Protein AF-A0A7G8D8K0-F1 (afdb_monomer)

Secondary structure (DSSP, 8-state):
--------GGG-HHHHHHTT-TT-HHHHHHHHHHHHS-----HHHHHHHHHHHHHHHTTSSPPPPP--S-S-HHHHHHHHHHHH-TTSHHHHT-TTPPPPPHHHHHHHHHHT-SSSPPPPTTTPPPTT--HHHHHHHHHHHHHS-HHHHHHHHHHHHHHHHHHTHHHHHHHHHH-HHHHHHHHHHHHHHHH-TTTSPEEE--SSHHHHHHHHHTTSEEE--TT--HHHHHHHHHHHHHH-PPPPPPTTS---S--S-------HHHHHHHHHHHHHHHTHHHHHHHHHHHHT-GGGEEE-STTEEEEEPTTS-EEEEEESS-HHHHHHHHHHHHHHHHHHHTTSSSPPTTB--SSB-SS-TTSBS-HHHHHHHHHTT-PPPPBPPHHHHHHH-TTS-HHHHHHHHHHHH----B--TTSSS-EESTTSEEEEEEETTEEEEEETTEEEEIIIIIHHHHHHHHHHHHHHHHHHHHHTT-----S----THHHHHHHHHHTS--SHHHHHHHHT------SPPPP---------GGG-TTSHHHHHHHHHHHHHT-TT--SHHHHHHHHHHHHHHHHHHHHHHHHHHHHHHHHHHHHHHHHHHH-TTS-HHHHHHHHHHHHHHHHHHHHH-TTHHHHHHHHHTT--HHHHHHHHHHHHHHHHHHHHHH--THHHHHHHHHHHHHHHHHHHHHHHHHHHHHHHHHHHHHHH-

pLDDT: mean 71.99, std 18.06, range [28.25, 95.5]

Structure (mmCIF, N/CA/C/O backbone):
data_AF-A0A7G8D8K0-F1
#
_entry.id   AF-A0A7G8D8K0-F1
#
loop_
_atom_site.group_PDB
_atom_site.id
_atom_site.type_symbol
_atom_site.label_atom_id
_atom_site.label_alt_id
_atom_site.label_comp_id
_atom_site.label_asym_id
_atom_site.label_entity_id
_atom_site.label_seq_id
_atom_site.pdbx_PDB_ins_code
_atom_site.Cartn_x
_atom_site.Cartn_y
_atom_site.Cartn_z
_atom_site.occupancy
_atom_site.B_iso_or_equiv
_atom_site.auth_seq_id
_atom_site.auth_comp_id
_atom_site.auth_asym_id
_atom_site.auth_atom_id
_atom_site.pdbx_PDB_model_num
ATOM 1 N N . MET A 1 1 ? -0.513 -54.048 44.082 1.00 35.38 1 MET A N 1
ATOM 2 C CA . MET A 1 1 ? 0.419 -52.950 44.415 1.00 35.38 1 MET A CA 1
ATOM 3 C C . MET A 1 1 ? 0.360 -51.938 43.283 1.00 35.38 1 MET A C 1
ATOM 5 O O . MET A 1 1 ? 1.031 -52.115 42.280 1.00 35.38 1 MET A O 1
ATOM 9 N N . THR A 1 2 ? -0.511 -50.942 43.399 1.00 32.94 2 THR A N 1
ATOM 10 C CA . THR A 1 2 ? -0.684 -49.855 42.423 1.00 32.94 2 THR A CA 1
ATOM 11 C C . THR A 1 2 ? -0.922 -48.587 43.231 1.00 32.94 2 THR A C 1
ATOM 13 O O . THR A 1 2 ? -1.969 -48.459 43.860 1.00 32.94 2 THR A O 1
ATOM 16 N N . SER A 1 3 ? 0.078 -47.707 43.272 1.00 34.38 3 SER A N 1
ATOM 17 C CA . SER A 1 3 ? 0.014 -46.398 43.925 1.00 34.38 3 SER A CA 1
ATOM 18 C C . SER A 1 3 ? 0.162 -45.313 42.868 1.00 34.38 3 SER A C 1
ATOM 20 O O . SER A 1 3 ? 1.074 -45.353 42.046 1.00 34.38 3 SER A O 1
ATOM 22 N N . SER A 1 4 ? -0.769 -44.372 42.917 1.00 35.97 4 SER A N 1
ATOM 23 C CA . SER A 1 4 ? -0.927 -43.187 42.086 1.00 35.97 4 SER A CA 1
ATOM 24 C C . SER A 1 4 ? 0.254 -42.216 42.187 1.00 35.97 4 SER A C 1
ATOM 26 O O . SER A 1 4 ? 0.552 -41.730 43.276 1.00 35.97 4 SER A O 1
ATOM 28 N N . TYR A 1 5 ? 0.844 -41.859 41.045 1.00 36.91 5 TYR A N 1
ATOM 29 C CA . TYR A 1 5 ? 1.599 -40.619 40.856 1.00 36.91 5 TYR A CA 1
ATOM 30 C C . TYR A 1 5 ? 0.752 -39.701 39.976 1.00 36.91 5 TYR A C 1
ATOM 32 O O . TYR A 1 5 ? 0.618 -39.936 38.780 1.00 36.91 5 TYR A O 1
ATOM 40 N N . ASN A 1 6 ? 0.139 -38.688 40.581 1.00 40.81 6 ASN A N 1
ATOM 41 C CA . ASN A 1 6 ? -0.478 -37.588 39.849 1.00 40.81 6 ASN A CA 1
ATOM 42 C C . ASN A 1 6 ? -0.300 -36.304 40.669 1.00 40.81 6 ASN A C 1
ATOM 44 O O . ASN A 1 6 ? -1.237 -35.775 41.257 1.00 40.81 6 ASN A O 1
ATOM 48 N N . SER A 1 7 ? 0.947 -35.849 40.778 1.00 41.75 7 SER A N 1
ATOM 49 C CA . SER A 1 7 ? 1.271 -34.498 41.233 1.00 41.75 7 SER A CA 1
ATOM 50 C C . SER A 1 7 ? 1.999 -33.805 40.092 1.00 41.75 7 SER A C 1
ATOM 52 O O . SER A 1 7 ? 3.126 -34.170 39.753 1.00 41.75 7 SER A O 1
ATOM 54 N N . ASN A 1 8 ? 1.310 -32.852 39.473 1.00 49.25 8 ASN A N 1
ATOM 55 C CA . ASN A 1 8 ? 1.839 -32.008 38.417 1.00 49.25 8 ASN A CA 1
ATOM 56 C C . ASN A 1 8 ? 3.043 -31.207 38.971 1.00 49.25 8 ASN A C 1
ATOM 58 O O . ASN A 1 8 ? 2.852 -30.406 39.887 1.00 49.25 8 ASN A O 1
ATOM 62 N N . PRO A 1 9 ? 4.273 -31.396 38.459 1.00 47.53 9 PRO A N 1
ATOM 63 C CA . PRO A 1 9 ? 5.467 -30.727 38.983 1.00 47.53 9 PRO A CA 1
ATOM 64 C C . PRO A 1 9 ? 5.445 -29.198 38.797 1.00 47.53 9 PRO A C 1
ATOM 66 O O . PRO A 1 9 ? 6.249 -28.497 39.401 1.00 47.53 9 PRO A O 1
ATOM 69 N N . TYR A 1 10 ? 4.513 -28.659 38.003 1.00 51.75 10 TYR A N 1
ATOM 70 C CA . TYR A 1 10 ? 4.405 -27.224 37.727 1.00 51.75 10 TYR A CA 1
ATOM 71 C C . TYR A 1 10 ? 3.583 -26.435 38.762 1.00 51.75 10 TYR A C 1
ATOM 73 O O . TYR A 1 10 ? 3.554 -25.207 38.695 1.00 51.75 10 TYR A O 1
ATOM 81 N N . SER A 1 11 ? 2.948 -27.102 39.736 1.00 47.72 11 SER A N 1
ATOM 82 C CA . SER A 1 11 ? 2.351 -26.439 40.910 1.00 47.72 11 SER A CA 1
ATOM 83 C C . SER A 1 11 ? 3.316 -26.321 42.095 1.00 47.72 11 SER A C 1
ATOM 85 O O . SER A 1 11 ? 2.913 -25.847 43.156 1.00 47.72 11 SER A O 1
ATOM 87 N N . ASP A 1 12 ? 4.566 -26.769 41.942 1.00 60.16 12 ASP A N 1
ATOM 88 C CA . ASP A 1 12 ? 5.594 -26.658 42.976 1.00 60.16 12 ASP A CA 1
ATOM 89 C C . ASP A 1 12 ? 6.036 -25.184 43.135 1.00 60.16 12 ASP A C 1
ATOM 91 O O . ASP A 1 12 ? 6.555 -24.589 42.181 1.00 60.16 12 ASP A O 1
ATOM 95 N N . PRO A 1 13 ? 5.870 -24.573 44.325 1.00 52.56 13 PRO A N 1
ATOM 96 C CA . PRO A 1 13 ? 6.341 -23.218 44.611 1.00 52.56 13 PRO A CA 1
ATOM 97 C C . PRO A 1 13 ? 7.828 -23.010 44.288 1.00 52.56 13 PRO A C 1
ATOM 99 O O . PRO A 1 13 ? 8.219 -21.918 43.874 1.00 52.56 13 PRO A O 1
ATOM 102 N N . VAL A 1 14 ? 8.646 -24.063 44.401 1.00 59.34 14 VAL A N 1
ATOM 103 C CA . VAL A 1 14 ? 10.085 -24.030 44.108 1.00 59.34 14 VAL A CA 1
ATOM 104 C C . VAL A 1 14 ? 10.351 -23.843 42.609 1.00 59.34 14 VAL A C 1
ATOM 106 O O . VAL A 1 14 ? 11.306 -23.162 42.229 1.00 59.34 14 VAL A O 1
ATOM 109 N N . PHE A 1 15 ? 9.498 -24.389 41.736 1.00 62.28 15 PHE A N 1
ATOM 110 C CA . PHE A 1 15 ? 9.593 -24.172 40.289 1.00 62.28 15 PHE A CA 1
ATOM 111 C C . PHE A 1 15 ? 9.243 -22.721 39.920 1.00 62.28 15 PHE A C 1
ATOM 113 O O . PHE A 1 15 ? 9.952 -22.087 39.134 1.00 62.28 15 PHE A O 1
ATOM 120 N N . LEU A 1 16 ? 8.197 -22.163 40.541 1.00 57.59 16 LEU A N 1
ATOM 121 C CA . LEU A 1 16 ? 7.759 -20.780 40.317 1.00 57.59 16 LEU A CA 1
ATOM 122 C C . LEU A 1 16 ? 8.776 -19.745 40.817 1.00 57.59 16 LEU A C 1
ATOM 124 O O . LEU A 1 16 ? 8.946 -18.697 40.195 1.00 57.59 16 LEU A O 1
ATOM 128 N N . GLU A 1 17 ? 9.490 -20.036 41.903 1.00 58.06 17 GLU A N 1
ATOM 129 C CA . GLU A 1 17 ? 10.557 -19.169 42.408 1.00 58.06 17 GLU A CA 1
ATOM 130 C C . GLU A 1 17 ? 11.795 -19.192 41.494 1.00 58.06 17 GLU A C 1
ATOM 132 O O . GLU A 1 17 ? 12.381 -18.147 41.208 1.00 58.06 17 GLU A O 1
ATOM 137 N N . ARG A 1 18 ? 12.138 -20.358 40.925 1.00 61.22 18 ARG A N 1
ATOM 138 C CA . ARG A 1 18 ? 13.227 -20.492 39.939 1.00 61.22 18 ARG A CA 1
ATOM 139 C C . ARG A 1 18 ? 12.920 -19.798 38.609 1.00 61.22 18 ARG A C 1
ATOM 141 O O . ARG A 1 18 ? 13.843 -19.279 37.985 1.00 61.22 18 ARG A O 1
ATOM 148 N N . ALA A 1 19 ? 11.649 -19.732 38.207 1.00 57.78 19 ALA A N 1
ATOM 149 C CA . ALA A 1 19 ? 11.207 -19.041 36.992 1.00 57.78 19 ALA A CA 1
ATOM 150 C C . ALA A 1 19 ? 11.355 -17.505 37.052 1.00 57.78 19 ALA A C 1
ATOM 152 O O . ALA A 1 19 ? 11.296 -16.846 36.016 1.00 57.78 19 ALA A O 1
ATOM 153 N N . ARG A 1 20 ? 11.590 -16.921 38.238 1.00 60.56 20 ARG A N 1
ATOM 154 C CA . ARG A 1 20 ? 11.830 -15.474 38.405 1.00 60.56 20 ARG A CA 1
ATOM 155 C C . ARG A 1 20 ? 13.252 -15.030 38.059 1.00 60.56 20 ARG A C 1
ATOM 157 O O . ARG A 1 20 ? 13.495 -13.832 37.978 1.00 60.56 20 ARG A O 1
ATOM 164 N N . ASN A 1 21 ? 14.193 -15.958 37.860 1.00 72.06 21 ASN A N 1
ATOM 165 C CA . ASN A 1 21 ? 15.569 -15.628 37.494 1.00 72.06 21 ASN A CA 1
ATOM 166 C C . ASN A 1 21 ? 15.915 -16.187 36.100 1.00 72.06 21 ASN A C 1
ATOM 168 O O . ASN A 1 21 ? 16.291 -17.358 35.991 1.00 72.06 21 ASN A O 1
ATOM 172 N N . PRO A 1 22 ? 15.848 -15.370 35.030 1.00 56.25 22 PRO A N 1
ATOM 173 C CA . PRO A 1 22 ? 16.113 -15.818 33.662 1.00 56.25 22 PRO A CA 1
ATOM 174 C C . PRO A 1 22 ? 17.571 -16.248 33.422 1.00 56.25 22 PRO A C 1
ATOM 176 O O . PRO A 1 22 ? 17.863 -16.834 32.381 1.00 56.25 22 PRO A O 1
ATOM 179 N N . ALA A 1 23 ? 18.484 -16.012 34.371 1.00 68.06 23 ALA A N 1
ATOM 180 C CA . ALA A 1 23 ? 19.851 -16.525 34.321 1.00 68.06 23 ALA A CA 1
ATOM 181 C C . ALA A 1 23 ? 19.989 -17.969 34.846 1.00 68.06 23 ALA A C 1
ATOM 183 O O . ALA A 1 23 ? 21.085 -18.522 34.792 1.00 68.06 23 ALA A O 1
ATOM 184 N N . ASN A 1 24 ? 18.920 -18.596 35.357 1.00 75.69 24 ASN A N 1
ATOM 185 C CA . ASN A 1 24 ? 18.987 -19.958 35.883 1.00 75.69 24 ASN A CA 1
ATOM 186 C C . ASN A 1 24 ? 18.995 -21.004 34.741 1.00 75.69 24 ASN A C 1
ATOM 188 O O . ASN A 1 24 ? 17.984 -21.168 34.051 1.00 75.69 24 ASN A O 1
ATOM 192 N N . PRO A 1 25 ? 20.091 -21.759 34.541 1.00 61.84 25 PRO A N 1
ATOM 193 C CA . PRO A 1 25 ? 20.192 -22.737 33.459 1.00 61.84 25 PRO A CA 1
ATOM 194 C C . PRO A 1 25 ? 19.224 -23.924 33.604 1.00 61.84 25 PRO A C 1
ATOM 196 O O . PRO A 1 25 ? 18.881 -24.544 32.598 1.00 61.84 25 PRO A O 1
ATOM 199 N N . GLU A 1 26 ? 18.734 -24.232 34.811 1.00 59.97 26 GLU A N 1
ATOM 200 C CA . GLU A 1 26 ? 17.746 -25.305 35.007 1.00 59.97 26 GLU A CA 1
ATOM 201 C C . GLU A 1 26 ? 16.361 -24.945 34.459 1.00 59.97 26 GLU A C 1
ATOM 203 O O . GLU A 1 26 ? 15.662 -25.821 33.954 1.00 59.97 26 GLU A O 1
ATOM 208 N N . PHE A 1 27 ? 15.988 -23.660 34.482 1.00 76.00 27 PHE A N 1
ATOM 209 C CA . PHE A 1 27 ? 14.736 -23.182 33.889 1.00 76.00 27 PHE A CA 1
ATOM 210 C C . PHE A 1 27 ? 14.730 -23.402 32.370 1.00 76.00 27 PHE A C 1
ATOM 212 O O . PHE A 1 27 ? 13.790 -23.976 31.822 1.00 76.00 27 PHE A O 1
ATOM 219 N N . TRP A 1 28 ? 15.820 -23.027 31.693 1.00 71.50 28 TRP A N 1
ATOM 220 C CA . TRP A 1 28 ? 15.961 -23.213 30.246 1.00 71.50 28 TRP A CA 1
ATOM 221 C C . TRP A 1 28 ? 16.030 -24.686 29.838 1.00 71.50 28 TRP A C 1
ATOM 223 O O . TRP A 1 28 ? 15.517 -25.054 28.781 1.00 71.50 28 TRP A O 1
ATOM 233 N N . ARG A 1 29 ? 16.610 -25.541 30.688 1.00 64.50 29 ARG A N 1
ATOM 234 C CA . ARG A 1 29 ? 16.641 -26.992 30.475 1.00 64.50 29 ARG A CA 1
ATOM 235 C C . ARG A 1 29 ? 15.243 -27.604 30.595 1.00 64.50 29 ARG A C 1
ATOM 237 O O . ARG A 1 29 ? 14.808 -28.277 29.670 1.00 64.50 29 ARG A O 1
ATOM 244 N N . ALA A 1 30 ? 14.504 -27.274 31.656 1.00 64.50 30 ALA A N 1
ATOM 245 C CA . ALA A 1 30 ? 13.133 -27.745 31.866 1.00 64.50 30 ALA A CA 1
ATOM 246 C C . ALA A 1 30 ? 12.161 -27.260 30.772 1.00 64.50 30 ALA A C 1
ATOM 248 O O . ALA A 1 30 ? 11.303 -28.020 30.321 1.00 64.50 30 ALA A O 1
ATOM 249 N N . LEU A 1 31 ? 12.323 -26.020 30.297 1.00 61.75 31 LEU A N 1
ATOM 250 C CA . LEU A 1 31 ? 11.553 -25.476 29.176 1.00 61.75 31 LEU A CA 1
ATOM 251 C C . LEU A 1 31 ? 11.893 -26.185 27.852 1.00 61.75 31 LEU A C 1
ATOM 253 O O . LEU A 1 31 ? 10.998 -26.515 27.073 1.00 61.75 31 LEU A O 1
ATOM 257 N N . GLY A 1 32 ? 13.180 -26.441 27.601 1.00 69.44 32 GLY A N 1
ATOM 258 C CA . GLY A 1 32 ? 13.653 -27.154 26.413 1.00 69.44 32 GLY A CA 1
ATOM 259 C C . GLY A 1 32 ? 13.203 -28.616 26.367 1.00 69.44 32 GLY A C 1
ATOM 260 O O . GLY A 1 32 ? 12.806 -29.100 25.306 1.00 69.44 32 GLY A O 1
ATOM 261 N N . ASP A 1 33 ? 13.205 -29.297 27.511 1.00 63.25 33 ASP A N 1
ATOM 262 C CA . ASP A 1 33 ? 12.746 -30.682 27.633 1.00 63.25 33 ASP A CA 1
ATOM 263 C C . ASP A 1 33 ? 11.214 -30.778 27.495 1.00 63.25 33 ASP A C 1
ATOM 265 O O . ASP A 1 33 ? 10.714 -31.668 26.805 1.00 63.25 33 ASP A O 1
ATOM 269 N N . GLY A 1 34 ? 10.464 -29.799 28.021 1.00 55.31 34 GLY A N 1
ATOM 270 C CA . GLY A 1 34 ? 9.013 -29.689 27.819 1.00 55.31 34 GLY A CA 1
ATOM 271 C C . GLY A 1 34 ? 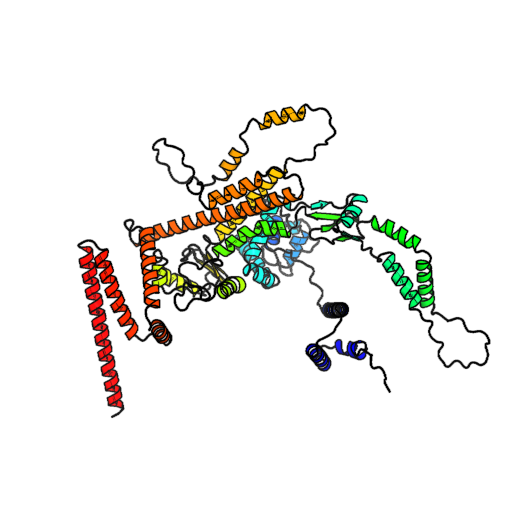8.612 -29.421 26.362 1.00 55.31 34 GLY A C 1
ATOM 272 O O . GLY A 1 34 ? 7.645 -29.994 25.864 1.00 55.31 34 GLY A O 1
ATOM 273 N N . LEU A 1 35 ? 9.382 -28.607 25.632 1.00 51.97 35 LEU A N 1
ATOM 274 C CA . LEU A 1 35 ? 9.153 -28.354 24.203 1.00 51.97 35 LEU A CA 1
ATOM 275 C C . LEU A 1 35 ? 9.477 -29.571 23.322 1.00 51.97 35 LEU A C 1
ATOM 277 O O . LEU A 1 35 ? 8.801 -29.785 22.316 1.00 51.97 35 LEU A O 1
ATOM 281 N N . LYS A 1 36 ? 10.475 -30.383 23.695 1.00 51.47 36 LYS A N 1
ATOM 282 C CA . LYS A 1 36 ? 10.833 -31.621 22.979 1.00 51.47 36 LYS A CA 1
ATOM 283 C C . LYS A 1 36 ? 9.875 -32.784 23.252 1.00 51.47 36 LYS A C 1
ATOM 285 O O . LYS A 1 36 ? 9.742 -33.651 22.395 1.00 51.47 36 LYS A O 1
ATOM 290 N N . GLY A 1 37 ? 9.218 -32.801 24.413 1.00 50.16 37 GLY A N 1
ATOM 291 C CA . GLY A 1 37 ? 8.314 -33.876 24.833 1.00 50.16 37 GLY A CA 1
ATOM 292 C C . GLY A 1 37 ? 6.893 -33.819 24.265 1.00 50.16 37 GLY A C 1
ATOM 293 O O . GLY A 1 37 ? 6.141 -34.761 24.480 1.00 50.16 37 GLY A O 1
ATOM 294 N N . GLY A 1 38 ? 6.520 -32.756 23.541 1.00 42.00 38 GLY A N 1
ATOM 295 C CA . GLY A 1 38 ? 5.142 -32.548 23.087 1.00 42.00 38 GLY A CA 1
ATOM 296 C C . GLY A 1 38 ? 4.227 -32.174 24.256 1.00 42.00 38 GLY A C 1
ATOM 297 O O . GLY A 1 38 ? 3.719 -33.025 24.973 1.00 42.00 38 GLY A O 1
ATOM 298 N N . MET A 1 39 ? 4.027 -30.874 24.468 1.00 47.16 39 MET A N 1
ATOM 299 C CA . MET A 1 39 ? 3.163 -30.360 25.532 1.00 47.16 39 MET A CA 1
ATOM 300 C C . MET A 1 39 ? 1.679 -30.672 25.264 1.00 47.16 39 MET A C 1
ATOM 302 O O . MET A 1 39 ? 1.019 -29.915 24.546 1.00 47.16 39 MET A O 1
ATOM 306 N N . ASP A 1 40 ? 1.138 -31.708 25.912 1.00 47.41 40 ASP A N 1
ATOM 307 C CA . ASP A 1 40 ? -0.302 -31.843 26.189 1.00 47.41 40 ASP A CA 1
ATOM 308 C C . ASP A 1 40 ? -0.685 -30.862 27.308 1.00 47.41 40 ASP A C 1
ATOM 310 O O . ASP A 1 40 ? -0.905 -31.216 28.463 1.00 47.41 40 ASP A O 1
ATOM 314 N N . VAL A 1 41 ? -0.690 -29.576 26.962 1.00 52.81 41 VAL A N 1
ATOM 315 C CA . VAL A 1 41 ? -1.173 -28.496 27.828 1.00 52.81 41 VAL A CA 1
ATOM 316 C C . VAL A 1 41 ? -2.538 -28.083 27.305 1.00 52.81 41 VAL A C 1
ATOM 318 O O . VAL A 1 41 ? -2.663 -27.726 26.126 1.00 52.81 41 VAL A O 1
ATOM 321 N N . ALA A 1 42 ? -3.551 -28.126 28.172 1.00 51.97 42 ALA A N 1
ATOM 322 C CA . ALA A 1 42 ? -4.904 -27.729 27.810 1.00 51.97 42 ALA A CA 1
ATOM 323 C C . ALA A 1 42 ? -4.906 -26.274 27.283 1.00 51.97 42 ALA A C 1
ATOM 325 O O . ALA A 1 42 ? -4.150 -25.430 27.787 1.00 51.97 42 ALA A O 1
ATOM 326 N N . PRO A 1 43 ? -5.710 -25.937 26.257 1.00 51.12 43 PRO A N 1
ATOM 327 C CA . PRO A 1 43 ? -5.721 -24.601 25.654 1.00 51.12 43 PRO A CA 1
ATOM 328 C C . PRO A 1 43 ? -5.897 -23.455 26.663 1.00 51.12 43 PRO A C 1
ATOM 330 O O . PRO A 1 43 ? -5.327 -22.375 26.478 1.00 51.12 43 PRO A O 1
ATOM 333 N N . GLU A 1 44 ? -6.640 -23.684 27.749 1.00 47.81 44 GLU A N 1
ATOM 334 C CA . GLU A 1 44 ? -6.865 -22.701 28.810 1.00 47.81 44 GLU A CA 1
ATOM 335 C C . GLU A 1 44 ? -5.590 -22.397 29.617 1.00 47.81 44 GLU A C 1
ATOM 337 O O . GLU A 1 44 ? -5.326 -21.241 29.960 1.00 47.81 44 GLU A O 1
ATOM 342 N N . GLU A 1 45 ? -4.759 -2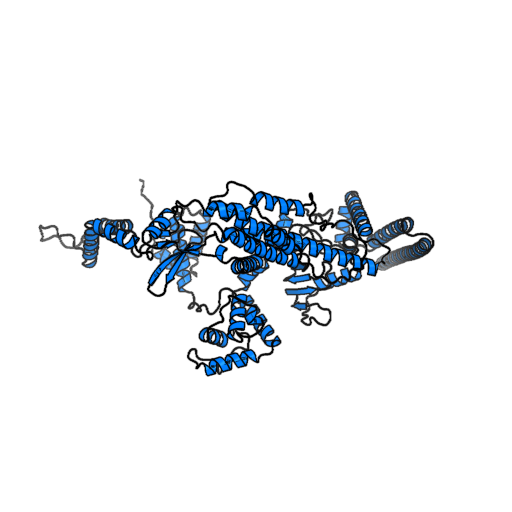3.409 29.866 1.00 48.81 45 GLU A N 1
ATOM 343 C CA . GLU A 1 45 ? -3.510 -23.292 30.628 1.00 48.81 45 GLU A CA 1
ATOM 344 C C . GLU A 1 45 ? -2.423 -22.583 29.811 1.00 48.81 45 GLU A C 1
ATOM 346 O O . GLU A 1 45 ? -1.693 -21.736 30.334 1.00 48.81 45 GLU A O 1
ATOM 351 N N . ARG A 1 46 ? -2.392 -22.817 28.490 1.00 55.38 46 ARG A N 1
ATOM 352 C CA . ARG A 1 46 ? -1.518 -22.086 27.558 1.00 55.38 46 ARG A CA 1
ATOM 353 C C . ARG A 1 46 ? -1.824 -20.585 27.565 1.00 55.38 46 ARG A C 1
ATOM 355 O O . ARG A 1 46 ? -0.909 -19.763 27.529 1.00 55.38 46 ARG A O 1
ATOM 362 N N . HIS A 1 47 ? -3.101 -20.213 27.660 1.00 49.34 47 HIS A N 1
ATOM 363 C CA . HIS A 1 47 ? -3.527 -18.811 27.737 1.00 49.34 47 HIS A CA 1
ATOM 364 C C . HIS A 1 47 ? -3.147 -18.149 29.068 1.00 49.34 47 HIS A C 1
ATOM 366 O O . HIS A 1 47 ? -2.744 -16.984 29.084 1.00 49.34 47 HIS A O 1
ATOM 372 N N . GLY A 1 48 ? -3.233 -18.888 30.179 1.00 58.06 48 GLY A N 1
ATOM 373 C CA . GLY A 1 48 ? -2.787 -18.427 31.498 1.00 58.06 48 GLY A CA 1
ATOM 374 C C . GLY A 1 48 ? -1.278 -18.181 31.551 1.00 58.06 48 GLY A C 1
ATOM 375 O O . GLY A 1 48 ? -0.837 -17.122 31.999 1.00 58.06 48 GLY A O 1
ATOM 376 N N . MET A 1 49 ? -0.493 -19.109 30.999 1.00 51.66 49 MET A N 1
ATOM 377 C CA . MET A 1 49 ? 0.967 -19.011 30.953 1.00 51.66 49 MET A CA 1
ATOM 378 C C . MET A 1 49 ? 1.435 -17.831 30.084 1.00 51.66 49 MET A C 1
ATOM 380 O O . MET A 1 49 ? 2.314 -17.072 30.488 1.00 51.66 49 MET A O 1
ATOM 384 N N . LEU A 1 50 ? 0.787 -17.601 28.935 1.00 53.50 50 LEU A N 1
ATOM 385 C CA . LEU A 1 50 ? 1.079 -16.457 28.061 1.00 53.50 50 LEU A CA 1
ATOM 386 C C . LEU A 1 50 ? 0.715 -15.108 28.697 1.00 53.50 50 LEU A C 1
ATOM 388 O O . LEU A 1 50 ? 1.442 -14.133 28.508 1.00 53.50 50 LEU A O 1
ATOM 392 N N . ARG A 1 51 ? -0.374 -15.031 29.477 1.00 51.62 51 ARG A N 1
ATOM 393 C CA . ARG A 1 51 ? -0.683 -13.823 30.262 1.00 51.62 51 ARG A CA 1
ATOM 394 C C . ARG A 1 51 ? 0.355 -13.577 31.341 1.00 51.62 51 ARG A C 1
ATOM 396 O O . ARG A 1 51 ? 0.795 -12.446 31.480 1.00 51.62 51 ARG A O 1
ATOM 403 N N . HIS A 1 52 ? 0.778 -14.617 32.053 1.00 49.34 52 HIS A N 1
ATOM 404 C CA . HIS A 1 52 ? 1.762 -14.468 33.118 1.00 49.34 52 HIS A CA 1
ATOM 405 C C . HIS A 1 52 ? 3.125 -14.008 32.579 1.00 49.34 52 HIS A C 1
ATOM 407 O O . HIS A 1 52 ? 3.708 -13.082 33.129 1.00 49.34 52 HIS A O 1
ATOM 413 N N . ILE A 1 53 ? 3.582 -14.555 31.445 1.00 52.56 53 ILE A N 1
ATOM 414 C CA . ILE A 1 53 ? 4.804 -14.098 30.756 1.00 52.56 53 ILE A CA 1
ATOM 415 C C . ILE A 1 53 ? 4.682 -12.626 30.335 1.00 52.56 53 ILE A C 1
ATOM 417 O O . ILE A 1 53 ? 5.606 -11.845 30.550 1.00 52.56 53 ILE A O 1
ATOM 421 N N . ARG A 1 54 ? 3.530 -12.228 29.783 1.00 49.03 54 AR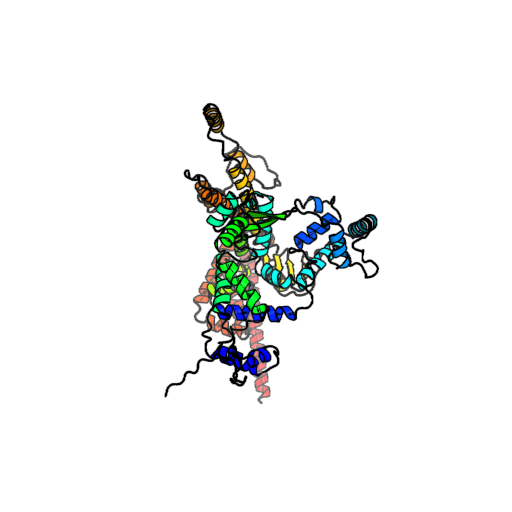G A N 1
ATOM 422 C CA . ARG A 1 54 ? 3.257 -10.836 29.400 1.00 49.03 54 ARG A CA 1
ATOM 423 C C . ARG A 1 54 ? 3.239 -9.894 30.608 1.00 49.03 54 ARG A C 1
ATOM 425 O O . ARG A 1 54 ? 3.728 -8.774 30.516 1.00 49.03 54 ARG A O 1
ATOM 432 N N . ASP A 1 55 ? 2.664 -10.330 31.722 1.00 54.59 55 ASP A N 1
ATOM 433 C CA . ASP A 1 55 ? 2.514 -9.504 32.917 1.00 54.59 55 ASP A CA 1
ATOM 434 C C . ASP A 1 55 ? 3.851 -9.379 33.679 1.00 54.59 55 ASP A C 1
ATOM 436 O O . ASP A 1 55 ? 4.146 -8.305 34.194 1.00 54.59 55 ASP A O 1
ATOM 440 N N . VAL A 1 56 ? 4.707 -10.413 33.659 1.00 47.75 56 VAL A N 1
ATOM 441 C CA . VAL A 1 56 ? 6.094 -10.357 34.166 1.00 47.75 56 VAL A CA 1
ATOM 442 C C . VAL A 1 56 ? 6.969 -9.453 33.289 1.00 47.75 56 VAL A C 1
ATOM 444 O O . VAL A 1 56 ? 7.706 -8.628 33.818 1.00 47.75 56 VAL A O 1
ATOM 447 N N . GLN A 1 57 ? 6.831 -9.514 31.959 1.00 46.84 57 GLN A N 1
ATOM 448 C CA . GLN A 1 57 ? 7.525 -8.589 31.049 1.00 46.84 57 GLN A CA 1
ATOM 449 C C . GLN A 1 57 ? 7.070 -7.130 31.215 1.00 46.84 57 GLN A C 1
ATOM 451 O O . GLN A 1 57 ? 7.863 -6.217 31.015 1.00 46.84 57 GLN A O 1
ATOM 456 N N . GLY A 1 58 ? 5.819 -6.900 31.623 1.00 40.09 58 GLY A N 1
ATOM 457 C CA . GLY A 1 58 ? 5.285 -5.561 31.875 1.00 40.09 58 GLY A CA 1
ATOM 458 C C . GLY A 1 58 ? 5.759 -4.904 33.178 1.00 40.09 58 GLY A C 1
ATOM 459 O O . GLY A 1 58 ? 5.527 -3.708 33.347 1.00 40.09 58 GLY A O 1
ATOM 460 N N . MET A 1 59 ? 6.394 -5.648 34.094 1.00 40.12 59 MET A N 1
ATOM 461 C CA . MET A 1 59 ? 6.901 -5.111 35.367 1.00 40.12 59 MET A CA 1
ATOM 462 C C . MET A 1 59 ? 8.317 -4.517 35.261 1.00 40.12 59 MET A C 1
ATOM 464 O O . MET A 1 59 ? 8.662 -3.676 36.088 1.00 40.12 59 MET A O 1
ATOM 468 N N . ASP A 1 60 ? 9.083 -4.875 34.223 1.00 37.44 60 ASP A N 1
ATOM 469 C CA . ASP A 1 60 ? 10.454 -4.386 33.983 1.00 37.44 60 ASP A CA 1
ATOM 470 C C . ASP A 1 60 ? 10.541 -3.275 32.909 1.00 37.44 60 ASP A C 1
ATOM 472 O O . ASP A 1 60 ? 11.629 -2.797 32.578 1.00 37.44 60 ASP A O 1
ATOM 476 N N . GLU A 1 61 ? 9.412 -2.823 32.349 1.00 36.38 61 GLU A N 1
ATOM 477 C CA . GLU A 1 61 ? 9.399 -1.710 31.393 1.00 36.38 61 GLU A CA 1
ATOM 478 C C . GLU A 1 61 ? 9.608 -0.359 32.103 1.00 36.38 61 GLU A C 1
ATOM 480 O O . GLU A 1 61 ? 8.868 0.017 33.015 1.00 36.38 61 GLU A O 1
ATOM 485 N N . ALA A 1 62 ? 10.594 0.416 31.636 1.00 35.34 62 ALA A N 1
ATOM 486 C CA . ALA A 1 62 ? 10.766 1.822 32.001 1.00 35.34 62 ALA A CA 1
ATOM 487 C C . ALA A 1 62 ? 9.441 2.603 31.828 1.00 35.34 62 ALA A C 1
ATOM 489 O O . ALA A 1 62 ? 8.650 2.268 30.939 1.00 35.34 62 ALA A O 1
ATOM 490 N N . PRO A 1 63 ? 9.181 3.651 32.641 1.00 32.91 63 PRO A N 1
ATOM 491 C CA . PRO A 1 63 ? 7.916 4.380 32.621 1.00 32.91 63 PRO A CA 1
ATOM 492 C C . PRO A 1 63 ? 7.535 4.771 31.193 1.00 32.91 63 PRO A C 1
ATOM 494 O O . PRO A 1 63 ? 8.307 5.423 30.487 1.00 32.91 63 PRO A O 1
ATOM 497 N N . ARG A 1 64 ? 6.342 4.336 30.771 1.00 33.12 64 ARG A N 1
ATOM 498 C CA . ARG A 1 64 ? 5.813 4.575 29.426 1.00 33.12 64 ARG A CA 1
ATOM 499 C C . ARG A 1 64 ? 5.912 6.061 29.111 1.00 33.12 64 ARG A C 1
ATOM 501 O O . ARG A 1 64 ? 5.276 6.881 29.770 1.00 33.12 64 ARG A O 1
ATOM 508 N N . ILE A 1 65 ? 6.694 6.387 28.086 1.00 30.34 65 ILE A N 1
ATOM 509 C CA . ILE A 1 65 ? 6.730 7.720 27.492 1.00 30.34 65 ILE A CA 1
ATOM 510 C C . ILE A 1 65 ? 5.279 8.066 27.143 1.00 30.34 65 ILE A C 1
ATOM 512 O O . ILE A 1 65 ? 4.646 7.366 26.349 1.00 30.34 65 ILE A O 1
ATOM 516 N N . HIS A 1 66 ? 4.720 9.099 27.779 1.00 32.91 66 HIS A N 1
ATOM 517 C CA . HIS A 1 66 ? 3.419 9.641 27.395 1.00 32.91 66 HIS A CA 1
ATOM 518 C C . HIS A 1 66 ? 3.421 9.861 25.877 1.00 32.91 66 HIS A C 1
ATOM 520 O O . HIS A 1 66 ? 4.376 10.424 25.352 1.00 32.91 66 HIS A O 1
ATOM 526 N N . TYR A 1 67 ? 2.389 9.402 25.165 1.00 42.31 67 TYR A N 1
ATOM 527 C CA . TYR A 1 67 ? 2.273 9.566 23.713 1.00 42.31 67 TYR A CA 1
ATOM 528 C C . TYR A 1 67 ? 2.301 11.065 23.344 1.00 42.31 67 TYR A C 1
ATOM 530 O O . TYR A 1 67 ? 1.278 11.751 23.362 1.00 42.31 67 TYR A O 1
ATOM 538 N N . VAL A 1 68 ? 3.493 11.596 23.053 1.00 47.06 68 VAL A N 1
ATOM 539 C CA . VAL A 1 68 ? 3.694 12.951 22.505 1.00 47.06 68 VAL A CA 1
ATOM 540 C C . VAL A 1 68 ? 3.490 12.953 20.980 1.00 47.06 68 VAL A C 1
ATOM 542 O O . VAL A 1 68 ? 3.326 14.006 20.372 1.00 47.06 68 VAL A O 1
ATOM 545 N N . LEU A 1 69 ? 3.422 11.772 20.358 1.00 45.50 69 LEU A N 1
ATOM 546 C CA . LEU A 1 69 ? 3.286 11.587 18.913 1.00 45.50 69 LEU A CA 1
ATOM 547 C C . LEU A 1 69 ? 1.842 11.231 18.537 1.00 45.50 69 LEU A C 1
ATOM 549 O O . LEU A 1 69 ? 1.209 10.393 19.183 1.00 45.50 69 LEU A O 1
ATOM 553 N N . GLY A 1 70 ? 1.313 11.863 17.487 1.00 54.22 70 GLY A N 1
ATOM 554 C CA . GLY A 1 70 ? 0.059 11.453 16.869 1.00 54.22 70 GLY A CA 1
ATOM 555 C C . GLY A 1 70 ? 0.280 10.202 16.021 1.00 54.22 70 GLY A C 1
ATOM 556 O O . GLY A 1 70 ? 1.372 9.950 15.525 1.00 54.22 70 GLY A O 1
ATOM 557 N N . ASN A 1 71 ? -0.767 9.402 15.816 1.00 57.50 71 ASN A N 1
ATOM 558 C CA . ASN A 1 71 ? -0.670 8.142 15.065 1.00 57.50 71 ASN A CA 1
ATOM 559 C C . ASN A 1 71 ? -0.340 8.322 13.563 1.00 57.50 71 ASN A C 1
ATOM 561 O O . ASN A 1 71 ? -0.322 7.332 12.833 1.00 57.50 71 ASN A O 1
ATOM 565 N N . ASN A 1 72 ? -0.155 9.553 13.064 1.00 72.25 72 ASN A N 1
ATOM 566 C CA . ASN A 1 72 ? 0.064 9.820 11.645 1.00 72.25 72 ASN A CA 1
ATOM 567 C C . ASN A 1 72 ? 0.951 11.065 11.407 1.00 72.25 72 ASN A C 1
ATOM 569 O O . ASN A 1 72 ? 0.492 12.182 11.657 1.00 72.25 72 ASN A O 1
ATOM 573 N N . PRO A 1 73 ? 2.163 10.902 10.844 1.00 68.12 73 PRO A N 1
ATOM 574 C CA . PRO A 1 73 ? 3.130 11.990 10.694 1.00 68.12 73 PRO A CA 1
ATOM 575 C C . PRO A 1 73 ? 2.705 13.060 9.671 1.00 68.12 73 PRO A C 1
ATOM 577 O O . PRO A 1 73 ? 3.005 14.240 9.844 1.00 68.12 73 PRO A O 1
ATOM 580 N N . LEU A 1 74 ? 1.941 12.697 8.631 1.00 65.12 74 LEU A N 1
ATOM 581 C CA . LEU A 1 74 ? 1.440 13.655 7.633 1.00 65.12 74 LEU A CA 1
ATOM 582 C C . LEU A 1 74 ? 0.295 14.507 8.185 1.00 65.12 74 LEU A C 1
ATOM 584 O O . LEU A 1 74 ? 0.230 15.712 7.936 1.00 65.12 74 LEU A O 1
ATOM 588 N N . VAL A 1 75 ? -0.605 13.889 8.956 1.00 79.38 75 VAL A N 1
ATOM 589 C CA . VAL A 1 75 ? -1.668 14.622 9.656 1.00 79.38 75 VAL A CA 1
ATOM 590 C C . VAL A 1 75 ? -1.048 15.539 10.702 1.00 79.38 75 VAL A C 1
ATOM 592 O O . VAL A 1 75 ? -1.445 16.697 10.795 1.00 79.38 75 VAL A O 1
ATOM 595 N N . ASP A 1 76 ? -0.052 15.061 11.441 1.00 81.06 76 ASP A N 1
ATOM 596 C CA . ASP A 1 76 ? 0.639 15.854 12.453 1.00 81.06 76 ASP A CA 1
ATOM 597 C C . ASP A 1 76 ? 1.346 17.073 11.843 1.00 81.06 76 ASP A C 1
ATOM 599 O O . ASP A 1 76 ? 1.205 18.185 12.358 1.00 81.06 76 ASP A O 1
ATOM 603 N N . LEU A 1 77 ? 2.011 16.901 10.697 1.00 81.12 77 LEU A N 1
ATOM 604 C CA . LEU A 1 77 ? 2.605 17.995 9.930 1.00 81.12 77 LEU A CA 1
ATOM 605 C C . LEU A 1 77 ? 1.545 19.013 9.481 1.00 81.12 77 LEU A C 1
ATOM 607 O O . LEU A 1 77 ? 1.712 20.221 9.657 1.00 81.12 77 LEU A O 1
ATOM 611 N N . ALA A 1 78 ? 0.423 18.535 8.938 1.00 82.25 78 ALA A N 1
ATOM 612 C CA . ALA A 1 78 ? -0.677 19.379 8.479 1.00 82.25 78 ALA A CA 1
ATOM 613 C C . ALA A 1 78 ? -1.316 20.194 9.619 1.00 82.25 78 ALA A C 1
ATOM 615 O O . ALA A 1 78 ? -1.575 21.392 9.456 1.00 82.25 78 ALA A O 1
ATOM 616 N N . LYS A 1 79 ? -1.529 19.576 10.789 1.00 92.19 79 LYS A N 1
ATOM 617 C CA . LYS A 1 79 ? -2.001 20.260 12.004 1.00 92.19 79 LYS A CA 1
ATOM 618 C C . LYS A 1 79 ? -1.033 21.351 12.441 1.00 92.19 79 LYS A C 1
ATOM 620 O O . LYS A 1 79 ? -1.465 22.435 12.831 1.00 92.19 79 LYS A O 1
ATOM 625 N N . GLN A 1 80 ? 0.265 21.089 12.320 1.00 91.25 80 GLN A N 1
ATOM 626 C CA . GLN A 1 80 ? 1.293 22.043 12.690 1.00 91.25 80 GLN A CA 1
ATOM 627 C C . GLN A 1 80 ? 1.363 23.248 11.744 1.00 91.25 80 GLN A C 1
ATOM 629 O O . GLN A 1 80 ? 1.377 24.387 12.211 1.00 91.25 80 GLN A O 1
ATOM 634 N N . VAL A 1 81 ? 1.346 23.024 10.423 1.00 88.38 81 VAL A N 1
ATOM 635 C CA . VAL A 1 81 ? 1.292 24.111 9.425 1.00 88.38 81 VAL A CA 1
ATOM 636 C C . VAL A 1 81 ? 0.107 25.032 9.713 1.00 88.38 81 VAL A C 1
ATOM 638 O O . VAL A 1 81 ? 0.239 26.257 9.671 1.00 88.38 81 VAL A O 1
ATOM 641 N N . LYS A 1 82 ? -1.043 24.439 10.048 1.00 91.38 82 LYS A N 1
ATOM 642 C CA . LYS A 1 82 ? -2.278 25.169 10.328 1.00 91.38 82 LYS A CA 1
ATOM 643 C C . LYS A 1 82 ? -2.253 25.911 11.665 1.00 91.38 82 LYS A C 1
ATOM 645 O O . LYS A 1 82 ? -2.798 27.005 11.735 1.00 91.38 82 LYS A O 1
ATOM 650 N N . ALA A 1 83 ? -1.611 25.357 12.694 1.00 93.12 83 ALA A N 1
ATOM 651 C CA . ALA A 1 83 ? -1.432 26.026 13.985 1.00 93.12 83 ALA A CA 1
ATOM 652 C C . ALA A 1 83 ? -0.500 27.243 13.885 1.00 93.12 83 ALA A C 1
ATOM 654 O O . ALA A 1 83 ? -0.735 28.268 14.518 1.00 93.12 83 ALA A O 1
ATOM 655 N N . VAL A 1 84 ? 0.543 27.147 13.054 1.00 92.31 84 VAL A N 1
ATOM 656 C CA . VAL A 1 84 ? 1.516 28.229 12.865 1.00 92.31 84 VAL A CA 1
ATOM 657 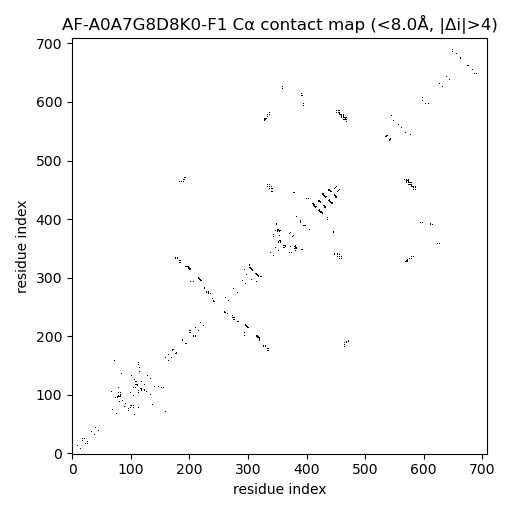C C . VAL A 1 84 ? 0.959 29.333 11.967 1.00 92.31 84 VAL A C 1
ATOM 659 O O . VAL A 1 84 ? 1.115 30.510 12.281 1.00 92.31 84 VAL A O 1
ATOM 662 N N . ASN A 1 85 ? 0.319 28.991 10.846 1.00 92.88 85 ASN A N 1
ATOM 663 C CA . ASN A 1 85 ? -0.213 29.975 9.902 1.00 92.88 85 ASN A CA 1
ATOM 664 C C . ASN A 1 85 ? -1.587 29.551 9.355 1.00 92.88 85 ASN A C 1
ATOM 666 O O . ASN A 1 85 ? -1.664 29.051 8.227 1.00 92.88 85 ASN A O 1
ATOM 670 N N . PRO A 1 86 ? -2.672 29.762 10.120 1.00 90.88 86 PRO A N 1
ATOM 671 C CA . PRO A 1 86 ? -4.008 29.313 9.730 1.00 90.88 86 PRO A CA 1
ATOM 672 C C . PRO A 1 86 ? -4.524 29.983 8.445 1.00 90.88 86 PRO A C 1
ATOM 674 O O . PRO A 1 86 ? -5.299 29.373 7.710 1.00 90.88 86 PRO A O 1
ATOM 677 N N . GLU A 1 87 ? -4.066 31.198 8.131 1.00 91.69 87 GLU A N 1
ATOM 678 C CA . GLU A 1 87 ? -4.476 31.950 6.933 1.00 91.69 87 GLU A CA 1
ATOM 679 C C . GLU A 1 87 ? -3.608 31.656 5.692 1.00 91.69 87 GLU A C 1
ATOM 681 O O . GLU A 1 87 ? -3.938 32.031 4.554 1.00 91.69 87 GLU A O 1
ATOM 686 N N . GLY A 1 88 ? -2.500 30.937 5.885 1.00 86.56 88 GLY A N 1
ATOM 687 C CA . GLY A 1 88 ? -1.567 30.568 4.831 1.00 86.56 88 GLY A CA 1
ATOM 688 C C . GLY A 1 88 ? -2.230 29.763 3.710 1.00 86.56 88 GLY A C 1
ATOM 689 O O . GLY A 1 88 ? -3.160 28.986 3.928 1.00 86.56 88 GLY A O 1
ATOM 690 N N . ARG A 1 89 ? -1.728 29.918 2.477 1.00 84.50 89 ARG A N 1
ATOM 691 C CA . ARG A 1 89 ? -2.246 29.208 1.289 1.00 84.50 89 ARG A CA 1
ATOM 692 C C . ARG A 1 89 ? -2.318 27.689 1.508 1.00 84.50 89 ARG A C 1
ATOM 694 O O . ARG A 1 89 ? -3.323 27.084 1.157 1.00 84.50 89 ARG A O 1
ATOM 701 N N . ILE A 1 90 ? -1.295 27.103 2.137 1.00 70.06 90 ILE A N 1
ATOM 702 C CA . ILE A 1 90 ? -1.228 25.662 2.441 1.00 70.06 90 ILE A CA 1
ATOM 703 C C . ILE A 1 90 ? -2.273 25.270 3.498 1.00 70.06 90 ILE A C 1
ATOM 705 O O . ILE A 1 90 ? -2.988 24.293 3.314 1.00 70.06 90 ILE A O 1
ATOM 709 N N . ALA A 1 91 ? -2.437 26.056 4.566 1.00 80.62 91 ALA A N 1
ATOM 710 C CA . ALA A 1 91 ? -3.439 25.797 5.602 1.00 80.62 91 ALA A CA 1
ATOM 711 C C . ALA A 1 91 ? -4.881 25.840 5.057 1.00 80.62 91 ALA A C 1
ATOM 713 O O . ALA A 1 91 ? -5.719 25.026 5.453 1.00 80.62 91 ALA A O 1
ATOM 714 N N . ARG A 1 92 ? -5.153 26.737 4.098 1.00 85.06 92 ARG A N 1
ATOM 715 C CA . ARG A 1 92 ? -6.438 26.817 3.379 1.00 85.06 92 ARG A CA 1
ATOM 716 C C . ARG A 1 92 ? -6.694 25.627 2.450 1.00 85.06 92 ARG A C 1
ATOM 718 O O . ARG A 1 92 ? -7.848 25.261 2.253 1.00 85.06 92 ARG A O 1
ATOM 725 N N . MET A 1 93 ? -5.640 25.009 1.914 1.00 65.56 93 MET A N 1
ATOM 726 C CA . MET A 1 93 ? -5.721 23.804 1.075 1.00 65.56 93 MET A CA 1
ATOM 727 C C . MET A 1 93 ? -5.943 22.512 1.876 1.00 65.56 93 MET A C 1
ATOM 729 O O . MET A 1 93 ? -6.161 21.466 1.274 1.00 65.56 93 MET A O 1
ATOM 733 N N . LEU A 1 94 ? -5.919 22.574 3.213 1.00 77.12 94 LEU A N 1
ATOM 734 C CA . LEU A 1 94 ? -6.088 21.429 4.116 1.00 77.12 94 LEU A CA 1
ATOM 735 C C . LEU A 1 94 ? -7.428 21.517 4.885 1.00 77.12 94 LEU A C 1
ATOM 737 O O . LEU A 1 94 ? -7.447 21.788 6.100 1.00 77.12 94 LEU A O 1
ATOM 741 N N . PRO A 1 95 ? -8.582 21.341 4.205 1.00 76.81 95 PRO A N 1
ATOM 742 C CA . PRO A 1 95 ? -9.887 21.339 4.858 1.00 76.81 95 PRO A CA 1
ATOM 743 C C . PRO A 1 95 ? -10.045 20.110 5.769 1.00 76.81 95 PRO A C 1
ATOM 745 O O . PRO A 1 95 ? -9.517 19.038 5.498 1.00 76.81 95 PRO A O 1
ATOM 748 N N . GLY A 1 96 ? -10.771 20.265 6.880 1.00 81.88 96 GLY A N 1
ATOM 749 C CA . GLY A 1 96 ? -11.095 19.157 7.795 1.00 81.88 96 GLY A CA 1
ATOM 750 C C . GLY A 1 96 ? -10.011 18.768 8.811 1.00 81.88 96 GLY A C 1
ATOM 751 O O . GLY A 1 96 ? -10.303 18.011 9.732 1.00 81.88 96 GLY A O 1
ATOM 752 N N . ILE A 1 97 ? -8.796 19.312 8.709 1.00 82.38 97 ILE A N 1
ATOM 753 C CA . ILE A 1 97 ? -7.742 19.129 9.720 1.00 82.38 97 ILE A CA 1
ATOM 754 C C . ILE A 1 97 ? -7.807 20.293 10.714 1.00 82.38 97 ILE A C 1
ATOM 756 O O . ILE A 1 97 ? -7.702 21.448 10.302 1.00 82.38 97 ILE A O 1
ATOM 760 N N . SER A 1 98 ? -8.005 20.022 12.005 1.00 91.56 98 SER A N 1
ATOM 761 C CA . SER A 1 98 ? -7.951 21.054 13.056 1.00 91.56 98 SER A CA 1
ATOM 762 C C . SER A 1 98 ? -6.496 21.391 13.396 1.00 91.56 98 SER A C 1
ATOM 764 O O . SER A 1 98 ? -5.705 20.457 13.501 1.00 91.56 98 SER A O 1
ATOM 766 N N . PRO A 1 99 ? -6.117 22.671 13.567 1.00 94.00 99 PRO A N 1
ATOM 767 C CA . PRO A 1 99 ? -4.778 23.015 14.047 1.00 94.00 99 PRO A CA 1
ATOM 768 C C . PRO A 1 99 ? -4.526 22.410 15.435 1.00 94.00 99 PRO A C 1
ATOM 770 O O . PRO A 1 99 ? -5.474 22.087 16.152 1.00 94.00 99 PRO A O 1
ATOM 773 N N . TYR A 1 100 ? -3.256 22.270 15.812 1.00 94.00 100 TYR A N 1
ATOM 774 C CA . TYR A 1 100 ? -2.914 22.081 17.222 1.00 94.00 100 TYR A CA 1
ATOM 775 C C . TYR A 1 100 ? -3.386 23.270 18.054 1.00 94.00 100 TYR A C 1
ATOM 777 O O . TYR A 1 100 ? -3.355 24.408 17.577 1.00 94.00 100 TYR A O 1
ATOM 785 N N . ASP A 1 101 ? -3.813 22.986 19.280 1.00 94.56 101 ASP A N 1
ATOM 786 C CA . ASP A 1 101 ? -3.924 24.019 20.298 1.00 94.56 101 ASP A CA 1
ATOM 787 C C . ASP A 1 101 ? -2.527 24.481 20.745 1.00 94.56 101 ASP A C 1
ATOM 789 O O . ASP A 1 101 ? -1.492 23.911 20.376 1.00 94.56 101 ASP A O 1
ATOM 793 N N . ASP A 1 102 ? -2.506 25.580 21.490 1.00 93.81 102 ASP A N 1
ATOM 794 C CA . ASP A 1 102 ? -1.274 26.245 21.902 1.00 93.81 102 ASP A CA 1
ATOM 795 C C . ASP A 1 102 ? -0.440 25.376 22.854 1.00 93.81 102 ASP A C 1
ATOM 797 O O . ASP A 1 102 ? 0.786 25.355 22.747 1.00 93.81 102 ASP A O 1
ATOM 801 N N . GLU A 1 103 ? -1.092 24.600 23.721 1.00 92.25 103 GLU A N 1
ATOM 802 C CA . GLU A 1 103 ? -0.432 23.688 24.658 1.00 92.25 103 GLU A CA 1
ATOM 803 C C . GLU A 1 103 ? 0.289 22.554 23.916 1.00 92.25 103 GLU A C 1
ATOM 805 O O . GLU A 1 103 ? 1.470 22.288 24.159 1.00 92.25 103 GLU A O 1
ATOM 810 N N . GLU A 1 104 ? -0.377 21.928 22.944 1.00 90.44 104 GLU A N 1
ATOM 811 C CA . GLU A 1 104 ? 0.196 20.864 22.125 1.00 90.44 104 GLU A CA 1
ATOM 812 C C . GLU A 1 104 ? 1.318 21.385 21.219 1.00 90.44 104 GLU A C 1
ATOM 814 O O . GLU A 1 104 ? 2.342 20.715 21.037 1.00 90.44 104 GLU A O 1
ATOM 819 N N . LEU A 1 105 ? 1.166 22.602 20.686 1.00 92.12 105 LEU A N 1
ATOM 820 C CA . LEU A 1 105 ? 2.203 23.266 19.901 1.00 92.12 105 LEU A CA 1
ATOM 821 C C . LEU A 1 105 ? 3.460 23.536 20.747 1.00 92.12 105 LEU A C 1
ATOM 823 O O . LEU A 1 105 ? 4.570 23.261 20.285 1.00 92.12 105 LEU A O 1
ATOM 827 N N . ILE A 1 106 ? 3.300 24.018 21.985 1.00 90.88 106 ILE A N 1
ATOM 828 C CA . ILE A 1 106 ? 4.397 24.243 22.942 1.00 90.88 106 ILE A CA 1
ATOM 829 C C . ILE A 1 106 ? 5.069 22.923 23.320 1.00 90.88 106 ILE A C 1
ATOM 831 O O . ILE A 1 106 ? 6.296 22.807 23.240 1.00 90.88 106 ILE A O 1
ATOM 835 N N . ARG A 1 107 ? 4.278 21.905 23.683 1.00 90.44 107 ARG A N 1
ATOM 836 C CA . ARG A 1 107 ? 4.774 20.574 24.059 1.00 90.44 107 ARG A CA 1
ATOM 837 C C . ARG A 1 107 ? 5.657 19.989 22.962 1.00 90.44 107 ARG A C 1
ATOM 839 O O . ARG A 1 107 ? 6.763 19.523 23.234 1.00 90.44 107 ARG A O 1
ATOM 846 N N . ARG A 1 108 ? 5.203 20.077 21.710 1.00 87.25 108 ARG A N 1
ATOM 847 C CA . ARG A 1 108 ? 5.962 19.619 20.540 1.00 87.25 108 ARG A CA 1
ATOM 848 C C . ARG A 1 108 ? 7.179 20.485 20.246 1.00 87.25 108 ARG A C 1
ATOM 850 O O . ARG A 1 108 ? 8.215 19.941 19.878 1.00 87.25 108 ARG A O 1
ATOM 857 N N . GLY A 1 109 ? 7.092 21.799 20.449 1.00 87.56 109 GLY A N 1
ATOM 858 C CA . GLY A 1 109 ? 8.229 22.713 20.295 1.00 87.56 109 GLY A CA 1
ATOM 859 C C . GLY A 1 109 ? 9.370 22.418 21.251 1.00 87.56 109 GLY A C 1
ATOM 860 O O . GLY A 1 109 ? 10.523 22.329 20.828 1.00 87.56 109 GLY A O 1
ATOM 861 N N . ASN A 1 110 ? 9.045 22.169 22.515 1.00 87.25 110 ASN A N 1
ATOM 862 C CA . ASN A 1 110 ? 10.025 21.795 23.532 1.00 87.25 110 ASN A CA 1
ATOM 863 C C . ASN A 1 110 ? 10.644 20.418 23.268 1.00 87.25 110 ASN A C 1
ATOM 865 O O . ASN A 1 110 ? 11.811 20.186 23.583 1.00 87.25 110 ASN A O 1
ATOM 869 N N . ALA A 1 111 ? 9.869 19.512 22.674 1.00 80.50 111 ALA A N 1
ATOM 870 C CA . ALA A 1 111 ? 10.308 18.168 22.327 1.00 80.50 111 ALA A CA 1
ATOM 871 C C . ALA A 1 111 ? 11.043 18.083 20.971 1.00 80.50 111 ALA A C 1
ATOM 873 O O . ALA A 1 111 ? 11.564 17.024 20.637 1.00 80.50 111 ALA A O 1
ATOM 874 N N . GLY A 1 112 ? 11.128 19.185 20.213 1.00 79.62 112 GLY A N 1
ATOM 875 C CA . GLY A 1 112 ? 11.830 19.240 18.925 1.00 79.62 112 GLY A CA 1
ATOM 876 C C . GLY A 1 112 ? 11.034 18.712 17.728 1.00 79.62 112 GLY A C 1
ATOM 877 O O . GLY A 1 112 ? 11.604 18.535 16.662 1.00 79.62 112 GLY A O 1
ATOM 878 N N . PHE A 1 113 ? 9.724 18.500 17.865 1.00 78.38 113 PHE A N 1
ATOM 879 C CA . PHE A 1 113 ? 8.865 17.909 16.827 1.00 78.38 113 PHE A CA 1
ATOM 880 C C . PHE A 1 113 ? 8.112 18.956 15.991 1.00 78.38 113 PHE A C 1
ATOM 882 O O . PHE A 1 113 ? 6.962 18.742 15.602 1.00 78.38 113 PHE A O 1
ATOM 889 N N . LEU A 1 114 ? 8.722 20.119 15.745 1.00 80.56 114 LEU A N 1
ATOM 890 C CA . LEU A 1 114 ? 8.113 21.209 14.981 1.00 80.56 114 LEU A CA 1
ATOM 891 C C . LEU A 1 114 ? 8.857 21.493 13.665 1.00 80.56 114 LEU A C 1
ATOM 893 O O . LEU A 1 114 ? 10.055 21.279 13.570 1.00 80.56 114 LEU A O 1
ATOM 897 N N . LEU A 1 115 ? 8.150 22.051 12.673 1.00 77.62 115 LEU A N 1
ATOM 898 C CA . LEU A 1 115 ? 8.612 22.876 11.538 1.00 77.62 115 LEU A CA 1
ATOM 899 C C . LEU A 1 115 ? 9.531 24.059 11.931 1.00 77.62 115 LEU A C 1
ATOM 901 O O . LEU A 1 115 ? 9.289 25.209 11.558 1.00 77.62 115 LEU A O 1
ATOM 905 N N . GLY A 1 116 ? 10.567 23.803 12.715 1.00 79.50 116 GLY A N 1
ATOM 906 C CA . GLY A 1 116 ? 11.517 24.787 13.194 1.00 79.50 116 GLY A CA 1
ATOM 907 C C . GLY A 1 116 ? 12.584 24.154 14.084 1.00 79.50 116 GLY A C 1
ATOM 908 O O . GLY A 1 116 ? 12.444 23.000 14.483 1.00 79.50 116 GLY A O 1
ATOM 909 N N . PRO A 1 117 ? 13.655 24.899 14.393 1.00 74.31 117 PRO A N 1
ATOM 910 C CA . PRO A 1 117 ? 14.716 24.406 15.257 1.00 74.31 117 PRO A CA 1
ATOM 911 C C . PRO A 1 117 ? 14.161 24.047 16.638 1.00 74.31 117 PRO A C 1
ATOM 913 O O . PRO A 1 117 ? 13.270 24.727 17.155 1.00 74.31 117 PRO A O 1
ATOM 916 N N . GLN A 1 118 ? 14.719 22.995 17.239 1.00 78.44 118 GLN A N 1
ATOM 917 C CA . GLN A 1 118 ? 14.423 22.630 18.619 1.00 78.44 118 GLN A CA 1
ATOM 918 C C . GLN A 1 118 ? 14.746 23.810 19.540 1.00 78.44 118 GLN A C 1
ATOM 920 O O . GLN A 1 118 ? 15.814 24.417 19.433 1.00 78.44 118 GLN A O 1
ATOM 925 N N . LEU A 1 119 ? 13.821 24.130 20.446 1.00 82.06 119 LEU A N 1
ATOM 926 C CA . LEU A 1 119 ? 14.067 25.137 21.470 1.00 82.06 119 LEU A CA 1
ATOM 927 C C . LEU A 1 119 ? 15.210 24.658 22.364 1.00 82.06 119 LEU A C 1
ATOM 929 O O . LEU A 1 119 ? 15.166 23.549 22.906 1.00 82.06 119 LEU A O 1
ATOM 933 N N . THR A 1 120 ? 16.245 25.482 22.521 1.00 82.25 120 THR A N 1
ATOM 934 C CA . THR A 1 120 ? 17.321 25.169 23.465 1.00 82.25 120 THR A CA 1
ATOM 935 C C . THR A 1 120 ? 16.764 25.103 24.892 1.00 82.25 120 THR A C 1
ATOM 937 O O . THR A 1 120 ? 15.690 25.628 25.183 1.00 82.25 120 THR A O 1
ATOM 940 N N . ARG A 1 121 ? 17.484 24.471 25.828 1.00 76.62 121 ARG A N 1
ATOM 941 C CA . ARG A 1 121 ? 17.016 24.299 27.221 1.00 76.62 121 ARG A CA 1
ATOM 942 C C . ARG A 1 121 ? 16.631 25.622 27.910 1.00 76.62 121 ARG A C 1
ATOM 944 O O . ARG A 1 121 ? 15.791 25.607 28.800 1.00 76.62 121 ARG A O 1
ATOM 951 N N . GLY A 1 122 ? 17.227 26.745 27.496 1.00 81.12 122 GLY A N 1
ATOM 952 C CA . GLY A 1 122 ? 16.891 28.093 27.976 1.00 81.12 122 GLY A CA 1
ATOM 953 C C . GLY A 1 122 ? 15.738 28.781 27.232 1.00 81.12 122 GLY A C 1
ATOM 954 O O . GLY A 1 122 ? 15.231 29.786 27.713 1.00 81.12 122 GLY A O 1
ATOM 955 N N . GLU A 1 123 ? 15.311 28.250 26.086 1.00 84.50 123 GLU A N 1
ATOM 956 C CA . GLU A 1 123 ? 14.208 28.772 25.267 1.00 84.50 123 GLU A CA 1
ATOM 957 C C . GLU A 1 123 ? 12.919 27.941 25.400 1.00 84.50 123 GLU A C 1
ATOM 959 O O . GLU A 1 123 ? 11.936 28.237 24.721 1.00 84.50 123 GLU A O 1
ATOM 964 N N . GLN A 1 124 ? 12.905 26.895 26.235 1.00 90.19 124 GLN A N 1
ATOM 965 C CA . GLN A 1 124 ? 11.713 26.072 26.436 1.00 90.19 124 GLN A CA 1
ATOM 966 C C . GLN A 1 124 ? 10.557 26.917 26.975 1.00 90.19 124 GLN A C 1
ATOM 968 O O . GLN A 1 124 ? 10.678 27.618 27.982 1.00 90.19 124 GLN A O 1
ATOM 973 N N . ILE A 1 125 ? 9.415 26.824 26.302 1.00 89.62 125 ILE A N 1
ATOM 974 C CA . ILE A 1 125 ? 8.213 27.574 26.653 1.00 89.62 125 ILE A CA 1
ATOM 975 C C . ILE A 1 125 ? 7.457 26.762 27.701 1.00 89.62 125 ILE A C 1
ATOM 977 O O . ILE A 1 125 ? 7.191 25.578 27.500 1.00 89.62 125 ILE A O 1
ATOM 981 N N . LYS A 1 126 ? 7.122 27.365 28.843 1.00 92.06 126 LYS A N 1
ATOM 982 C CA . LYS A 1 126 ? 6.344 26.659 29.867 1.00 92.06 126 LYS A CA 1
ATOM 983 C C . LYS A 1 126 ? 4.918 26.373 29.356 1.00 92.06 126 LYS A C 1
ATOM 985 O O . LYS A 1 126 ? 4.397 27.182 28.591 1.00 92.06 126 LYS A O 1
ATOM 990 N N . PRO A 1 127 ? 4.271 25.268 29.770 1.00 88.25 127 PRO A N 1
ATOM 991 C CA . PRO A 1 127 ? 2.899 24.956 29.352 1.00 88.25 127 PRO A CA 1
ATOM 992 C C . PRO A 1 127 ? 1.875 26.052 29.693 1.00 88.25 127 PRO A C 1
ATOM 994 O O . PRO A 1 127 ? 0.883 26.201 28.993 1.00 88.25 127 PRO A O 1
ATOM 997 N N . ASP A 1 128 ? 2.134 26.840 30.741 1.00 90.00 128 ASP A N 1
ATOM 998 C CA . ASP A 1 128 ? 1.315 27.961 31.217 1.00 90.00 128 ASP A CA 1
ATOM 999 C C . ASP A 1 128 ? 1.760 29.329 30.660 1.00 90.00 128 ASP A C 1
ATOM 1001 O O . ASP A 1 128 ? 1.419 30.375 31.216 1.00 90.00 128 ASP A O 1
ATOM 1005 N N . ALA A 1 129 ? 2.548 29.346 29.580 1.00 91.69 129 ALA A N 1
ATOM 1006 C CA . ALA A 1 129 ? 3.017 30.584 28.971 1.00 91.69 129 ALA A CA 1
ATOM 1007 C C . ALA A 1 129 ? 1.852 31.473 28.504 1.00 91.69 129 ALA A C 1
ATOM 1009 O O . ALA A 1 129 ? 0.839 30.996 27.992 1.00 91.69 129 ALA A O 1
ATOM 1010 N N . SER A 1 130 ? 2.015 32.791 28.655 1.00 95.00 130 SER A N 1
ATOM 1011 C CA . SER A 1 130 ? 0.992 33.746 28.230 1.00 95.00 130 SER A CA 1
ATOM 1012 C C . SER A 1 130 ? 0.768 33.680 26.708 1.00 95.00 130 SER A C 1
ATOM 1014 O O . SER A 1 130 ? 1.705 33.378 25.960 1.00 95.00 130 SER A O 1
ATOM 1016 N N . PRO A 1 131 ? -0.438 34.025 26.214 1.00 94.06 131 PRO A N 1
ATOM 1017 C CA . PRO A 1 131 ? -0.737 34.025 24.778 1.00 94.06 131 PRO A CA 1
ATOM 1018 C C . PRO A 1 131 ? 0.251 34.848 23.937 1.00 94.06 131 PRO A C 1
ATOM 1020 O O . PRO A 1 131 ? 0.553 34.493 22.801 1.00 94.06 131 PRO A O 1
ATOM 1023 N N . GLU A 1 132 ? 0.807 35.919 24.510 1.00 94.81 132 GLU A N 1
ATOM 1024 C CA . GLU A 1 132 ? 1.823 36.761 23.869 1.00 94.81 132 GLU A CA 1
ATOM 1025 C C . GLU A 1 132 ? 3.117 35.990 23.570 1.00 94.81 132 GLU A C 1
ATOM 1027 O O . GLU A 1 132 ? 3.687 36.131 22.488 1.00 94.81 132 GLU A O 1
ATOM 1032 N N . VAL A 1 133 ? 3.562 35.129 24.493 1.00 92.56 133 VAL A N 1
ATOM 1033 C CA . VAL A 1 133 ? 4.754 34.285 24.310 1.00 92.56 133 VAL A CA 1
ATOM 1034 C C . VAL A 1 133 ? 4.503 33.228 23.234 1.00 92.56 133 VAL A C 1
ATOM 1036 O O . VAL A 1 133 ? 5.379 32.960 22.408 1.00 92.56 133 VAL A O 1
ATOM 1039 N N . VAL A 1 134 ? 3.294 32.662 23.194 1.00 92.94 134 VAL A N 1
ATOM 1040 C CA . VAL A 1 134 ? 2.912 31.667 22.183 1.00 92.94 134 VAL A CA 1
ATOM 1041 C C . VAL A 1 134 ? 2.818 32.288 20.789 1.00 92.94 134 VAL A C 1
ATOM 1043 O O . VAL A 1 134 ? 3.329 31.712 19.827 1.00 92.94 134 VAL A O 1
ATOM 1046 N N . GLU A 1 135 ? 2.229 33.478 20.650 1.00 93.56 135 GLU A N 1
ATOM 1047 C CA . GLU A 1 135 ? 2.201 34.172 19.358 1.00 93.56 135 GLU A CA 1
ATOM 1048 C C . GLU A 1 135 ? 3.592 34.631 18.917 1.00 93.56 135 GLU A C 1
ATOM 1050 O O . GLU A 1 135 ? 3.923 34.487 17.741 1.00 93.56 135 GLU A O 1
ATOM 1055 N N . ALA A 1 136 ? 4.455 35.082 19.834 1.00 93.62 136 ALA A N 1
ATOM 1056 C CA . ALA A 1 136 ? 5.853 35.370 19.510 1.00 93.62 136 ALA A CA 1
ATOM 1057 C C . ALA A 1 136 ? 6.585 34.120 18.983 1.00 93.62 136 ALA A C 1
ATOM 1059 O O . ALA A 1 136 ? 7.375 34.201 18.037 1.00 93.62 136 ALA A O 1
ATOM 1060 N N . PHE A 1 137 ? 6.283 32.945 19.540 1.00 93.50 137 PHE A N 1
ATOM 1061 C CA . PHE A 1 137 ? 6.813 31.674 19.059 1.00 93.50 137 PHE A CA 1
ATOM 1062 C C . PHE A 1 137 ? 6.264 31.279 17.681 1.00 93.50 137 PHE A C 1
ATOM 1064 O O . PHE A 1 137 ? 7.043 30.944 16.784 1.00 93.50 137 PHE A O 1
ATOM 1071 N N . LYS A 1 138 ? 4.947 31.379 17.460 1.00 94.38 138 LYS A N 1
ATOM 1072 C CA . LYS A 1 138 ? 4.338 31.158 16.136 1.00 94.38 138 LYS A CA 1
ATOM 1073 C C . LYS A 1 138 ? 4.906 32.118 15.098 1.00 94.38 138 LYS A C 1
ATOM 1075 O O . LYS A 1 138 ? 5.190 31.699 13.982 1.00 94.38 138 LYS A O 1
ATOM 1080 N N . GLU A 1 139 ? 5.136 33.373 15.461 1.00 94.06 139 GLU A N 1
ATOM 1081 C CA . GLU A 1 139 ? 5.744 34.378 14.595 1.00 94.06 139 GLU A CA 1
ATOM 1082 C C . GLU A 1 139 ? 7.201 34.029 14.252 1.00 94.06 139 GLU A C 1
ATOM 1084 O O . GLU A 1 139 ? 7.588 34.091 13.082 1.00 94.06 139 GLU A O 1
ATOM 1089 N N . LYS A 1 140 ? 7.990 33.553 15.228 1.00 93.06 140 LYS A N 1
ATOM 1090 C CA . LYS A 1 140 ? 9.338 33.003 14.985 1.00 93.06 140 LYS A CA 1
ATOM 1091 C C . LYS A 1 140 ? 9.273 31.857 13.972 1.00 93.06 140 LYS A C 1
ATOM 1093 O O . LYS A 1 140 ? 10.031 31.874 13.006 1.00 93.06 140 LYS A O 1
ATOM 1098 N N . LEU A 1 141 ? 8.323 30.928 14.120 1.00 91.56 141 LEU A N 1
ATOM 1099 C CA . LEU A 1 141 ? 8.099 29.836 13.164 1.00 91.56 141 LEU A CA 1
ATOM 1100 C C . LEU A 1 141 ? 7.643 30.348 11.787 1.00 91.56 141 LEU A C 1
ATOM 1102 O O . LEU A 1 141 ? 8.131 29.865 10.767 1.00 91.56 141 LEU A O 1
ATOM 1106 N N . ARG A 1 142 ? 6.757 31.351 11.708 1.00 92.56 142 ARG A N 1
ATOM 1107 C CA . ARG A 1 142 ? 6.314 31.963 10.438 1.00 92.56 142 ARG A CA 1
ATOM 1108 C C . ARG A 1 142 ? 7.477 32.592 9.674 1.00 92.56 142 ARG A C 1
ATOM 1110 O O . ARG A 1 142 ? 7.508 32.444 8.453 1.00 92.56 142 ARG A O 1
ATOM 1117 N N . ARG A 1 143 ? 8.441 33.200 10.368 1.00 92.06 143 ARG A N 1
ATOM 1118 C CA . ARG A 1 143 ? 9.626 33.841 9.771 1.00 92.06 143 ARG A CA 1
ATOM 1119 C C . ARG A 1 143 ? 10.688 32.866 9.266 1.00 92.06 143 ARG A C 1
ATOM 1121 O O . ARG A 1 143 ? 11.542 33.279 8.488 1.00 92.06 143 ARG A O 1
ATOM 1128 N N . ILE A 1 144 ? 10.634 31.587 9.650 1.00 87.75 144 ILE A N 1
ATOM 1129 C CA . ILE A 1 144 ? 11.558 30.578 9.114 1.00 87.75 144 ILE A CA 1
ATOM 1130 C C . ILE A 1 144 ? 11.356 30.481 7.588 1.00 87.75 144 ILE A C 1
ATOM 1132 O O . ILE A 1 144 ? 10.209 30.312 7.142 1.00 87.75 144 ILE A O 1
ATOM 1136 N N . PRO A 1 145 ? 12.434 30.570 6.780 1.00 86.81 145 PRO A N 1
ATOM 1137 C CA . PRO A 1 145 ? 12.353 30.423 5.332 1.00 86.81 145 PRO A CA 1
ATOM 1138 C C . PRO A 1 145 ? 11.651 29.123 4.936 1.00 86.81 145 PRO A C 1
ATOM 1140 O O . PRO A 1 145 ? 11.830 28.088 5.578 1.00 86.81 145 PRO A O 1
ATOM 1143 N N . THR A 1 146 ? 10.866 29.151 3.859 1.00 72.50 146 THR A N 1
ATOM 1144 C CA . THR A 1 146 ? 10.092 27.986 3.395 1.00 72.50 146 THR A CA 1
ATOM 1145 C C . THR A 1 146 ? 10.973 26.761 3.149 1.00 72.50 146 THR A C 1
ATOM 1147 O O . THR A 1 146 ? 10.578 25.654 3.500 1.00 72.50 146 THR A O 1
ATOM 1150 N N . VAL A 1 147 ? 12.188 26.959 2.626 1.00 58.06 147 VAL A N 1
ATOM 1151 C CA . VAL A 1 147 ? 13.172 25.885 2.413 1.00 58.06 147 VAL A CA 1
ATOM 1152 C C . VAL A 1 147 ? 13.622 25.273 3.741 1.00 58.06 147 VAL A C 1
ATOM 1154 O O . VAL A 1 147 ? 13.644 24.056 3.877 1.00 58.06 147 VAL A O 1
ATOM 1157 N N . SER A 1 148 ? 13.897 26.088 4.761 1.00 75.31 148 SER A N 1
ATOM 1158 C CA . SER A 1 148 ? 14.252 25.586 6.092 1.00 75.31 148 SER A CA 1
ATOM 1159 C C . SER A 1 148 ? 13.074 24.873 6.759 1.00 75.31 148 SER A C 1
ATOM 1161 O O . SER A 1 148 ? 13.273 23.828 7.361 1.00 75.31 148 SER A O 1
ATOM 1163 N N . LYS A 1 149 ? 11.836 25.368 6.604 1.00 76.56 149 LYS A N 1
ATOM 1164 C CA . LYS A 1 149 ? 10.626 24.654 7.060 1.00 76.56 149 LYS A CA 1
ATOM 1165 C C . LYS A 1 149 ? 10.468 23.308 6.367 1.00 76.56 149 LYS A C 1
ATOM 1167 O O . LYS A 1 149 ? 10.114 22.347 7.033 1.00 76.56 149 LYS A O 1
ATOM 1172 N N . ALA A 1 150 ? 10.734 23.238 5.063 1.00 59.78 150 ALA A N 1
ATOM 1173 C CA . ALA A 1 150 ? 10.748 21.981 4.328 1.00 59.78 150 ALA A CA 1
ATOM 1174 C C . ALA A 1 150 ? 11.854 21.053 4.854 1.00 59.78 150 ALA A C 1
ATOM 1176 O O . ALA A 1 150 ? 11.585 19.885 5.093 1.00 59.78 150 ALA A O 1
ATOM 1177 N N . GLY A 1 151 ? 13.046 21.580 5.147 1.00 60.72 151 GLY A N 1
ATOM 1178 C CA . GLY A 1 151 ? 14.131 20.837 5.791 1.00 60.72 151 GLY A CA 1
ATOM 1179 C C . GLY A 1 151 ? 13.754 20.284 7.170 1.00 60.72 151 GLY A C 1
ATOM 1180 O O . GLY A 1 151 ? 13.971 19.107 7.423 1.00 60.72 151 GLY A O 1
ATOM 1181 N N . TYR A 1 152 ? 13.117 21.080 8.036 1.00 76.44 152 TYR A N 1
ATOM 1182 C CA . TYR A 1 152 ? 12.617 20.616 9.338 1.00 76.44 152 TYR A CA 1
ATOM 1183 C C . TYR A 1 152 ? 11.439 19.645 9.202 1.00 76.44 152 TYR A C 1
ATOM 1185 O O . TYR A 1 152 ? 11.355 18.684 9.956 1.00 76.44 152 TYR A O 1
ATOM 1193 N N . ALA A 1 153 ? 10.547 19.850 8.226 1.00 67.94 153 ALA A N 1
ATOM 1194 C CA . ALA A 1 153 ? 9.473 18.908 7.915 1.00 67.94 153 ALA A CA 1
ATOM 1195 C C . ALA A 1 153 ? 10.049 17.549 7.520 1.00 67.94 153 ALA A C 1
ATOM 1197 O O . ALA A 1 153 ? 9.656 16.530 8.074 1.00 67.94 153 ALA A O 1
ATOM 1198 N N . LEU A 1 154 ? 11.002 17.548 6.586 1.00 53.53 154 LEU A N 1
ATOM 1199 C CA . LEU A 1 154 ? 11.678 16.352 6.100 1.00 53.53 154 LEU A CA 1
ATOM 1200 C C . LEU A 1 154 ? 12.535 15.711 7.192 1.00 53.53 154 LEU A C 1
ATOM 1202 O O . LEU A 1 154 ? 12.530 14.495 7.308 1.00 53.53 154 LEU A O 1
ATOM 1206 N N . GLY A 1 155 ? 13.205 16.506 8.027 1.00 59.94 155 GLY A N 1
ATOM 1207 C CA . GLY A 1 155 ? 13.982 16.041 9.173 1.00 59.94 155 GLY A CA 1
ATOM 1208 C C . GLY A 1 155 ? 13.114 15.388 10.247 1.00 59.94 155 GLY A C 1
ATOM 1209 O O . GLY A 1 155 ? 13.446 14.303 10.704 1.00 59.94 155 GLY A O 1
ATOM 1210 N N . ASN A 1 156 ? 11.964 15.976 10.587 1.00 60.28 156 ASN A N 1
ATOM 1211 C CA . ASN A 1 156 ? 11.012 15.379 11.528 1.00 60.28 156 ASN A CA 1
ATOM 1212 C C . ASN A 1 156 ? 10.342 14.141 10.943 1.00 60.28 156 ASN A C 1
ATOM 1214 O O . ASN A 1 156 ? 10.189 13.150 11.646 1.00 60.28 156 ASN A O 1
ATOM 1218 N N . LEU A 1 157 ? 10.000 14.162 9.650 1.00 52.19 157 LEU A N 1
ATOM 1219 C CA . LEU A 1 157 ? 9.539 12.972 8.939 1.00 52.19 157 LEU A CA 1
ATOM 1220 C C . LEU A 1 157 ? 10.614 11.880 8.956 1.00 52.19 157 LEU A C 1
ATOM 1222 O O . LEU A 1 157 ? 10.277 10.728 9.190 1.00 52.19 157 LEU A O 1
ATOM 1226 N N . ALA A 1 158 ? 11.890 12.233 8.780 1.00 48.03 158 ALA A N 1
ATOM 1227 C CA . ALA A 1 158 ? 13.026 11.317 8.846 1.00 48.03 158 ALA A CA 1
ATOM 1228 C C . ALA A 1 158 ? 13.319 10.824 10.279 1.00 48.03 158 ALA A C 1
ATOM 1230 O O . ALA A 1 158 ? 13.725 9.683 10.468 1.00 48.03 158 ALA A O 1
ATOM 1231 N N . GLN A 1 159 ? 13.089 11.643 11.303 1.00 50.66 159 GLN A N 1
ATOM 1232 C CA . GLN A 1 159 ? 13.261 11.277 12.711 1.00 50.66 159 GLN A CA 1
ATOM 1233 C C . GLN A 1 159 ? 12.111 10.391 13.217 1.00 50.66 159 GLN A C 1
ATOM 1235 O O . GLN A 1 159 ? 12.346 9.420 13.940 1.00 50.66 159 GLN A O 1
ATOM 1240 N N . ASP A 1 160 ? 10.875 10.658 12.786 1.00 53.81 160 ASP A N 1
ATOM 1241 C CA . ASP A 1 160 ? 9.749 9.733 12.960 1.00 53.81 160 ASP A CA 1
ATOM 1242 C C . ASP A 1 160 ? 10.010 8.428 12.195 1.00 53.81 160 ASP A C 1
ATOM 1244 O O . ASP A 1 160 ? 9.767 7.334 12.719 1.00 53.81 160 ASP A O 1
ATOM 1248 N N . PHE A 1 161 ? 10.579 8.536 10.987 1.00 44.72 161 PHE A N 1
ATOM 1249 C CA . PHE A 1 161 ? 11.016 7.411 10.162 1.00 44.72 161 PHE A CA 1
ATOM 1250 C C . PHE A 1 161 ? 12.073 6.554 10.861 1.00 44.72 161 PHE A C 1
ATOM 1252 O O . PHE A 1 161 ? 12.023 5.345 10.694 1.00 44.72 161 PHE A O 1
ATOM 1259 N N . THR A 1 162 ? 12.978 7.096 11.681 1.00 43.97 162 THR A N 1
ATOM 1260 C CA . THR A 1 162 ? 14.010 6.290 12.360 1.00 43.97 162 THR A CA 1
ATOM 1261 C C . THR A 1 162 ? 13.547 5.662 13.680 1.00 43.97 162 THR A C 1
ATOM 1263 O O . THR A 1 162 ? 13.877 4.500 13.920 1.00 43.97 162 THR A O 1
ATOM 1266 N N . ASN A 1 163 ? 12.750 6.354 14.507 1.00 48.75 163 ASN A N 1
ATOM 1267 C CA . ASN A 1 163 ? 12.531 5.951 15.910 1.00 48.75 163 ASN A CA 1
ATOM 1268 C C . ASN A 1 163 ? 11.277 5.102 16.214 1.00 48.75 163 ASN A C 1
ATOM 1270 O O . ASN A 1 163 ? 11.281 4.379 17.205 1.00 48.75 163 ASN A O 1
ATOM 1274 N N . ASN A 1 164 ? 10.207 5.153 15.410 1.00 48.38 164 ASN A N 1
ATOM 1275 C CA . ASN A 1 164 ? 9.002 4.316 15.621 1.00 48.38 164 ASN A CA 1
ATOM 1276 C C . ASN A 1 164 ? 8.291 3.944 14.312 1.00 48.38 164 ASN A C 1
ATOM 1278 O O . ASN A 1 164 ? 7.630 2.904 14.228 1.00 48.38 164 ASN A O 1
ATOM 1282 N N . ALA A 1 165 ? 8.437 4.767 13.272 1.00 42.31 165 ALA A N 1
ATOM 1283 C CA . ALA A 1 165 ? 7.819 4.517 11.988 1.00 42.31 165 ALA A CA 1
ATOM 1284 C C . ALA A 1 165 ? 8.664 3.605 11.090 1.00 42.31 165 ALA A C 1
ATOM 1286 O O . ALA A 1 165 ? 8.059 2.969 10.250 1.00 42.31 165 ALA A O 1
ATOM 1287 N N . SER A 1 166 ? 9.978 3.409 11.278 1.00 37.81 166 SER A N 1
ATOM 1288 C CA . SER A 1 166 ? 10.798 2.522 10.416 1.00 37.81 166 SER A CA 1
ATOM 1289 C C . SER A 1 166 ? 10.204 1.126 10.257 1.00 37.81 166 SER A C 1
ATOM 1291 O O . SER A 1 166 ? 10.241 0.582 9.165 1.00 37.81 166 SER A O 1
ATOM 1293 N N . ARG A 1 167 ? 9.586 0.554 11.296 1.00 41.12 167 ARG A N 1
ATOM 1294 C CA . ARG A 1 167 ? 8.952 -0.773 11.226 1.00 41.12 167 ARG A CA 1
ATOM 1295 C C . ARG A 1 167 ? 7.597 -0.751 10.510 1.00 41.12 167 ARG A C 1
ATOM 1297 O O . ARG A 1 167 ? 7.346 -1.611 9.675 1.00 41.12 167 ARG A O 1
ATOM 1304 N N . ASN A 1 168 ? 6.742 0.235 10.792 1.00 39.72 168 ASN A N 1
ATOM 1305 C CA . ASN A 1 168 ? 5.449 0.394 10.111 1.00 39.72 168 ASN A CA 1
ATOM 1306 C C . ASN A 1 168 ? 5.610 0.885 8.670 1.00 39.72 168 ASN A C 1
ATOM 1308 O O . ASN A 1 168 ? 4.860 0.454 7.812 1.00 39.72 168 ASN A O 1
ATOM 1312 N N . ILE A 1 169 ? 6.603 1.730 8.406 1.00 40.06 169 ILE A N 1
ATOM 1313 C CA . ILE A 1 169 ? 7.012 2.251 7.106 1.00 40.06 169 ILE A CA 1
ATOM 1314 C C . ILE A 1 169 ? 7.788 1.193 6.328 1.00 40.06 169 ILE A C 1
ATOM 1316 O O . ILE A 1 169 ? 7.578 1.095 5.137 1.00 40.06 169 ILE A O 1
ATOM 1320 N N . TRP A 1 170 ? 8.586 0.322 6.947 1.00 40.03 170 TRP A N 1
ATOM 1321 C CA . TRP A 1 170 ? 9.124 -0.857 6.256 1.00 40.03 170 TRP A CA 1
ATOM 1322 C C . TRP A 1 170 ? 7.988 -1.747 5.734 1.00 40.03 170 TRP A C 1
ATOM 1324 O O . TRP A 1 170 ? 8.054 -2.187 4.591 1.00 40.03 170 TRP A O 1
ATOM 1334 N N . TRP A 1 171 ? 6.897 -1.917 6.494 1.00 50.16 171 TRP A N 1
ATOM 1335 C CA . TRP A 1 171 ? 5.664 -2.540 5.990 1.00 50.16 171 TRP A CA 1
ATOM 1336 C C . TRP A 1 171 ? 4.897 -1.654 4.987 1.00 50.16 171 TRP A C 1
ATOM 1338 O O . TRP A 1 171 ? 4.381 -2.182 4.015 1.00 50.16 171 TRP A O 1
ATOM 1348 N N . LEU A 1 172 ? 4.862 -0.328 5.159 1.00 43.28 172 LEU A N 1
ATOM 1349 C CA . LEU A 1 172 ? 4.182 0.644 4.277 1.00 43.28 172 LEU A CA 1
ATOM 1350 C C . LEU A 1 172 ? 4.900 0.866 2.930 1.00 43.28 172 LEU A C 1
ATOM 1352 O O . LEU A 1 172 ? 4.288 1.265 1.950 1.00 43.28 172 LEU A O 1
ATOM 1356 N N . ILE A 1 173 ? 6.212 0.648 2.898 1.00 45.97 173 ILE A N 1
ATOM 1357 C CA . ILE A 1 173 ? 7.103 0.800 1.744 1.00 45.97 173 ILE A CA 1
ATOM 1358 C C . ILE A 1 173 ? 7.296 -0.550 1.060 1.00 45.97 173 ILE A C 1
ATOM 1360 O O . ILE A 1 173 ? 7.387 -0.598 -0.164 1.00 45.97 173 ILE A O 1
ATOM 1364 N N . ASN A 1 174 ? 7.291 -1.660 1.807 1.00 49.72 174 ASN A N 1
ATOM 1365 C CA . ASN A 1 174 ? 7.138 -2.984 1.199 1.00 49.72 174 ASN A CA 1
ATOM 1366 C C . ASN A 1 174 ? 5.700 -3.281 0.762 1.00 49.72 174 ASN A C 1
ATOM 1368 O O . ASN A 1 174 ? 5.504 -4.181 -0.045 1.00 49.72 174 ASN A O 1
ATOM 1372 N N . ALA A 1 175 ? 4.714 -2.507 1.212 1.00 58.69 175 ALA A N 1
ATOM 1373 C CA . ALA A 1 175 ? 3.362 -2.535 0.681 1.00 58.69 175 ALA A CA 1
ATOM 1374 C C . ALA A 1 175 ? 2.956 -1.117 0.259 1.00 58.69 175 ALA A C 1
ATOM 1376 O O . ALA A 1 175 ? 2.241 -0.457 1.011 1.00 58.69 175 ALA A O 1
ATOM 1377 N N . PRO A 1 176 ? 3.333 -0.652 -0.952 1.00 54.62 176 PRO A N 1
ATOM 1378 C CA . PRO A 1 176 ? 2.786 0.576 -1.548 1.00 54.62 176 PRO A CA 1
ATOM 1379 C C . PRO A 1 176 ? 1.249 0.639 -1.459 1.00 54.62 176 PRO A C 1
ATOM 1381 O O . PRO A 1 176 ? 0.658 1.712 -1.368 1.00 54.62 176 PRO A O 1
ATOM 1384 N N . GLN A 1 177 ? 0.621 -0.537 -1.380 1.00 58.94 177 GLN A N 1
ATOM 1385 C CA . GLN A 1 177 ? -0.765 -0.762 -0.992 1.00 58.94 177 GLN A CA 1
ATOM 1386 C C . GLN A 1 177 ? -1.160 0.028 0.272 1.00 58.94 177 GLN A C 1
ATOM 1388 O O . GLN A 1 177 ? -2.071 0.825 0.187 1.00 58.94 177 GLN A O 1
ATOM 1393 N N . ALA A 1 178 ? -0.431 -0.017 1.390 1.00 59.03 178 ALA A N 1
ATOM 1394 C CA . ALA A 1 178 ? -0.817 0.655 2.638 1.00 59.03 178 ALA A CA 1
ATOM 1395 C C . ALA A 1 178 ? -0.788 2.205 2.592 1.00 59.03 178 ALA A C 1
ATOM 1397 O O . ALA A 1 178 ? -1.569 2.864 3.284 1.00 59.03 178 ALA A O 1
ATOM 1398 N N . VAL A 1 179 ? 0.084 2.822 1.782 1.00 58.72 179 VAL A N 1
ATOM 1399 C CA . VAL A 1 179 ? 0.021 4.282 1.530 1.00 58.72 179 VAL A CA 1
ATOM 1400 C C . VAL A 1 179 ? -1.260 4.616 0.773 1.00 58.72 179 VAL A C 1
ATOM 1402 O O . VAL A 1 179 ? -1.970 5.573 1.094 1.00 58.72 179 VAL A O 1
ATOM 1405 N N . VAL A 1 180 ? -1.560 3.791 -0.224 1.00 62.25 180 VAL A N 1
ATOM 1406 C CA . VAL A 1 180 ? -2.765 3.883 -1.034 1.00 62.25 180 VAL A CA 1
ATOM 1407 C C . VAL A 1 180 ? -4.015 3.591 -0.190 1.00 62.25 180 VAL A C 1
ATOM 1409 O O . VAL A 1 180 ? -5.006 4.291 -0.376 1.00 62.25 180 VAL A O 1
ATOM 1412 N N . ASP A 1 181 ? -3.959 2.689 0.798 1.00 62.94 181 ASP A N 1
ATOM 1413 C CA . ASP A 1 181 ? -4.987 2.433 1.825 1.00 62.94 181 ASP A CA 1
ATOM 1414 C C . ASP A 1 181 ? -5.381 3.720 2.531 1.00 62.94 181 ASP A C 1
ATOM 1416 O O . ASP A 1 181 ? -6.546 4.128 2.519 1.00 62.94 181 ASP A O 1
ATOM 1420 N N . LEU A 1 182 ? -4.386 4.404 3.088 1.00 63.22 182 LEU A N 1
ATOM 1421 C CA . LEU A 1 182 ? -4.597 5.620 3.853 1.00 63.22 182 LEU A CA 1
ATOM 1422 C C . LEU A 1 182 ? -5.107 6.773 2.973 1.00 63.22 182 LEU A C 1
ATOM 1424 O O . LEU A 1 182 ? -6.028 7.497 3.364 1.00 63.22 182 LEU A O 1
ATOM 1428 N N . ALA A 1 183 ? -4.517 6.954 1.788 1.00 64.44 183 ALA A N 1
ATOM 1429 C CA . ALA A 1 183 ? -4.918 7.998 0.851 1.00 64.44 183 ALA A CA 1
ATOM 1430 C C . ALA A 1 183 ? -6.345 7.765 0.332 1.00 64.44 183 ALA A C 1
ATOM 1432 O O . ALA A 1 183 ? -7.159 8.692 0.342 1.00 64.44 183 ALA A O 1
ATOM 1433 N N . SER A 1 184 ? -6.676 6.525 -0.041 1.00 66.12 184 SER A N 1
ATOM 1434 C CA . SER A 1 184 ? -8.015 6.133 -0.494 1.00 66.12 184 SER A CA 1
ATOM 1435 C C . SER A 1 184 ? -9.052 6.350 0.599 1.00 66.12 184 SER A C 1
ATOM 1437 O O . SER A 1 184 ? -10.098 6.938 0.333 1.00 66.12 184 SER A O 1
ATOM 1439 N N . GLU A 1 185 ? -8.769 5.921 1.836 1.00 69.31 185 GLU A N 1
ATOM 1440 C CA . GLU A 1 185 ? -9.687 6.098 2.966 1.00 69.31 185 GLU A CA 1
ATOM 1441 C C . GLU A 1 185 ? -9.907 7.586 3.265 1.00 69.31 185 GLU A C 1
ATOM 1443 O O . GLU A 1 185 ? -11.048 8.031 3.400 1.00 69.31 185 GLU A O 1
ATOM 1448 N N . SER A 1 186 ? -8.832 8.380 3.296 1.00 71.06 186 SER A N 1
ATOM 1449 C CA . SER A 1 186 ? -8.902 9.826 3.526 1.00 71.06 186 SER A CA 1
ATOM 1450 C C . SER A 1 186 ? -9.755 10.523 2.465 1.00 71.06 186 SER A C 1
ATOM 1452 O O . SER A 1 186 ? -10.723 11.209 2.803 1.00 71.06 186 SER A O 1
ATOM 1454 N N . VAL A 1 187 ? -9.475 10.289 1.181 1.00 69.12 187 VAL A N 1
ATOM 1455 C CA . VAL A 1 187 ? -10.202 10.918 0.070 1.00 69.12 187 VAL A CA 1
ATOM 1456 C C . VAL A 1 187 ? -11.658 10.446 0.017 1.00 69.12 187 VAL A C 1
ATOM 1458 O O . VAL A 1 187 ? -12.572 11.272 -0.077 1.00 69.12 187 VAL A O 1
ATOM 1461 N N . ALA A 1 188 ? -11.907 9.140 0.155 1.00 70.50 188 ALA A N 1
ATOM 1462 C CA . ALA A 1 188 ? -13.263 8.599 0.203 1.00 70.50 188 ALA A CA 1
ATOM 1463 C C . ALA A 1 188 ? -14.055 9.166 1.393 1.00 70.50 188 ALA A C 1
ATOM 1465 O O . ALA A 1 188 ? -15.251 9.431 1.258 1.00 70.50 188 ALA A O 1
ATOM 1466 N N . SER A 1 189 ? -13.406 9.402 2.539 1.00 74.00 189 SER A N 1
ATOM 1467 C CA . SER A 1 189 ? -14.061 9.954 3.730 1.00 74.00 189 SER A CA 1
ATOM 1468 C C . SER A 1 189 ? -14.432 11.424 3.609 1.00 74.00 189 SER A C 1
ATOM 1470 O O . SER A 1 189 ? -15.494 11.823 4.088 1.00 74.00 189 SER A O 1
ATOM 1472 N N . GLN A 1 190 ? -13.615 12.215 2.913 1.00 76.94 190 GLN A N 1
ATOM 1473 C CA . GLN A 1 190 ? -13.909 13.621 2.646 1.00 76.94 190 GLN A CA 1
ATOM 1474 C C . GLN A 1 190 ? -15.042 13.779 1.627 1.00 76.94 190 GLN A C 1
ATOM 1476 O O . GLN A 1 190 ? -15.935 14.604 1.816 1.00 76.94 190 GLN A O 1
ATOM 1481 N N . LEU A 1 191 ? -15.034 12.973 0.562 1.00 73.81 191 LEU A N 1
ATOM 1482 C CA . LEU A 1 191 ? -16.016 13.069 -0.525 1.00 73.81 191 LEU A CA 1
ATOM 1483 C C . LEU A 1 191 ? -17.332 12.365 -0.206 1.00 73.81 191 LEU A C 1
ATOM 1485 O O . LEU A 1 191 ? -18.399 12.757 -0.690 1.00 73.81 191 LEU A O 1
ATOM 1489 N N . ASN A 1 192 ? -17.275 11.340 0.641 1.00 78.31 192 ASN A N 1
ATOM 1490 C CA . ASN A 1 192 ? -18.454 10.676 1.149 1.00 78.31 192 ASN A CA 1
ATOM 1491 C C . ASN A 1 192 ? -18.372 10.445 2.666 1.00 78.31 192 ASN A C 1
ATOM 1493 O O . ASN A 1 192 ? -18.186 9.318 3.129 1.00 78.31 192 ASN A O 1
ATOM 1497 N N . PRO A 1 193 ? -18.647 11.491 3.470 1.00 79.56 193 PRO A N 1
ATOM 1498 C CA . PRO A 1 193 ? -18.691 11.370 4.926 1.00 79.56 193 PRO A CA 1
ATOM 1499 C C . PRO A 1 193 ? -19.738 10.362 5.411 1.00 79.56 193 PRO A C 1
ATOM 1501 O O . PRO A 1 193 ? -19.669 9.889 6.542 1.00 79.56 193 PRO A O 1
ATOM 1504 N N . SER A 1 194 ? -20.730 10.028 4.574 1.00 78.00 194 SER A N 1
ATOM 1505 C CA . SER A 1 194 ? -21.795 9.089 4.923 1.00 78.00 194 SER A CA 1
ATOM 1506 C C . SER A 1 194 ? -21.328 7.628 4.920 1.00 78.00 194 SER A C 1
ATOM 1508 O O . SER A 1 194 ? -21.837 6.852 5.734 1.00 78.00 194 SER A O 1
ATOM 1510 N N . LEU A 1 195 ? -20.322 7.282 4.100 1.00 74.50 195 LEU A N 1
ATOM 1511 C CA . LEU A 1 195 ? -19.627 5.984 4.124 1.00 74.50 195 LEU A CA 1
ATOM 1512 C C . LEU A 1 195 ? -18.943 5.733 5.469 1.00 74.50 195 LEU A C 1
ATOM 1514 O O . LEU A 1 195 ? -18.963 4.626 6.001 1.00 74.50 195 LEU A O 1
ATOM 1518 N N . PHE A 1 196 ? -18.391 6.796 6.047 1.00 78.38 196 PHE A N 1
ATOM 1519 C CA . PHE A 1 196 ? -17.703 6.773 7.338 1.00 78.38 196 PHE A CA 1
ATOM 1520 C C . PHE A 1 196 ? -18.612 7.218 8.486 1.00 78.38 196 PHE A C 1
ATOM 1522 O O . PHE A 1 196 ? -18.200 7.263 9.648 1.00 78.38 196 PHE A O 1
ATOM 1529 N N . GLY A 1 197 ? -19.874 7.510 8.165 1.00 82.38 197 GLY A N 1
ATOM 1530 C CA . GLY A 1 197 ? -20.896 7.892 9.115 1.00 82.38 197 GLY A CA 1
ATOM 1531 C C . GLY A 1 197 ? -21.130 6.771 10.117 1.00 82.38 197 GLY A C 1
ATOM 1532 O O . GLY A 1 197 ? -21.270 5.598 9.761 1.00 82.38 197 GLY A O 1
ATOM 1533 N N . ALA A 1 198 ? -21.196 7.141 11.391 1.00 85.69 198 ALA A N 1
ATOM 1534 C CA . ALA A 1 198 ? -21.560 6.221 12.449 1.00 85.69 198 ALA A CA 1
ATOM 1535 C C . ALA A 1 198 ? -23.028 6.420 12.835 1.00 85.69 198 ALA A C 1
ATOM 1537 O O . ALA A 1 198 ? -23.461 7.529 13.149 1.00 85.69 198 ALA A O 1
ATOM 1538 N N . GLU A 1 199 ? -23.790 5.336 12.823 1.00 87.06 199 GLU A N 1
ATOM 1539 C CA . GLU A 1 199 ? -25.130 5.270 13.384 1.00 87.06 199 GLU A CA 1
ATOM 1540 C C . GLU A 1 199 ? -25.031 5.060 14.896 1.00 87.06 199 GLU A C 1
ATOM 1542 O O . GLU A 1 199 ? -24.242 4.246 15.381 1.00 87.06 199 GLU A O 1
ATOM 1547 N N . ARG A 1 200 ? -25.815 5.814 15.666 1.00 89.44 200 ARG A N 1
ATOM 1548 C CA . ARG A 1 200 ? -25.924 5.599 17.108 1.00 89.44 200 ARG A CA 1
ATOM 1549 C C . ARG A 1 200 ? -26.817 4.381 17.337 1.00 89.44 200 ARG A C 1
ATOM 1551 O O . ARG A 1 200 ? -27.980 4.425 16.966 1.00 89.44 200 ARG A O 1
ATOM 1558 N N . LEU A 1 201 ? -26.277 3.335 17.958 1.00 84.06 201 LEU A N 1
ATOM 1559 C CA . LEU A 1 201 ? -27.017 2.101 18.242 1.00 84.06 201 LEU A CA 1
ATOM 1560 C C . LEU A 1 201 ? -27.937 2.246 19.458 1.00 84.06 201 LEU A C 1
ATOM 1562 O O . LEU A 1 201 ? -29.027 1.698 19.493 1.00 84.06 201 LEU A O 1
ATOM 1566 N N . THR A 1 202 ? -27.500 3.001 20.466 1.00 73.38 202 THR A N 1
ATOM 1567 C CA . THR A 1 202 ? -28.179 3.056 21.765 1.00 73.38 202 THR A CA 1
ATOM 1568 C C . THR A 1 202 ? -28.785 4.439 22.001 1.00 73.38 202 THR A C 1
ATOM 1570 O O . THR A 1 202 ? -28.158 5.343 22.577 1.00 73.38 202 THR A O 1
ATOM 1573 N N . SER A 1 203 ? -30.012 4.627 21.519 1.00 70.19 203 SER A N 1
ATOM 1574 C CA . SER A 1 203 ? -30.916 5.686 21.975 1.00 70.19 203 SER A CA 1
ATOM 1575 C C . SER A 1 203 ? -32.101 5.047 22.695 1.00 70.19 203 SER A C 1
ATOM 1577 O O . SER A 1 203 ? -32.987 4.511 22.042 1.00 70.19 203 SER A O 1
ATOM 1579 N N . GLY A 1 204 ? -32.105 5.103 24.030 1.00 74.75 204 GLY A N 1
ATOM 1580 C CA . GLY A 1 204 ? -33.139 4.477 24.864 1.00 74.75 204 GLY A CA 1
ATOM 1581 C C . GLY A 1 204 ? -32.828 3.024 25.237 1.00 74.75 204 GLY A C 1
ATOM 1582 O O . GLY A 1 204 ? -31.835 2.460 24.771 1.00 74.75 204 GLY A O 1
ATOM 1583 N N . ALA A 1 205 ? -33.664 2.448 26.106 1.00 76.75 205 ALA A N 1
ATOM 1584 C CA . ALA A 1 205 ? -33.528 1.070 26.585 1.00 76.75 205 ALA A CA 1
ATOM 1585 C C . ALA A 1 205 ? -33.662 0.055 25.436 1.00 76.75 205 ALA A C 1
ATOM 1587 O O . ALA A 1 205 ? -32.833 -0.844 25.307 1.00 76.75 205 ALA A O 1
ATOM 1588 N N . ASP A 1 206 ? -34.617 0.288 24.531 1.00 85.44 206 ASP A N 1
ATOM 1589 C CA . ASP A 1 206 ? -34.884 -0.593 23.389 1.00 85.44 206 ASP A CA 1
ATOM 1590 C C . ASP A 1 206 ? -33.666 -0.747 22.466 1.00 85.44 206 ASP A C 1
ATOM 1592 O O . ASP A 1 206 ? -33.383 -1.843 21.988 1.00 85.44 206 ASP A O 1
ATOM 1596 N N . GLY A 1 207 ? -32.880 0.322 22.279 1.00 88.06 207 GLY A N 1
ATOM 1597 C CA . GLY A 1 207 ? -31.684 0.288 21.432 1.00 88.06 207 GLY A CA 1
ATOM 1598 C C . GLY A 1 207 ? -30.542 -0.560 22.003 1.00 88.06 207 GLY A C 1
ATOM 1599 O O . GLY A 1 207 ? -29.766 -1.134 21.244 1.00 88.06 207 GLY A O 1
ATOM 1600 N N . ILE A 1 208 ? -30.429 -0.671 23.333 1.00 89.50 208 ILE A N 1
ATOM 1601 C CA . ILE A 1 208 ? -29.441 -1.557 23.974 1.00 89.50 208 ILE A CA 1
ATOM 1602 C C . ILE A 1 208 ? -29.848 -3.014 23.757 1.00 89.50 208 ILE A C 1
ATOM 1604 O O . ILE A 1 208 ? -29.034 -3.816 23.306 1.00 89.50 208 ILE A O 1
ATOM 1608 N N . THR A 1 209 ? -31.118 -3.337 24.007 1.00 90.38 209 THR A N 1
ATOM 1609 C CA . THR A 1 209 ? -31.647 -4.691 23.815 1.00 90.38 209 THR A CA 1
ATOM 1610 C C . THR A 1 209 ? -31.580 -5.127 22.354 1.00 90.38 209 THR A C 1
ATOM 1612 O O . THR A 1 209 ? -31.224 -6.268 22.069 1.00 90.38 209 THR A O 1
ATOM 1615 N N . GLU A 1 210 ? -31.890 -4.239 21.409 1.00 91.69 210 GLU A N 1
ATOM 1616 C CA . GLU A 1 210 ? -31.769 -4.530 19.979 1.00 91.69 210 GLU A CA 1
ATOM 1617 C C . GLU A 1 210 ? -30.304 -4.751 19.574 1.00 91.69 210 GLU A C 1
ATOM 1619 O O . GLU A 1 210 ? -29.995 -5.721 18.884 1.00 91.69 210 GLU A O 1
ATOM 1624 N N . ALA A 1 211 ? -29.377 -3.915 20.053 1.00 91.88 211 ALA A N 1
ATOM 1625 C CA . ALA A 1 211 ? -27.953 -4.079 19.769 1.00 91.88 211 ALA A CA 1
ATOM 1626 C C . ALA A 1 211 ? -27.364 -5.370 20.372 1.00 91.88 211 ALA A C 1
ATOM 1628 O O . ALA A 1 211 ? -26.533 -6.010 19.724 1.00 91.88 211 ALA A O 1
ATOM 1629 N N . GLU A 1 212 ? -27.794 -5.768 21.573 1.00 93.94 212 GLU A N 1
ATOM 1630 C CA . GLU A 1 212 ? -27.414 -7.041 22.201 1.00 93.94 212 GLU A CA 1
ATOM 1631 C C . GLU A 1 212 ? -27.971 -8.233 21.408 1.00 93.94 212 GLU A C 1
ATOM 1633 O O . GLU A 1 212 ? -27.220 -9.144 21.066 1.00 93.94 212 GLU A O 1
ATOM 1638 N N . LYS A 1 213 ? -29.255 -8.193 21.015 1.00 93.88 213 LYS A N 1
ATOM 1639 C CA . LYS A 1 213 ? -29.886 -9.231 20.174 1.00 93.88 213 LYS A CA 1
ATOM 1640 C C . LYS A 1 213 ? -29.194 -9.402 18.823 1.00 93.88 213 LYS A C 1
ATOM 1642 O O . LYS A 1 213 ? -29.107 -10.515 18.316 1.00 93.88 213 LYS A O 1
ATOM 1647 N N . LEU A 1 214 ? -28.698 -8.310 18.244 1.00 92.06 214 LEU A N 1
ATOM 1648 C CA . LEU A 1 214 ? -27.925 -8.326 17.000 1.00 92.06 214 LEU A CA 1
ATOM 1649 C C . LEU A 1 214 ? -26.459 -8.759 17.199 1.00 92.06 214 LEU A C 1
ATOM 1651 O O . LEU A 1 214 ? -25.699 -8.768 16.232 1.00 92.06 214 LEU A O 1
ATOM 1655 N N . GLY A 1 215 ? -26.033 -9.068 18.429 1.00 94.12 215 GLY A N 1
ATOM 1656 C CA . GLY A 1 215 ? -24.655 -9.452 18.746 1.00 94.12 215 GLY A CA 1
ATOM 1657 C C . GLY A 1 215 ? -23.636 -8.323 18.562 1.00 94.12 215 GLY A C 1
ATOM 1658 O O . GLY A 1 215 ? -22.438 -8.580 18.441 1.00 94.12 215 GLY A O 1
ATOM 1659 N N . LEU A 1 216 ? -24.090 -7.066 18.511 1.00 92.38 216 LEU A N 1
ATOM 1660 C CA . LEU A 1 216 ? -23.235 -5.891 18.298 1.00 92.38 216 LEU A CA 1
ATOM 1661 C C . LEU A 1 216 ? -22.518 -5.458 19.576 1.00 92.38 216 LEU A C 1
ATOM 1663 O O . LEU A 1 216 ? -21.406 -4.920 19.526 1.00 92.38 216 LEU A O 1
ATOM 1667 N N . ILE A 1 217 ? -23.176 -5.686 20.708 1.00 94.88 217 ILE A N 1
ATOM 1668 C CA . ILE A 1 217 ? -22.655 -5.455 22.047 1.00 94.88 217 ILE A CA 1
ATOM 1669 C C . ILE A 1 217 ? -22.917 -6.686 22.913 1.00 94.88 217 ILE A C 1
ATOM 1671 O O . ILE A 1 217 ? -23.874 -7.422 22.685 1.00 94.88 217 ILE A O 1
ATOM 1675 N N . ARG A 1 218 ? -22.084 -6.878 23.933 1.00 95.19 218 ARG A N 1
ATOM 1676 C CA . ARG A 1 218 ? -22.234 -7.934 24.935 1.00 95.19 218 ARG A CA 1
ATOM 1677 C C . ARG A 1 218 ? -22.340 -7.313 26.319 1.00 95.19 218 ARG A C 1
ATOM 1679 O O . ARG A 1 218 ? -21.552 -6.427 26.655 1.00 95.19 218 ARG A O 1
ATOM 1686 N N . PHE A 1 219 ? -23.297 -7.786 27.112 1.00 94.88 219 PHE A N 1
ATOM 1687 C CA . PHE A 1 219 ? -23.416 -7.408 28.514 1.00 94.88 219 PHE A CA 1
ATOM 1688 C C . PHE A 1 219 ? -22.220 -7.947 29.315 1.00 94.88 219 PHE A C 1
ATOM 1690 O O . PHE A 1 219 ? -21.872 -9.123 29.226 1.00 94.88 219 PHE A O 1
ATOM 1697 N N . SER A 1 220 ? -21.555 -7.055 30.041 1.00 94.00 220 SER A N 1
ATOM 1698 C CA . SER A 1 220 ? -20.338 -7.291 30.820 1.00 94.00 220 SER A CA 1
ATOM 1699 C C . SER A 1 220 ? -20.277 -6.276 31.974 1.00 94.00 220 SER A C 1
ATOM 1701 O O . SER A 1 220 ? -19.529 -5.294 31.897 1.00 94.00 220 SER A O 1
ATOM 1703 N N . PRO A 1 221 ? -21.090 -6.455 33.030 1.00 91.50 221 PRO A N 1
ATOM 1704 C CA . PRO A 1 221 ? -21.139 -5.531 34.160 1.00 91.50 221 PRO A CA 1
ATOM 1705 C C . PRO A 1 221 ? -19.832 -5.565 34.967 1.00 91.50 221 PRO A C 1
ATOM 1707 O O . PRO A 1 221 ? -19.167 -6.598 35.050 1.00 91.50 221 PRO A O 1
ATOM 1710 N N . LYS A 1 222 ? -19.476 -4.448 35.621 1.00 85.25 222 LYS A N 1
ATOM 1711 C CA . LYS A 1 222 ? -18.218 -4.308 36.394 1.00 85.25 222 LYS A CA 1
ATOM 1712 C C . LYS A 1 222 ? -18.059 -5.302 37.561 1.00 85.25 222 LYS A C 1
ATOM 1714 O O . LYS A 1 222 ? -16.953 -5.452 38.064 1.00 85.25 222 LYS A O 1
ATOM 1719 N N . GLY A 1 223 ? -19.124 -5.992 37.968 1.00 84.50 223 GLY A N 1
ATOM 1720 C CA . GLY A 1 223 ? -19.105 -7.024 39.010 1.00 84.50 223 GLY A CA 1
ATOM 1721 C C . GLY A 1 223 ? -19.314 -8.453 38.501 1.00 84.50 223 GLY A C 1
ATOM 1722 O O . GLY A 1 223 ? -19.435 -9.359 39.317 1.00 84.50 223 GLY A O 1
ATOM 1723 N N . GLY A 1 224 ? -19.378 -8.686 37.189 1.00 86.94 224 GLY A N 1
ATOM 1724 C CA . GLY A 1 224 ? -19.837 -9.959 36.618 1.00 86.94 224 GLY A CA 1
ATOM 1725 C C . GLY A 1 224 ? -21.358 -10.141 36.693 1.00 86.94 224 GLY A C 1
ATOM 1726 O O . GLY A 1 224 ? -22.047 -9.381 37.383 1.00 86.94 224 GLY A O 1
ATOM 1727 N N . THR A 1 225 ? -21.893 -11.093 35.932 1.00 90.50 225 THR A N 1
ATOM 1728 C CA . THR A 1 225 ? -23.343 -11.370 35.861 1.00 90.50 225 THR A CA 1
ATOM 1729 C C . THR A 1 225 ? -23.887 -11.888 37.197 1.00 90.50 225 THR A C 1
ATOM 1731 O O . THR A 1 225 ? -23.113 -12.310 38.059 1.00 90.50 225 THR A O 1
ATOM 1734 N N . ALA A 1 226 ? -25.211 -11.871 37.403 1.00 87.94 226 ALA A N 1
ATOM 1735 C CA . ALA A 1 226 ? -25.810 -12.455 38.607 1.00 87.94 226 ALA A CA 1
ATOM 1736 C C . ALA A 1 226 ? -25.446 -13.940 38.744 1.00 87.94 226 ALA A C 1
ATOM 1738 O O . ALA A 1 226 ? -25.204 -14.413 39.848 1.00 87.94 226 ALA A O 1
ATOM 1739 N N . GLU A 1 227 ? -25.345 -14.650 37.621 1.00 89.00 227 GLU A N 1
ATOM 1740 C CA . GLU A 1 227 ? -24.906 -16.045 37.554 1.00 89.00 227 GLU A CA 1
ATOM 1741 C C . GLU A 1 227 ? -23.428 -16.203 37.945 1.00 89.00 227 GLU A C 1
ATOM 1743 O O . GLU A 1 227 ? -23.107 -17.005 38.812 1.00 89.00 227 GLU A O 1
ATOM 1748 N N . GLU A 1 228 ? -22.525 -15.358 37.436 1.00 89.00 228 GLU A N 1
ATOM 1749 C CA . GLU A 1 228 ? -21.113 -15.373 37.847 1.00 89.00 228 GLU A CA 1
ATOM 1750 C C . GLU A 1 228 ? -20.932 -14.994 39.329 1.00 89.00 228 GLU A C 1
ATOM 1752 O O . GLU A 1 228 ? -20.040 -15.496 40.014 1.00 89.00 228 GLU A O 1
ATOM 1757 N N . GLN A 1 229 ? -21.748 -14.071 39.847 1.00 87.56 229 GLN A N 1
ATOM 1758 C CA . GLN A 1 229 ? -21.764 -13.717 41.269 1.00 87.56 229 GLN A CA 1
ATOM 1759 C C . GLN A 1 229 ? -22.294 -14.869 42.127 1.00 87.56 229 GLN A C 1
ATOM 1761 O O . GLN A 1 229 ? -21.690 -15.173 43.155 1.00 87.56 229 GLN A O 1
ATOM 1766 N N . TRP A 1 230 ? -23.355 -15.535 41.676 1.00 87.00 230 TRP A N 1
ATOM 1767 C CA . TRP A 1 230 ? -23.919 -16.720 42.310 1.00 87.00 230 TRP A CA 1
ATOM 1768 C C . TRP A 1 230 ? -22.921 -17.874 42.360 1.00 87.00 230 TRP A C 1
ATOM 1770 O O . TRP A 1 230 ? -22.674 -18.427 43.427 1.00 87.00 230 TRP A O 1
ATOM 1780 N N . ASP A 1 231 ? -22.280 -18.190 41.237 1.00 88.25 231 ASP A N 1
ATOM 1781 C CA . ASP A 1 231 ? -21.292 -19.262 41.149 1.00 88.25 231 ASP A CA 1
ATOM 1782 C C . ASP A 1 231 ? -20.070 -18.986 42.026 1.00 88.25 231 ASP A C 1
ATOM 1784 O O . ASP A 1 231 ? -19.525 -19.904 42.638 1.00 88.25 231 ASP A O 1
ATOM 1788 N N . ARG A 1 232 ? -19.643 -17.720 42.136 1.00 87.44 232 ARG A N 1
ATOM 1789 C CA . ARG A 1 232 ? -18.587 -17.327 43.080 1.00 87.44 232 ARG A CA 1
ATOM 1790 C C . ARG A 1 232 ? -19.026 -17.503 44.529 1.00 87.44 232 ARG A C 1
ATOM 1792 O O . ARG A 1 232 ? -18.263 -18.075 45.299 1.00 87.44 232 ARG A O 1
ATOM 1799 N N . ALA A 1 233 ? -20.232 -17.064 44.890 1.00 86.31 233 ALA A N 1
ATOM 1800 C CA . ALA A 1 233 ? -20.767 -17.253 46.239 1.00 86.31 233 ALA A CA 1
ATOM 1801 C C . ALA A 1 233 ? -20.886 -18.747 46.583 1.00 86.31 233 ALA A C 1
ATOM 1803 O O . ALA A 1 233 ? -20.447 -19.179 47.645 1.00 86.31 233 ALA A O 1
ATOM 1804 N N . LYS A 1 234 ? -21.375 -19.559 45.641 1.00 89.81 234 LYS A N 1
ATOM 1805 C CA . LYS A 1 234 ? -21.475 -21.010 45.792 1.00 89.81 234 LYS A CA 1
ATOM 1806 C C . LYS A 1 234 ? -20.107 -21.664 45.980 1.00 89.81 234 LYS A C 1
ATOM 1808 O O . LYS A 1 234 ? -19.933 -22.431 46.916 1.00 89.81 234 LYS A O 1
ATOM 1813 N N . LYS A 1 235 ? -19.110 -21.309 45.160 1.00 89.19 235 LYS A N 1
ATOM 1814 C CA . LYS A 1 235 ? -17.731 -21.805 45.317 1.00 89.19 235 LYS A CA 1
ATOM 1815 C C . LYS A 1 235 ? -17.114 -21.432 46.663 1.00 89.19 235 LYS A C 1
ATOM 1817 O O . LYS A 1 235 ? -16.336 -22.216 47.191 1.00 89.19 235 LYS A O 1
ATOM 1822 N N . VAL A 1 236 ? -17.438 -20.260 47.208 1.00 87.44 236 VAL A N 1
ATOM 1823 C CA . VAL A 1 236 ? -16.997 -19.861 48.552 1.00 87.44 236 VAL A CA 1
ATOM 1824 C C . VAL A 1 236 ? -17.643 -20.754 49.610 1.00 87.44 236 VAL A C 1
ATOM 1826 O O . VAL A 1 236 ? -16.931 -21.311 50.437 1.00 87.44 236 VAL A O 1
ATOM 1829 N N . VAL A 1 237 ? -18.961 -20.959 49.552 1.00 86.44 237 VAL A N 1
ATOM 1830 C CA . VAL A 1 237 ? -19.673 -21.831 50.503 1.00 86.44 237 VAL A CA 1
ATOM 1831 C C . VAL A 1 237 ? -19.196 -23.284 50.418 1.00 86.44 237 VAL A C 1
ATOM 1833 O O . VAL A 1 237 ? -18.974 -23.902 51.454 1.00 86.44 237 VAL A O 1
ATOM 1836 N N . ASP A 1 238 ? -18.988 -23.808 49.209 1.00 86.25 238 ASP A N 1
ATOM 1837 C CA . ASP A 1 238 ? -18.528 -25.184 48.983 1.00 86.25 238 ASP A CA 1
ATOM 1838 C C . ASP A 1 238 ? -17.032 -25.364 49.326 1.00 86.25 238 ASP A C 1
ATOM 1840 O O . ASP A 1 238 ? -16.601 -26.449 49.719 1.00 86.25 238 ASP A O 1
ATOM 1844 N N . GLY A 1 239 ? -16.226 -24.312 49.144 1.00 84.56 239 GLY A N 1
ATOM 1845 C CA . GLY A 1 239 ? -14.771 -24.328 49.310 1.00 84.56 239 GLY A CA 1
ATOM 1846 C C . GLY A 1 239 ? -14.287 -24.032 50.728 1.00 84.56 239 GLY A C 1
ATOM 1847 O O . GLY A 1 239 ? -13.167 -24.411 51.075 1.00 84.56 239 GLY A O 1
ATOM 1848 N N . ILE A 1 240 ? -15.109 -23.392 51.564 1.00 80.62 240 ILE A N 1
ATOM 1849 C CA . ILE A 1 240 ? -14.830 -23.263 52.993 1.00 80.62 240 ILE A CA 1
ATOM 1850 C C . ILE A 1 240 ? -15.102 -24.629 53.638 1.00 80.62 240 ILE A C 1
ATOM 1852 O O . ILE A 1 240 ? -16.175 -24.908 54.172 1.00 80.62 240 ILE A O 1
ATOM 1856 N N . GLN A 1 241 ? -14.101 -25.506 53.577 1.00 67.56 241 GLN A N 1
ATOM 1857 C CA . GLN A 1 241 ? -14.049 -26.653 54.468 1.00 67.56 241 GLN A CA 1
ATOM 1858 C C . GLN A 1 241 ? -13.584 -26.161 55.838 1.00 67.56 241 GLN A C 1
ATOM 1860 O O . GLN A 1 241 ? -12.583 -25.442 55.916 1.00 67.56 241 GLN A O 1
ATOM 1865 N N . PRO A 1 242 ? -14.290 -26.504 56.923 1.00 61.62 242 PRO A N 1
ATOM 1866 C CA . PRO A 1 242 ? -13.836 -26.141 58.251 1.00 61.62 242 PRO A CA 1
ATOM 1867 C C . PRO A 1 242 ? -12.444 -26.730 58.493 1.00 61.62 242 PRO A C 1
ATOM 1869 O O . PRO A 1 242 ? -12.225 -27.921 58.259 1.00 61.62 242 PRO A O 1
ATOM 1872 N N . SER A 1 243 ? -11.504 -25.902 58.951 1.00 56.72 243 SER A N 1
ATOM 1873 C CA . SER A 1 243 ? -10.163 -26.372 59.293 1.00 56.72 243 SER A CA 1
ATOM 1874 C C . SER A 1 243 ? -10.273 -27.491 60.333 1.00 56.72 243 SER A C 1
ATOM 1876 O O . SER A 1 243 ? -10.913 -27.283 61.370 1.00 56.72 243 SER A O 1
ATOM 1878 N N . PRO A 1 244 ? -9.675 -28.672 60.096 1.00 57.16 244 PRO A N 1
ATOM 1879 C CA . PRO A 1 244 ? -9.633 -29.712 61.108 1.00 57.16 244 PRO A CA 1
ATOM 1880 C C . PRO A 1 244 ? -8.912 -29.154 62.334 1.00 57.16 244 PRO A C 1
ATOM 1882 O O . PRO A 1 244 ? -7.823 -28.587 62.225 1.00 57.16 244 PRO A O 1
ATOM 1885 N N . VAL A 1 245 ? -9.552 -29.282 63.497 1.00 60.44 245 VAL A N 1
ATOM 1886 C CA . VAL A 1 245 ? -8.986 -28.852 64.778 1.00 60.44 245 VAL A CA 1
ATOM 1887 C C . VAL A 1 245 ? -7.595 -29.487 64.918 1.00 60.44 245 VAL A C 1
ATOM 1889 O O . VAL A 1 245 ? -7.475 -30.698 64.700 1.00 60.44 245 VAL A O 1
ATOM 1892 N N . PRO A 1 246 ? -6.535 -28.715 65.226 1.00 62.12 246 PRO A N 1
ATOM 1893 C CA . PRO A 1 246 ? -5.186 -29.255 65.302 1.00 62.12 246 PRO A CA 1
ATOM 1894 C C . PRO A 1 246 ? -5.144 -30.434 66.292 1.00 62.12 246 PRO A C 1
ATOM 1896 O O . PRO A 1 246 ? -5.562 -30.282 67.446 1.00 62.12 246 PRO A O 1
ATOM 1899 N N . PRO A 1 247 ? -4.659 -31.613 65.864 1.00 56.75 247 PRO A N 1
ATOM 1900 C CA . PRO A 1 247 ? -4.589 -32.798 66.707 1.00 56.75 247 PRO A CA 1
ATOM 1901 C C . PRO A 1 247 ? -3.478 -32.593 67.742 1.00 56.75 247 PRO A C 1
ATOM 1903 O O . PRO A 1 247 ? -2.309 -32.865 67.488 1.00 56.75 247 PRO A O 1
ATOM 1906 N N . GLY A 1 248 ? -3.830 -32.037 68.899 1.00 59.00 248 GLY A N 1
ATOM 1907 C CA . GLY A 1 248 ? -2.860 -31.723 69.952 1.00 59.00 248 GLY A CA 1
ATOM 1908 C C . GLY A 1 248 ? -3.430 -31.074 71.212 1.00 59.00 248 GLY A C 1
ATOM 1909 O O . GLY A 1 248 ? -2.751 -31.061 72.235 1.00 59.00 248 GLY A O 1
ATOM 1910 N N . GLY A 1 249 ? -4.675 -30.584 71.188 1.00 56.31 249 GLY A N 1
ATOM 1911 C CA . GLY A 1 249 ? -5.391 -30.207 72.408 1.00 56.31 249 GLY A CA 1
ATOM 1912 C C . GLY A 1 249 ? -5.828 -31.461 73.162 1.00 56.31 249 GLY A C 1
ATOM 1913 O O . GLY A 1 249 ? -6.640 -32.237 72.665 1.00 56.31 249 GLY A O 1
ATOM 1914 N N . THR A 1 250 ? -5.260 -31.701 74.339 1.00 54.81 250 THR A N 1
ATOM 1915 C CA . THR A 1 250 ? -5.575 -32.857 75.180 1.00 54.81 250 THR A CA 1
ATOM 1916 C C . THR A 1 250 ? -7.063 -32.887 75.539 1.00 54.81 250 THR A C 1
ATOM 1918 O O . THR A 1 250 ? -7.593 -32.011 76.217 1.00 54.81 250 THR A O 1
ATOM 1921 N N . ALA A 1 251 ? -7.729 -33.942 75.070 1.00 52.81 251 ALA A N 1
ATOM 1922 C CA . ALA A 1 251 ? -9.163 -34.209 75.152 1.00 52.81 251 ALA A CA 1
ATOM 1923 C C . ALA A 1 251 ? -9.647 -34.630 76.555 1.00 52.81 251 ALA A C 1
ATOM 1925 O O . ALA A 1 251 ? -10.338 -35.635 76.713 1.00 52.81 251 ALA A O 1
ATOM 1926 N N . ALA A 1 252 ? -9.287 -33.880 77.593 1.00 51.69 252 ALA A N 1
ATOM 1927 C CA . ALA A 1 252 ? -9.714 -34.161 78.959 1.00 51.69 252 ALA A CA 1
ATOM 1928 C C . ALA A 1 252 ? -10.585 -33.014 79.487 1.00 51.69 252 ALA A C 1
ATOM 1930 O O . ALA A 1 252 ? -10.120 -32.208 80.286 1.00 51.69 252 ALA A O 1
ATOM 1931 N N . GLY A 1 253 ? -11.848 -32.920 79.043 1.00 52.50 253 GLY A N 1
ATOM 1932 C CA . GLY A 1 253 ? -12.805 -32.092 79.788 1.00 52.50 253 GLY A CA 1
ATOM 1933 C C . GLY A 1 253 ? -14.114 -31.633 79.149 1.00 52.50 253 GLY A C 1
ATOM 1934 O O . GLY A 1 253 ? -14.957 -31.174 79.909 1.00 52.50 253 GLY A O 1
ATOM 1935 N N . TYR A 1 254 ? -14.355 -31.747 77.838 1.00 43.50 254 TYR A N 1
ATOM 1936 C CA . TYR A 1 254 ? -15.577 -31.169 77.250 1.00 43.50 254 TYR A CA 1
ATOM 1937 C C . TYR A 1 254 ? -16.372 -32.165 76.402 1.00 43.50 254 TYR A C 1
ATOM 1939 O O . TYR A 1 254 ? -15.969 -32.573 75.319 1.00 43.50 254 TYR A O 1
ATOM 1947 N N . GLY A 1 255 ? -17.536 -32.550 76.931 1.00 51.84 255 GLY A N 1
ATOM 1948 C CA . GLY A 1 255 ? -18.566 -33.364 76.281 1.00 51.84 255 GLY A CA 1
ATOM 1949 C C . GLY A 1 255 ? -19.494 -32.571 75.357 1.00 51.84 255 GLY A C 1
ATOM 1950 O O . GLY A 1 255 ? -20.686 -32.858 75.302 1.00 51.84 255 GLY A O 1
ATOM 1951 N N . GLN A 1 256 ? -18.980 -31.577 74.641 1.00 54.66 256 GLN A N 1
ATOM 1952 C CA . GLN A 1 256 ? -19.702 -30.862 73.592 1.00 54.66 256 GLN A CA 1
ATOM 1953 C C . GLN A 1 256 ? -18.724 -30.660 72.440 1.00 54.66 256 GLN A C 1
ATOM 1955 O O . GLN A 1 256 ? -17.631 -30.147 72.643 1.00 54.66 256 GLN A O 1
ATOM 1960 N N . LEU A 1 257 ? -19.092 -31.142 71.252 1.00 50.38 257 LEU A N 1
ATOM 1961 C CA . LEU A 1 257 ? -18.367 -30.869 70.015 1.00 50.38 257 LEU A CA 1
ATOM 1962 C C . LEU A 1 257 ? -18.253 -29.349 69.876 1.00 50.38 257 LEU A C 1
ATOM 1964 O O . LEU A 1 257 ? -19.277 -28.690 69.689 1.00 50.38 257 LEU A O 1
ATOM 1968 N N . ASP A 1 258 ? -17.043 -28.806 70.014 1.00 52.91 258 ASP A N 1
ATOM 1969 C CA . ASP A 1 258 ? -16.825 -27.378 69.813 1.00 52.91 258 ASP A CA 1
ATOM 1970 C C . ASP A 1 258 ? -17.268 -27.018 68.386 1.00 52.91 258 ASP A C 1
ATOM 1972 O O . ASP A 1 258 ? -16.850 -27.679 67.424 1.00 52.91 258 ASP A O 1
ATOM 1976 N N . PRO A 1 259 ? -18.158 -26.023 68.225 1.00 59.28 259 PRO A N 1
ATOM 1977 C CA . PRO A 1 259 ? -18.594 -25.587 66.913 1.00 59.28 259 PRO A CA 1
ATOM 1978 C C . PRO A 1 259 ? -17.370 -25.127 66.122 1.00 59.28 259 PRO A C 1
ATOM 1980 O O . PRO A 1 259 ? -16.504 -24.430 66.642 1.00 59.28 259 PRO A O 1
ATOM 1983 N N . LEU A 1 260 ? -17.305 -25.555 64.862 1.00 59.78 260 LEU A N 1
ATOM 1984 C CA . LEU A 1 260 ? -16.267 -25.200 63.898 1.00 59.78 260 LEU A CA 1
ATOM 1985 C C . LEU A 1 260 ? -15.942 -23.701 64.001 1.00 59.78 260 LEU A C 1
ATOM 1987 O O . LEU A 1 260 ? -16.775 -22.859 63.666 1.00 59.78 260 LEU A O 1
ATOM 1991 N N . VAL A 1 261 ? -14.751 -23.370 64.506 1.00 69.00 261 VAL A N 1
ATOM 1992 C CA . VAL A 1 261 ? -14.353 -21.977 64.727 1.00 69.00 261 VAL A CA 1
ATOM 1993 C C . VAL A 1 261 ? -13.855 -21.410 63.403 1.00 69.00 261 VAL A C 1
ATOM 1995 O O . VAL A 1 261 ? -12.718 -21.648 62.998 1.00 69.00 261 VAL A O 1
ATOM 1998 N N . PHE A 1 262 ? -14.721 -20.674 62.710 1.00 75.38 262 PHE A N 1
ATOM 1999 C CA . PHE A 1 262 ? -14.307 -19.830 61.594 1.00 75.38 262 PHE A CA 1
ATOM 2000 C C . PHE A 1 262 ? -13.456 -18.674 62.118 1.00 75.38 262 PHE A C 1
ATOM 2002 O O . PHE A 1 262 ? -13.732 -18.117 63.183 1.00 75.38 262 PHE A O 1
ATOM 2009 N N . THR A 1 263 ? -12.431 -18.268 61.364 1.00 84.00 263 THR A N 1
ATOM 2010 C CA . THR A 1 263 ? -11.832 -16.955 61.628 1.00 84.00 263 THR A CA 1
ATOM 2011 C C . THR A 1 263 ? -12.886 -15.869 61.369 1.00 84.00 263 THR A C 1
ATOM 2013 O O . THR A 1 263 ? -13.762 -16.073 60.524 1.00 84.00 263 THR A O 1
ATOM 2016 N N . PRO A 1 264 ? -12.820 -14.697 62.030 1.00 86.06 264 PRO A N 1
ATOM 2017 C CA . PRO A 1 264 ? -13.770 -13.609 61.780 1.00 86.06 264 PRO A CA 1
ATOM 2018 C C . PRO A 1 264 ? -13.885 -13.233 60.293 1.00 86.06 264 PRO A C 1
ATOM 2020 O O . PRO A 1 264 ? -14.968 -12.916 59.811 1.00 86.06 264 PRO A O 1
ATOM 2023 N N . GLU A 1 265 ? -12.782 -13.333 59.544 1.00 85.25 265 GLU A N 1
ATOM 2024 C CA . GLU A 1 265 ? -12.754 -13.099 58.097 1.00 85.25 265 GLU A CA 1
ATOM 2025 C C . GLU A 1 265 ? -13.487 -14.193 57.308 1.00 85.25 265 GLU A C 1
ATOM 2027 O O . GLU A 1 265 ? -14.275 -13.880 56.418 1.00 85.25 265 GLU A O 1
ATOM 2032 N N . GLN A 1 266 ? -13.271 -15.471 57.639 1.00 82.75 266 GLN A N 1
ATOM 2033 C CA . GLN A 1 266 ? -13.974 -16.591 57.002 1.00 82.75 266 GLN A CA 1
ATOM 2034 C C . GLN A 1 266 ? -15.468 -16.565 57.309 1.00 82.75 266 GLN A C 1
ATOM 2036 O O . GLN A 1 266 ? -16.277 -16.842 56.426 1.00 82.75 266 GLN A O 1
ATOM 2041 N N . GLN A 1 267 ? -15.828 -16.202 58.540 1.00 86.06 267 GLN A N 1
ATOM 2042 C CA . GLN A 1 267 ? -17.215 -16.073 58.955 1.00 86.06 267 GLN A CA 1
ATOM 2043 C C . GLN A 1 267 ? -17.913 -14.946 58.185 1.00 86.06 267 GLN A C 1
ATOM 2045 O O . GLN A 1 267 ? -18.970 -15.181 57.609 1.00 86.06 267 GLN A O 1
ATOM 2050 N N . ALA A 1 268 ? -17.283 -13.772 58.068 1.00 88.44 268 ALA A N 1
ATOM 2051 C CA . ALA A 1 268 ? -17.820 -12.667 57.274 1.00 88.44 268 ALA A CA 1
ATOM 2052 C C . ALA A 1 268 ? -17.974 -13.032 55.785 1.00 88.44 268 ALA A C 1
ATOM 2054 O O . ALA A 1 268 ? -18.978 -12.689 55.163 1.00 88.44 268 ALA A O 1
ATOM 2055 N N . LEU A 1 269 ? -17.005 -13.756 55.209 1.00 85.25 269 LEU A N 1
ATOM 2056 C CA . LEU A 1 269 ? -17.061 -14.202 53.813 1.00 85.25 269 LEU A CA 1
ATOM 2057 C C . LEU A 1 269 ? -18.177 -15.237 53.582 1.00 85.25 269 LEU A C 1
ATOM 2059 O O . LEU A 1 269 ? -18.848 -15.212 52.550 1.00 85.25 269 LEU A O 1
ATOM 2063 N N . TYR A 1 270 ? -18.367 -16.148 54.539 1.00 84.12 270 TYR A N 1
ATOM 2064 C CA . TYR A 1 270 ? -19.409 -17.170 54.506 1.00 84.12 270 TYR A CA 1
ATOM 2065 C C . TYR A 1 270 ? -20.807 -16.561 54.653 1.00 84.12 270 TYR A C 1
ATOM 2067 O O . TYR A 1 270 ? -21.700 -16.902 53.880 1.00 84.12 270 TYR A O 1
ATOM 2075 N N . GLU A 1 271 ? -20.986 -15.630 55.593 1.00 88.38 271 GLU A N 1
ATOM 2076 C CA . GLU A 1 271 ? -22.246 -14.909 55.805 1.00 88.38 271 GLU A CA 1
ATOM 2077 C C . GLU A 1 271 ? -22.623 -14.070 54.568 1.00 88.38 271 GLU A C 1
ATOM 2079 O O . GLU A 1 271 ? -23.741 -14.198 54.069 1.00 88.38 271 GLU A O 1
ATOM 2084 N N . ASP A 1 272 ? -21.681 -13.321 53.975 1.00 88.06 272 ASP A N 1
ATOM 2085 C CA . ASP A 1 272 ? -21.904 -12.580 52.718 1.00 88.06 272 ASP A CA 1
ATOM 2086 C C . ASP A 1 272 ? -22.264 -13.512 51.544 1.00 88.06 272 ASP A C 1
ATOM 2088 O O . ASP A 1 272 ? -23.152 -13.212 50.739 1.00 88.06 272 ASP A O 1
ATOM 2092 N N . ALA A 1 273 ? -21.614 -14.677 51.446 1.00 84.19 273 ALA A N 1
ATOM 2093 C CA . ALA A 1 273 ? -21.930 -15.665 50.420 1.00 84.19 273 ALA A CA 1
ATOM 2094 C C . ALA A 1 273 ? -23.317 -16.302 50.629 1.00 84.19 273 ALA A C 1
ATOM 2096 O O . ALA A 1 273 ? -24.060 -16.472 49.659 1.00 84.19 273 ALA A O 1
ATOM 2097 N N . GLN A 1 274 ? -23.702 -16.611 51.872 1.00 86.56 274 GLN A N 1
ATOM 2098 C CA . GLN A 1 274 ? -25.037 -17.114 52.201 1.00 86.56 274 GLN A CA 1
ATOM 2099 C C . GLN A 1 274 ? -26.131 -16.080 51.930 1.00 86.56 274 GLN A C 1
ATOM 2101 O O . GLN A 1 274 ? -27.167 -16.435 51.364 1.00 86.56 274 GLN A O 1
ATOM 2106 N N . ASP A 1 275 ? -25.905 -14.809 52.262 1.00 88.00 275 ASP A N 1
ATOM 2107 C CA . ASP A 1 275 ? -26.852 -13.730 51.975 1.00 88.00 275 ASP A CA 1
ATOM 2108 C C . ASP A 1 275 ? -27.051 -13.544 50.467 1.00 88.00 275 ASP A C 1
ATOM 2110 O O . ASP A 1 275 ? -28.188 -13.445 49.993 1.00 88.00 275 ASP A O 1
ATOM 2114 N N . LYS A 1 276 ? -25.969 -13.599 49.679 1.00 80.81 276 LYS A N 1
ATOM 2115 C CA . LYS A 1 276 ? -26.045 -13.597 48.206 1.00 80.81 276 LYS A CA 1
ATOM 2116 C C . LYS A 1 276 ? -26.799 -14.810 47.662 1.00 80.81 276 LYS A C 1
ATOM 2118 O O . LYS A 1 276 ? -27.577 -14.659 46.718 1.00 80.81 276 LYS A O 1
ATOM 2123 N N . LEU A 1 277 ? -26.615 -15.990 48.263 1.00 82.44 277 LEU A N 1
ATOM 2124 C CA . LEU A 1 277 ? -27.351 -17.203 47.893 1.00 82.44 277 LEU A CA 1
ATOM 2125 C C . LEU A 1 277 ? -28.847 -17.108 48.250 1.00 82.44 277 LEU A C 1
ATOM 2127 O O . LEU A 1 277 ? -29.725 -17.549 47.511 1.00 82.44 277 LEU A O 1
ATOM 2131 N N . LYS A 1 278 ? -29.177 -16.497 49.383 1.00 88.31 278 LYS A N 1
ATOM 2132 C CA . LYS A 1 278 ? -30.565 -16.325 49.818 1.00 88.31 278 LYS A CA 1
ATOM 2133 C C . LYS A 1 278 ? -31.306 -15.294 48.964 1.00 88.31 278 LYS A C 1
ATOM 2135 O O . LYS A 1 278 ? -32.483 -15.478 48.651 1.00 88.31 278 LYS A O 1
ATOM 2140 N N . ASN A 1 279 ? -30.595 -14.258 48.523 1.00 89.94 279 ASN A N 1
ATOM 2141 C CA . ASN A 1 279 ? -31.149 -13.111 47.811 1.00 89.94 279 ASN A CA 1
ATOM 2142 C C . ASN A 1 279 ? -30.839 -13.132 46.304 1.00 89.94 279 ASN A C 1
ATOM 2144 O O . ASN A 1 279 ? -30.617 -12.089 45.689 1.00 89.94 279 ASN A O 1
ATOM 2148 N N . TYR A 1 280 ? -30.891 -14.307 45.660 1.00 83.75 280 TYR A N 1
ATOM 2149 C CA . TYR A 1 280 ? -30.710 -14.414 44.201 1.00 83.75 280 TYR A CA 1
ATOM 2150 C C . TYR A 1 280 ? -31.634 -13.480 43.408 1.00 83.75 280 TYR A C 1
ATOM 2152 O O . TYR A 1 280 ? -31.258 -12.934 42.373 1.00 83.75 280 TYR A O 1
ATOM 2160 N N . LYS A 1 281 ? -32.862 -13.286 43.905 1.00 85.81 281 LYS A N 1
ATOM 2161 C CA . LYS A 1 281 ? -33.842 -12.378 43.298 1.00 85.81 281 LYS A CA 1
ATOM 2162 C C . LYS A 1 281 ? -33.335 -10.938 43.267 1.00 85.81 281 LYS A C 1
ATOM 2164 O O . LYS A 1 281 ? -33.480 -10.287 42.239 1.00 85.81 281 LYS A O 1
ATOM 2169 N N . ASP A 1 282 ? -32.667 -10.486 44.324 1.00 87.94 282 ASP A N 1
ATOM 2170 C CA . ASP A 1 282 ? -32.091 -9.142 44.383 1.00 87.94 282 ASP A CA 1
ATOM 2171 C C . ASP A 1 282 ? -30.906 -9.011 43.418 1.00 87.94 282 ASP A C 1
ATOM 2173 O O . ASP A 1 282 ? -30.750 -7.973 42.775 1.00 87.94 282 ASP A O 1
ATOM 2177 N N . LEU A 1 283 ? -30.107 -10.073 43.245 1.00 84.12 283 LEU A N 1
ATOM 2178 C CA . LEU A 1 283 ? -29.051 -10.118 42.225 1.00 84.12 283 LEU A CA 1
ATOM 2179 C C . LEU A 1 283 ? -29.632 -10.017 40.809 1.00 84.12 283 LEU A C 1
ATOM 2181 O O . LEU A 1 283 ? -29.123 -9.244 39.998 1.00 84.12 283 LEU A O 1
ATOM 2185 N N . LEU A 1 284 ? -30.720 -10.736 40.520 1.00 87.94 284 LEU A N 1
ATOM 2186 C CA . LEU A 1 284 ? -31.423 -10.656 39.236 1.00 87.94 284 LEU A CA 1
ATOM 2187 C C . LEU A 1 284 ? -32.057 -9.279 39.001 1.00 87.94 284 LEU A C 1
ATOM 2189 O O . LEU A 1 284 ? -31.978 -8.746 37.893 1.00 87.94 284 LEU A O 1
ATOM 2193 N N . ASP A 1 285 ? -32.665 -8.678 40.022 1.00 89.88 285 ASP A N 1
ATOM 2194 C CA . ASP A 1 285 ? -33.258 -7.343 39.921 1.00 89.88 285 ASP A CA 1
ATOM 2195 C C . ASP A 1 285 ? -32.189 -6.258 39.757 1.00 89.88 285 ASP A C 1
ATOM 2197 O O . ASP A 1 285 ? -32.373 -5.307 38.989 1.00 89.88 285 ASP A O 1
ATOM 2201 N N . ASN A 1 286 ? -31.037 -6.417 40.408 1.00 89.06 286 ASN A N 1
ATOM 2202 C CA . ASN A 1 286 ? -29.874 -5.569 40.181 1.00 89.06 286 ASN A CA 1
ATOM 2203 C C . ASN A 1 286 ? -29.318 -5.761 38.769 1.00 89.06 286 ASN A C 1
ATOM 2205 O O . ASN A 1 286 ? -29.102 -4.769 38.079 1.00 89.06 286 ASN A O 1
ATOM 2209 N N . GLU A 1 287 ? -29.181 -6.994 38.273 1.00 90.00 287 GLU A N 1
ATOM 2210 C CA . GLU A 1 287 ? -28.761 -7.236 36.890 1.00 90.00 287 GLU A CA 1
ATOM 2211 C C . GLU A 1 287 ? -29.728 -6.586 35.890 1.00 90.00 287 GLU A C 1
ATOM 2213 O O . GLU A 1 287 ? -29.287 -5.930 34.946 1.00 90.00 287 GLU A O 1
ATOM 2218 N N . ARG A 1 288 ? -31.044 -6.677 36.118 1.00 88.75 288 ARG A N 1
ATOM 2219 C CA . ARG A 1 288 ? -32.052 -5.989 35.292 1.00 88.75 288 ARG A CA 1
ATOM 2220 C C . ARG A 1 288 ? -31.850 -4.474 35.276 1.00 88.75 288 ARG A C 1
ATOM 2222 O O . ARG A 1 288 ? -31.958 -3.860 34.215 1.00 88.75 288 ARG A O 1
ATOM 2229 N N . LYS A 1 289 ? -31.526 -3.862 36.420 1.00 89.69 289 LYS A N 1
ATOM 2230 C CA . LYS A 1 289 ? -31.193 -2.427 36.500 1.00 89.69 289 LYS A CA 1
ATOM 2231 C C . LYS A 1 289 ? -29.891 -2.111 35.761 1.00 89.69 289 LYS A C 1
ATOM 2233 O O . LYS A 1 289 ? -29.833 -1.121 35.032 1.00 89.69 289 LYS A O 1
ATOM 2238 N N . GLU A 1 290 ? -28.872 -2.956 35.896 1.00 89.19 290 GLU A N 1
ATOM 2239 C CA . GLU A 1 290 ? -27.571 -2.787 35.242 1.00 89.19 290 GLU A CA 1
ATOM 2240 C C . GLU A 1 290 ? -27.641 -2.986 33.719 1.00 89.19 290 GLU A C 1
ATOM 2242 O O . GLU A 1 290 ? -26.943 -2.284 32.983 1.00 89.19 290 GLU A O 1
ATOM 2247 N N . ARG A 1 291 ? -28.523 -3.863 33.219 1.00 90.19 291 ARG A N 1
ATOM 2248 C CA . ARG A 1 291 ? -28.770 -4.080 31.780 1.00 90.19 291 ARG A CA 1
ATOM 2249 C C . ARG A 1 291 ? -29.347 -2.861 31.071 1.00 90.19 291 ARG A C 1
ATOM 2251 O O . ARG A 1 291 ? -29.167 -2.731 29.862 1.00 90.19 291 ARG A O 1
ATOM 2258 N N . ASN A 1 292 ? -29.969 -1.941 31.804 1.00 87.75 292 ASN A N 1
ATOM 2259 C CA . ASN A 1 292 ? -30.448 -0.674 31.250 1.00 87.75 292 ASN A CA 1
ATOM 2260 C C . ASN A 1 292 ? -29.336 0.379 31.104 1.00 87.75 292 ASN A C 1
ATOM 2262 O O . ASN A 1 292 ? -29.562 1.433 30.503 1.00 87.75 292 ASN A O 1
ATOM 2266 N N . LYS A 1 293 ? -28.128 0.122 31.625 1.00 89.75 293 LYS A N 1
ATOM 2267 C CA . LYS A 1 293 ? -26.997 1.053 31.556 1.00 89.75 293 LYS A CA 1
ATOM 2268 C C . LYS A 1 293 ? -26.013 0.629 30.465 1.00 89.75 293 LYS A C 1
ATOM 2270 O O . LYS A 1 293 ? -25.383 -0.421 30.543 1.00 89.75 293 LYS A O 1
ATOM 2275 N N . ALA A 1 294 ? -25.806 1.492 29.469 1.00 89.44 294 ALA A N 1
ATOM 2276 C CA . ALA A 1 294 ? -24.876 1.239 28.360 1.00 89.44 294 ALA A CA 1
ATOM 2277 C C . ALA A 1 294 ? -23.407 1.063 28.804 1.00 89.44 294 ALA A C 1
ATOM 2279 O O . ALA A 1 294 ? -22.602 0.470 28.088 1.00 89.44 294 ALA A O 1
ATOM 2280 N N . GLU A 1 295 ? -23.033 1.570 29.979 1.00 91.12 295 GLU A N 1
ATOM 2281 C CA . GLU A 1 295 ? -21.680 1.432 30.529 1.00 91.12 295 GLU A CA 1
ATOM 2282 C C . GLU A 1 295 ? -21.302 -0.011 30.883 1.00 91.12 295 GLU A C 1
ATOM 2284 O O . GLU A 1 295 ? -20.117 -0.340 30.827 1.00 91.12 295 GLU A O 1
ATOM 2289 N N . ASN A 1 296 ? -22.294 -0.871 31.130 1.00 93.44 296 ASN A N 1
ATOM 2290 C CA . ASN A 1 296 ? -22.119 -2.294 31.423 1.00 93.44 296 ASN A CA 1
ATOM 2291 C C . ASN A 1 296 ? -22.069 -3.172 30.176 1.00 93.44 296 ASN A C 1
ATOM 2293 O O . ASN A 1 296 ? -22.184 -4.388 30.275 1.00 93.44 296 ASN A O 1
ATOM 2297 N N . TYR A 1 297 ? -21.934 -2.577 28.995 1.00 94.06 297 TYR A N 1
ATOM 2298 C CA . TYR A 1 297 ? -21.756 -3.319 27.758 1.00 94.06 297 TYR A CA 1
ATOM 2299 C C . TYR A 1 297 ? -20.356 -3.079 27.197 1.00 94.06 297 TYR A C 1
ATOM 2301 O O . TYR A 1 297 ? -19.724 -2.033 27.409 1.00 94.06 297 TYR A O 1
ATOM 2309 N N . VAL A 1 298 ? -19.890 -4.062 26.437 1.00 94.19 298 VAL A N 1
ATOM 2310 C CA . VAL A 1 298 ? -18.674 -4.000 25.627 1.00 94.19 298 VAL A CA 1
ATOM 2311 C C . VAL A 1 298 ? -19.037 -4.229 24.165 1.00 94.19 298 VAL A C 1
ATOM 2313 O O . VAL A 1 298 ? -19.998 -4.932 23.856 1.00 94.19 298 VAL A O 1
ATOM 2316 N N . ALA A 1 299 ? -18.299 -3.605 23.250 1.00 93.44 299 ALA A N 1
ATOM 2317 C CA . ALA A 1 299 ? -18.491 -3.846 21.824 1.00 93.44 299 ALA A CA 1
ATOM 2318 C C . ALA A 1 299 ? -18.030 -5.271 21.482 1.00 93.44 299 ALA A C 1
ATOM 2320 O O . ALA A 1 299 ? -16.911 -5.645 21.828 1.00 93.44 299 ALA A O 1
ATOM 2321 N N . SER A 1 300 ? -18.881 -6.049 20.814 1.00 91.88 300 SER A N 1
ATOM 2322 C CA . SER A 1 300 ? -18.576 -7.425 20.391 1.00 91.88 300 SER A CA 1
ATOM 2323 C C . SER A 1 300 ? -18.403 -7.561 18.880 1.00 91.88 300 SER A C 1
ATOM 2325 O O . SER A 1 300 ? -17.734 -8.487 18.432 1.00 91.88 300 SER A O 1
ATOM 2327 N N . ALA A 1 301 ? -18.959 -6.636 18.089 1.00 88.69 301 ALA A N 1
ATOM 2328 C CA . ALA A 1 301 ? -18.852 -6.657 16.632 1.00 88.69 301 ALA A CA 1
ATOM 2329 C C . ALA A 1 301 ? -17.816 -5.648 16.082 1.00 88.69 301 ALA A C 1
ATOM 2331 O O . ALA A 1 301 ? -17.700 -4.530 16.602 1.00 88.69 301 ALA A O 1
ATOM 2332 N N . PRO A 1 302 ? -17.110 -5.979 14.979 1.00 81.75 302 PRO A N 1
ATOM 2333 C CA . PRO A 1 302 ? -16.232 -5.045 14.277 1.00 81.75 302 PRO A CA 1
ATOM 2334 C C . PRO A 1 302 ? -16.965 -3.764 13.861 1.00 81.75 302 PRO A C 1
ATOM 2336 O O . PRO A 1 302 ? -18.102 -3.794 13.393 1.00 81.75 302 PRO A O 1
ATOM 2339 N N . GLY A 1 303 ? -16.308 -2.612 14.015 1.00 82.81 303 GLY A N 1
ATOM 2340 C CA . GLY A 1 303 ? -16.880 -1.312 13.643 1.00 82.81 303 GLY A CA 1
ATOM 2341 C C . GLY A 1 303 ? -17.883 -0.728 14.647 1.00 82.81 303 GLY A C 1
ATOM 2342 O O . GLY A 1 303 ? -18.383 0.378 14.411 1.00 82.81 303 GLY A O 1
ATOM 2343 N N . VAL A 1 304 ? -18.144 -1.411 15.768 1.00 90.56 304 VAL A N 1
ATOM 2344 C CA . VAL A 1 304 ? -18.877 -0.868 16.919 1.00 90.56 304 VAL A CA 1
ATOM 2345 C C . VAL A 1 304 ? -17.883 -0.270 17.914 1.00 90.56 304 VAL A C 1
ATOM 2347 O O . VAL A 1 304 ? -16.901 -0.904 18.288 1.00 90.56 304 VAL A O 1
ATOM 2350 N N . ARG A 1 305 ? -18.116 0.972 18.344 1.00 91.81 305 ARG A N 1
ATOM 2351 C CA . ARG A 1 305 ? -17.294 1.655 19.350 1.00 91.81 305 ARG A CA 1
ATOM 2352 C C . ARG A 1 305 ? -18.161 2.208 20.470 1.00 91.81 305 ARG A C 1
ATOM 2354 O O . ARG A 1 305 ? -19.196 2.828 20.214 1.00 91.81 305 ARG A O 1
ATOM 2361 N N . LYS A 1 306 ? -17.700 2.001 21.703 1.00 93.44 306 LYS A N 1
ATOM 2362 C CA . LYS A 1 306 ? -18.212 2.668 22.901 1.00 93.44 306 LYS A CA 1
ATOM 2363 C C . LYS A 1 306 ? -17.708 4.109 22.887 1.00 93.44 306 LYS A C 1
ATOM 2365 O O . LYS A 1 306 ? -16.524 4.341 22.656 1.00 93.44 306 LYS A O 1
ATOM 2370 N N . VAL A 1 307 ? -18.608 5.066 23.059 1.00 92.31 307 VAL A N 1
ATOM 2371 C CA . VAL A 1 307 ? -18.280 6.490 23.113 1.00 92.31 307 VAL A CA 1
ATOM 2372 C C . VAL A 1 307 ? -18.818 7.048 24.416 1.00 92.31 307 VAL A C 1
ATOM 2374 O O . VAL A 1 307 ? -20.018 6.979 24.688 1.00 92.31 307 VAL A O 1
ATOM 2377 N N . GLU A 1 308 ? -17.910 7.600 25.205 1.00 89.56 308 GLU A N 1
ATOM 2378 C CA . GLU A 1 308 ? -18.221 8.331 26.424 1.00 89.56 308 GLU A CA 1
ATOM 2379 C C . GLU A 1 308 ? -18.361 9.812 26.069 1.00 89.56 308 GLU A C 1
ATOM 2381 O O . GLU A 1 308 ? -17.556 10.365 25.318 1.00 89.56 308 GLU A O 1
ATOM 2386 N N . ARG A 1 309 ? -19.444 10.442 26.528 1.00 84.00 309 ARG A N 1
ATOM 2387 C CA . ARG A 1 309 ? -19.690 11.873 26.322 1.00 84.00 309 ARG A CA 1
ATOM 2388 C C . ARG A 1 309 ? -19.387 12.636 27.605 1.00 84.00 309 ARG A C 1
ATOM 2390 O O . ARG A 1 309 ? -19.615 12.108 28.693 1.00 84.00 309 ARG A O 1
ATOM 2397 N N . GLU A 1 310 ? -18.999 13.902 27.472 1.00 67.12 310 GLU A N 1
ATOM 2398 C CA . GLU A 1 310 ? -19.033 14.860 28.581 1.00 67.12 310 GLU A CA 1
ATOM 2399 C C . GLU A 1 310 ? -20.422 14.828 29.242 1.00 67.12 310 GLU A C 1
ATOM 2401 O O . GLU A 1 310 ? -21.453 14.942 28.570 1.00 67.12 310 GLU A O 1
ATOM 2406 N N . GLY A 1 311 ? -20.448 14.553 30.549 1.00 82.06 311 GLY A N 1
ATOM 2407 C CA . GLY A 1 311 ? -21.666 14.259 31.313 1.00 82.06 311 GLY A CA 1
ATOM 2408 C C . GLY A 1 311 ? -21.916 12.772 31.608 1.00 82.06 311 GLY A C 1
ATOM 2409 O O . GLY A 1 311 ? -23.026 12.419 32.002 1.00 82.06 311 GLY A O 1
ATOM 2410 N N . GLY A 1 312 ? -20.933 11.890 31.385 1.00 83.50 312 GLY A N 1
ATOM 2411 C CA . GLY A 1 312 ? -20.938 10.494 31.856 1.00 83.50 312 GLY A CA 1
ATOM 2412 C C . GLY A 1 312 ? -21.870 9.541 31.100 1.00 83.50 312 GLY A C 1
ATOM 2413 O O . GLY A 1 312 ? -21.946 8.356 31.410 1.00 83.50 312 GLY A O 1
ATOM 2414 N N . LYS A 1 313 ? -22.589 10.021 30.078 1.00 86.06 313 LYS A N 1
ATOM 2415 C CA . LYS A 1 313 ? -23.488 9.173 29.284 1.00 86.06 313 LYS A CA 1
ATOM 2416 C C . LYS A 1 313 ? -22.695 8.384 28.248 1.00 86.06 313 LYS A C 1
ATOM 2418 O O . LYS A 1 313 ? -22.208 8.945 27.267 1.00 86.06 313 LYS A O 1
ATOM 2423 N N . THR A 1 314 ? -22.649 7.072 28.438 1.00 89.19 314 THR A N 1
ATOM 2424 C CA . THR A 1 314 ? -22.104 6.122 27.464 1.00 89.19 314 THR A CA 1
ATOM 2425 C C . THR A 1 314 ? -23.134 5.812 26.375 1.00 89.19 314 THR A C 1
ATOM 2427 O O . THR A 1 314 ? -24.312 5.595 26.661 1.00 89.19 314 THR A O 1
ATOM 2430 N N . PHE A 1 315 ? -22.708 5.742 25.114 1.00 91.25 315 PHE A N 1
ATOM 2431 C CA . PHE A 1 315 ? -23.499 5.142 24.036 1.00 91.25 315 PHE A CA 1
ATOM 2432 C C . PHE A 1 315 ? -22.607 4.396 23.041 1.00 91.25 315 PHE A C 1
ATOM 2434 O O . PHE A 1 315 ? -21.404 4.637 22.961 1.00 91.25 315 PHE A O 1
ATOM 2441 N N . PHE A 1 316 ? -23.202 3.518 22.237 1.00 92.75 316 PHE A N 1
ATOM 2442 C CA . PHE A 1 316 ? -22.494 2.825 21.163 1.00 92.75 316 PHE A CA 1
ATOM 2443 C C . PHE A 1 316 ? -22.776 3.464 19.810 1.00 92.75 316 PHE A C 1
ATOM 2445 O O . PHE A 1 316 ? -23.896 3.890 19.506 1.00 92.75 316 PHE A O 1
ATOM 2452 N N . LYS A 1 317 ? -21.737 3.517 18.984 1.00 92.75 317 LYS A N 1
ATOM 2453 C CA . LYS A 1 317 ? -21.795 3.920 17.583 1.00 92.75 317 LYS A CA 1
ATOM 2454 C C . LYS A 1 317 ? -21.339 2.754 16.716 1.00 92.75 317 LYS A C 1
ATOM 2456 O O . LYS A 1 317 ? -20.304 2.161 17.001 1.00 92.75 317 LYS A O 1
ATOM 2461 N N . ARG A 1 318 ? -22.079 2.456 15.652 1.00 89.12 318 ARG A N 1
ATOM 2462 C CA . ARG A 1 318 ? -21.713 1.483 14.616 1.00 89.12 318 ARG A CA 1
ATOM 2463 C C . ARG A 1 318 ? -21.433 2.222 13.320 1.00 89.12 318 ARG A C 1
ATOM 2465 O O . ARG A 1 318 ? -22.257 3.027 12.894 1.00 89.12 318 ARG A O 1
ATOM 2472 N N . ARG A 1 319 ? -20.297 1.959 12.677 1.00 84.12 319 ARG A N 1
ATOM 2473 C CA . ARG A 1 319 ? -20.065 2.441 11.305 1.00 84.12 319 ARG A CA 1
ATOM 2474 C C . ARG A 1 319 ? -21.132 1.852 10.374 1.00 84.12 319 ARG A C 1
ATOM 2476 O O . ARG A 1 319 ? -21.438 0.669 10.476 1.00 84.12 319 ARG A O 1
ATOM 2483 N N . ARG A 1 320 ? -21.714 2.663 9.484 1.00 81.44 320 ARG A N 1
ATOM 2484 C CA . ARG A 1 320 ? -22.756 2.198 8.541 1.00 81.44 320 ARG A CA 1
ATOM 2485 C C . ARG A 1 320 ? -22.274 1.072 7.630 1.00 81.44 320 ARG A C 1
ATOM 2487 O O . ARG A 1 320 ? -23.056 0.202 7.262 1.00 81.44 320 ARG A O 1
ATOM 2494 N N . PHE A 1 321 ? -20.986 1.090 7.316 1.00 78.94 321 PHE A N 1
ATOM 2495 C CA . PHE A 1 321 ? -20.320 0.086 6.511 1.00 78.94 321 PHE A CA 1
ATOM 2496 C C . PHE A 1 321 ? -19.224 -0.590 7.327 1.00 78.94 321 PHE A C 1
ATOM 2498 O O . PHE A 1 321 ? -18.605 0.033 8.197 1.00 78.94 321 PHE A O 1
ATOM 2505 N N . ASN A 1 322 ? -18.972 -1.866 7.031 1.00 74.00 322 ASN A N 1
ATOM 2506 C CA . ASN A 1 322 ? -17.805 -2.547 7.571 1.00 74.00 322 ASN A CA 1
ATOM 2507 C C . ASN A 1 322 ? -16.555 -1.829 7.027 1.00 74.00 322 ASN A C 1
ATOM 2509 O O . ASN A 1 322 ? -16.400 -1.776 5.803 1.00 74.00 322 ASN A O 1
ATOM 2513 N N . PRO A 1 323 ? -15.685 -1.273 7.891 1.00 68.12 323 PRO A N 1
ATOM 2514 C CA . PRO A 1 323 ? -14.492 -0.561 7.446 1.00 68.12 323 PRO A CA 1
ATOM 2515 C C . PRO A 1 323 ? -13.636 -1.417 6.515 1.00 68.12 323 PRO A C 1
ATOM 2517 O O . PRO A 1 323 ? -13.193 -0.920 5.491 1.00 68.12 323 PRO A O 1
ATOM 2520 N N . ASN A 1 324 ? -13.527 -2.719 6.783 1.00 70.06 324 ASN A N 1
ATOM 2521 C CA . ASN A 1 324 ? -12.722 -3.622 5.969 1.00 70.06 324 ASN A CA 1
ATOM 2522 C C . ASN A 1 324 ? -13.267 -3.754 4.540 1.00 70.06 324 ASN A C 1
ATOM 2524 O O . ASN A 1 324 ? -12.485 -3.874 3.608 1.00 70.06 324 ASN A O 1
ATOM 2528 N N . LEU A 1 325 ? -14.592 -3.705 4.349 1.00 68.75 325 LEU A N 1
ATOM 2529 C CA . LEU A 1 325 ? -15.200 -3.785 3.015 1.00 68.75 325 LEU A CA 1
ATOM 2530 C C . LEU A 1 325 ? -15.056 -2.479 2.236 1.00 68.75 325 LEU A C 1
ATOM 2532 O O . LEU A 1 325 ? -14.811 -2.522 1.036 1.00 68.75 325 LEU A O 1
ATOM 2536 N N . VAL A 1 326 ? -15.205 -1.328 2.901 1.00 70.44 326 VAL A N 1
ATOM 2537 C CA . VAL A 1 326 ? -15.013 -0.018 2.256 1.00 70.44 326 VAL A CA 1
ATOM 2538 C C . VAL A 1 326 ? -13.555 0.163 1.863 1.00 70.44 326 VAL A C 1
ATOM 2540 O O . VAL A 1 326 ? -13.293 0.549 0.728 1.00 70.44 326 VAL A O 1
ATOM 2543 N N . SER A 1 327 ? -12.627 -0.173 2.763 1.00 67.38 327 SER A N 1
ATOM 2544 C CA . SER A 1 327 ? -11.200 -0.194 2.459 1.00 67.38 327 SER A CA 1
ATOM 2545 C C . SER A 1 327 ? -10.931 -1.154 1.301 1.00 67.38 327 SER A C 1
ATOM 2547 O O . SER A 1 327 ? -10.435 -0.715 0.276 1.00 67.38 327 SER A O 1
ATOM 2549 N N . LEU A 1 328 ? -11.364 -2.418 1.367 1.00 68.62 328 LEU A N 1
ATOM 2550 C CA . LEU A 1 328 ? -11.139 -3.380 0.281 1.00 68.62 328 LEU A CA 1
ATOM 2551 C C . LEU A 1 328 ? -11.680 -2.897 -1.078 1.00 68.62 328 LEU A C 1
ATOM 2553 O O . LEU A 1 328 ? -10.984 -3.004 -2.083 1.00 68.62 328 LEU A O 1
ATOM 2557 N N . ALA A 1 329 ? -12.894 -2.341 -1.124 1.00 71.38 329 ALA A N 1
ATOM 2558 C CA . ALA A 1 329 ? -13.495 -1.843 -2.363 1.00 71.38 329 ALA A CA 1
ATOM 2559 C C . ALA A 1 329 ? -12.779 -0.603 -2.917 1.00 71.38 329 ALA A C 1
ATOM 2561 O O . ALA A 1 329 ? -12.648 -0.464 -4.130 1.00 71.38 329 ALA A O 1
ATOM 2562 N N . ALA A 1 330 ? -12.306 0.283 -2.039 1.00 69.62 330 ALA A N 1
ATOM 2563 C CA . ALA A 1 330 ? -11.498 1.433 -2.427 1.00 69.62 330 ALA A CA 1
ATOM 2564 C C . ALA A 1 330 ? -10.100 1.019 -2.914 1.00 69.62 330 ALA A C 1
ATOM 2566 O O . ALA A 1 330 ? -9.507 1.720 -3.736 1.00 69.62 330 ALA A O 1
ATOM 2567 N N . LEU A 1 331 ? -9.598 -0.121 -2.427 1.00 69.31 331 LEU A N 1
ATOM 2568 C CA . LEU A 1 331 ? -8.208 -0.519 -2.590 1.00 69.31 331 LEU A CA 1
ATOM 2569 C C . LEU A 1 331 ? -7.930 -1.527 -3.662 1.00 69.31 331 LEU A C 1
ATOM 2571 O O . LEU A 1 331 ? -6.881 -1.423 -4.280 1.00 69.31 331 LEU A O 1
ATOM 2575 N N . LEU A 1 332 ? -8.839 -2.457 -3.926 1.00 71.19 332 LEU A N 1
ATOM 2576 C CA . LEU A 1 332 ? -8.642 -3.433 -4.992 1.00 71.19 332 LEU A CA 1
ATOM 2577 C C . LEU A 1 332 ? -8.205 -2.775 -6.311 1.00 71.19 332 LEU A C 1
ATOM 2579 O O . LEU A 1 332 ? -7.213 -3.233 -6.878 1.00 71.19 332 LEU A O 1
ATOM 2583 N N . PRO A 1 333 ? -8.827 -1.674 -6.776 1.00 71.25 333 PRO A N 1
ATOM 2584 C CA . PRO A 1 333 ? -8.389 -1.034 -8.009 1.00 71.25 333 PRO A CA 1
ATOM 2585 C C . PRO A 1 333 ? -6.998 -0.415 -7.915 1.00 71.25 333 PRO A C 1
ATOM 2587 O O . PRO A 1 333 ? -6.189 -0.577 -8.822 1.00 71.25 333 PRO A O 1
ATOM 2590 N N . ALA A 1 334 ? -6.707 0.268 -6.810 1.00 70.25 334 ALA A N 1
ATOM 2591 C CA . ALA A 1 334 ? -5.453 0.978 -6.644 1.00 70.25 334 ALA A CA 1
ATOM 2592 C C . ALA A 1 334 ? -4.288 0.014 -6.366 1.00 70.25 334 ALA A C 1
ATOM 2594 O O . ALA A 1 334 ? -3.226 0.173 -6.949 1.00 70.25 334 ALA A O 1
ATOM 2595 N N . ALA A 1 335 ? -4.502 -1.048 -5.590 1.00 67.56 335 ALA A N 1
ATOM 2596 C CA . ALA A 1 335 ? -3.562 -2.150 -5.415 1.00 67.56 335 ALA A CA 1
ATOM 2597 C C . ALA A 1 335 ? -3.314 -2.896 -6.733 1.00 67.56 335 ALA A C 1
ATOM 2599 O O . ALA A 1 335 ? -2.173 -3.223 -7.037 1.00 67.56 335 ALA A O 1
ATOM 2600 N N . THR A 1 336 ? -4.347 -3.115 -7.554 1.00 72.06 336 THR A N 1
ATOM 2601 C CA . THR A 1 336 ? -4.168 -3.699 -8.895 1.00 72.06 336 THR A CA 1
ATOM 2602 C C . THR A 1 336 ? -3.351 -2.767 -9.791 1.00 72.06 336 THR A C 1
ATOM 2604 O O . THR A 1 336 ? -2.454 -3.236 -10.480 1.00 72.06 336 THR A O 1
ATOM 2607 N N . ALA A 1 337 ? -3.597 -1.454 -9.736 1.00 71.06 337 ALA A N 1
ATOM 2608 C CA . ALA A 1 337 ? -2.842 -0.447 -10.481 1.00 71.06 337 ALA A CA 1
ATOM 2609 C C . ALA A 1 337 ? -1.373 -0.361 -10.035 1.00 71.06 337 ALA A C 1
ATOM 2611 O O . ALA A 1 337 ? -0.485 -0.357 -10.878 1.00 71.06 337 ALA A O 1
ATOM 2612 N N . VAL A 1 338 ? -1.114 -0.369 -8.721 1.00 69.81 338 VAL A N 1
ATOM 2613 C CA . VAL A 1 338 ? 0.233 -0.491 -8.136 1.00 69.81 338 VAL A CA 1
ATOM 2614 C C . VAL A 1 338 ? 0.912 -1.753 -8.661 1.00 69.81 338 VAL A C 1
ATOM 2616 O O . VAL A 1 338 ? 2.038 -1.699 -9.142 1.00 69.81 338 VAL A O 1
ATOM 2619 N N . ASN A 1 339 ? 0.233 -2.897 -8.567 1.00 70.81 339 ASN A N 1
ATOM 2620 C CA . ASN A 1 339 ? 0.817 -4.179 -8.936 1.00 70.81 339 ASN A CA 1
ATOM 2621 C C . ASN A 1 339 ? 1.079 -4.267 -10.447 1.00 70.81 339 ASN A C 1
ATOM 2623 O O . ASN A 1 339 ? 2.082 -4.842 -10.855 1.00 70.81 339 ASN A O 1
ATOM 2627 N N . ALA A 1 340 ? 0.225 -3.679 -11.283 1.00 73.31 340 ALA A N 1
ATOM 2628 C CA . ALA A 1 340 ? 0.479 -3.563 -12.715 1.00 73.31 340 ALA A CA 1
ATOM 2629 C C . ALA A 1 340 ? 1.676 -2.637 -12.995 1.00 73.31 340 ALA A C 1
ATOM 2631 O O . ALA A 1 340 ? 2.616 -3.040 -13.670 1.00 73.31 340 ALA A O 1
ATOM 2632 N N . GLY A 1 341 ? 1.677 -1.434 -12.413 1.00 67.94 341 GLY A N 1
ATOM 2633 C CA . GLY A 1 341 ? 2.670 -0.392 -12.677 1.00 67.94 341 GLY A CA 1
ATOM 2634 C C . GLY A 1 341 ? 4.087 -0.704 -12.211 1.00 67.94 341 GLY A C 1
ATOM 2635 O O . GLY A 1 341 ? 5.058 -0.396 -12.899 1.00 67.94 341 GLY A O 1
ATOM 2636 N N . ILE A 1 342 ? 4.220 -1.369 -11.062 1.00 69.31 342 ILE A N 1
ATOM 2637 C CA . ILE A 1 342 ? 5.520 -1.803 -10.523 1.00 69.31 342 ILE A CA 1
ATOM 2638 C C . ILE A 1 342 ? 6.033 -3.047 -11.277 1.00 69.31 342 ILE A C 1
ATOM 2640 O O . ILE A 1 342 ? 7.122 -3.544 -11.010 1.00 69.31 342 ILE A O 1
ATOM 2644 N N . GLY A 1 343 ? 5.265 -3.571 -12.239 1.00 67.50 343 GLY A N 1
ATOM 2645 C CA . GLY A 1 343 ? 5.613 -4.806 -12.927 1.00 67.50 343 GLY A CA 1
ATOM 2646 C C . GLY A 1 343 ? 5.528 -6.015 -11.996 1.00 67.50 343 GLY A C 1
ATOM 2647 O O . GLY A 1 343 ? 6.343 -6.923 -12.075 1.00 67.50 343 GLY A O 1
ATOM 2648 N N . LEU A 1 344 ? 4.574 -6.050 -11.059 1.00 73.56 344 LEU A N 1
ATOM 2649 C CA . LEU A 1 344 ? 4.292 -7.259 -10.269 1.00 73.56 344 LEU A CA 1
ATOM 2650 C C . LEU A 1 344 ? 3.427 -8.256 -11.053 1.00 73.56 344 LEU A C 1
ATOM 2652 O O . LEU A 1 344 ? 3.488 -9.449 -10.768 1.00 73.56 344 LEU A O 1
ATOM 2656 N N . LEU A 1 345 ? 2.633 -7.778 -12.020 1.00 72.94 345 LEU A N 1
ATOM 2657 C CA . LEU A 1 345 ? 1.785 -8.620 -12.874 1.00 72.94 345 LEU A CA 1
ATOM 2658 C C . LEU A 1 345 ? 2.481 -9.080 -14.159 1.00 72.94 345 LEU A C 1
ATOM 2660 O O . LEU A 1 345 ? 2.187 -10.173 -14.632 1.00 72.94 345 LEU A O 1
ATOM 2664 N N . ASP A 1 346 ? 3.399 -8.276 -14.694 1.00 81.00 346 ASP A N 1
ATOM 2665 C CA . ASP A 1 346 ? 4.192 -8.624 -15.872 1.00 81.00 346 ASP A CA 1
ATOM 2666 C C . ASP A 1 346 ? 5.599 -8.034 -15.774 1.00 81.00 346 ASP A C 1
ATOM 2668 O O . ASP A 1 346 ? 5.859 -7.125 -14.983 1.00 81.00 346 ASP A O 1
ATOM 2672 N N . ARG A 1 347 ? 6.562 -8.625 -16.480 1.00 88.44 347 ARG A N 1
ATOM 2673 C CA . ARG A 1 347 ? 7.918 -8.087 -16.619 1.00 88.44 347 ARG A CA 1
ATOM 2674 C C . ARG A 1 347 ? 7.851 -6.730 -17.315 1.00 88.44 347 ARG A C 1
ATOM 2676 O O . ARG A 1 347 ? 7.011 -6.506 -18.172 1.00 88.44 347 ARG A O 1
ATOM 2683 N N . GLN A 1 348 ? 8.763 -5.842 -16.955 1.00 87.50 348 GLN A N 1
ATOM 2684 C CA . GLN A 1 348 ? 8.911 -4.573 -17.655 1.00 87.50 348 GLN A CA 1
ATOM 2685 C C . GLN A 1 348 ? 9.870 -4.717 -18.839 1.00 87.50 348 GLN A C 1
ATOM 2687 O O . GLN A 1 348 ? 10.913 -5.368 -18.721 1.00 87.50 348 GLN A O 1
ATOM 2692 N N . ASP A 1 349 ? 9.536 -4.068 -19.952 1.00 89.56 349 ASP A N 1
ATOM 2693 C CA . ASP A 1 349 ? 10.370 -4.036 -21.153 1.00 89.56 349 ASP A CA 1
ATOM 2694 C C . ASP A 1 349 ? 11.792 -3.547 -20.825 1.00 89.56 349 ASP A C 1
ATOM 2696 O O . ASP A 1 349 ? 11.982 -2.541 -20.135 1.00 89.56 349 ASP A O 1
ATOM 2700 N N . GLY A 1 350 ? 12.805 -4.253 -21.324 1.00 91.44 350 GLY A N 1
ATOM 2701 C CA . GLY A 1 350 ? 14.220 -3.988 -21.069 1.00 91.44 350 GLY A CA 1
ATOM 2702 C C . GLY A 1 350 ? 14.798 -4.701 -19.838 1.00 91.44 350 GLY A C 1
ATOM 2703 O O . GLY A 1 350 ? 16.010 -4.651 -19.618 1.00 91.44 350 GLY A O 1
ATOM 2704 N N . TYR A 1 351 ? 13.979 -5.399 -19.047 1.00 93.88 351 TYR A N 1
ATOM 2705 C CA . TYR A 1 351 ? 14.417 -6.178 -17.879 1.00 93.88 351 TYR A CA 1
ATOM 2706 C C . TYR A 1 351 ? 14.211 -7.666 -18.100 1.00 93.88 351 TYR A C 1
ATOM 2708 O O . TYR A 1 351 ? 13.349 -8.065 -18.863 1.00 93.88 351 TYR A O 1
ATOM 2716 N N . ALA A 1 352 ? 14.994 -8.504 -17.435 1.00 95.19 352 ALA A N 1
ATOM 2717 C CA . ALA A 1 352 ? 14.736 -9.929 -17.324 1.00 95.19 352 ALA A CA 1
ATOM 2718 C C . ALA A 1 352 ? 13.527 -10.185 -16.405 1.00 95.19 352 ALA A C 1
ATOM 2720 O O . ALA A 1 352 ? 13.080 -9.303 -15.670 1.00 95.19 352 ALA A O 1
ATOM 2721 N N . ALA A 1 353 ? 13.009 -11.408 -16.402 1.00 94.56 353 ALA A N 1
ATOM 2722 C CA . ALA A 1 353 ? 12.213 -11.891 -15.285 1.00 94.56 353 ALA A CA 1
ATOM 2723 C C . ALA A 1 353 ? 13.082 -11.936 -14.009 1.00 94.56 353 ALA A C 1
ATOM 2725 O O . ALA A 1 353 ? 14.311 -12.035 -14.059 1.00 94.56 353 ALA A O 1
ATOM 2726 N N . THR A 1 354 ? 12.452 -11.836 -12.844 1.00 93.25 354 THR A N 1
ATOM 2727 C CA . THR A 1 354 ? 13.101 -11.903 -11.529 1.00 93.25 354 THR A CA 1
ATOM 2728 C C . THR A 1 354 ? 13.688 -13.293 -11.269 1.00 93.25 354 THR A C 1
ATOM 2730 O O . THR A 1 354 ? 14.727 -13.423 -10.618 1.00 93.25 354 THR A O 1
ATOM 2733 N N . VAL A 1 355 ? 13.034 -14.323 -11.800 1.00 94.94 355 VAL A N 1
ATOM 2734 C CA . VAL A 1 355 ? 13.434 -15.728 -11.817 1.00 94.94 355 VAL A CA 1
ATOM 2735 C C . VAL A 1 355 ? 13.499 -16.157 -13.287 1.00 94.94 355 VAL A C 1
ATOM 2737 O O . VAL A 1 355 ? 12.565 -16.790 -13.785 1.00 94.94 355 VAL A O 1
ATOM 2740 N N . PRO A 1 356 ? 14.548 -15.738 -14.018 1.00 94.62 356 PRO A N 1
ATOM 2741 C CA . PRO A 1 356 ? 14.634 -15.946 -15.458 1.00 94.62 356 PRO A CA 1
ATOM 2742 C C . PRO A 1 356 ? 14.685 -17.435 -15.818 1.00 94.62 356 PRO A C 1
ATOM 2744 O O . PRO A 1 356 ? 15.172 -18.264 -15.047 1.00 94.62 356 PRO A O 1
ATOM 2747 N N . SER A 1 357 ? 14.145 -17.772 -16.986 1.00 93.69 357 SER A N 1
ATOM 2748 C CA . SER A 1 357 ? 14.398 -19.038 -17.671 1.00 93.69 357 SER A CA 1
ATOM 2749 C C . SER A 1 357 ? 15.791 -19.007 -18.282 1.00 93.69 357 SER A C 1
ATOM 2751 O O . SER A 1 357 ? 16.275 -17.955 -18.709 1.00 93.69 357 SER A O 1
ATOM 2753 N N . ASP A 1 358 ? 16.437 -20.170 -18.310 1.00 88.94 358 ASP A N 1
ATOM 2754 C CA . ASP A 1 358 ? 17.746 -20.303 -18.933 1.00 88.94 358 ASP A CA 1
ATOM 2755 C C . ASP A 1 358 ? 17.632 -20.036 -20.437 1.00 88.94 358 ASP A C 1
ATOM 2757 O O . ASP A 1 358 ? 18.487 -19.377 -21.019 1.00 88.94 358 ASP A O 1
ATOM 2761 N N . GLU A 1 359 ? 16.568 -20.501 -21.092 1.00 88.31 359 GLU A N 1
ATOM 2762 C CA . GLU A 1 359 ? 16.334 -20.344 -22.528 1.00 88.31 359 GLU A CA 1
ATOM 2763 C C . GLU A 1 359 ? 16.102 -18.887 -22.931 1.00 88.31 359 GLU A C 1
ATOM 2765 O O . GLU A 1 359 ? 16.712 -18.429 -23.900 1.00 88.31 359 GLU A O 1
ATOM 2770 N N . ASP A 1 360 ? 15.237 -18.178 -22.203 1.00 92.19 360 ASP A N 1
ATOM 2771 C CA . ASP A 1 360 ? 14.887 -16.781 -22.455 1.00 92.19 360 ASP A CA 1
ATOM 2772 C C . ASP A 1 360 ? 14.805 -16.012 -21.128 1.00 92.19 360 ASP A C 1
ATOM 2774 O O . ASP A 1 360 ? 13.860 -16.222 -20.360 1.00 92.19 360 ASP A O 1
ATOM 2778 N N . PRO A 1 361 ? 15.731 -15.070 -20.859 1.00 93.31 361 PRO A N 1
ATOM 2779 C CA . PRO A 1 361 ? 15.749 -14.329 -19.603 1.00 93.31 361 PRO A CA 1
ATOM 2780 C C . PRO A 1 361 ? 14.509 -13.452 -19.411 1.00 93.31 361 PRO A C 1
ATOM 2782 O O . PRO A 1 361 ? 14.272 -12.972 -18.307 1.00 93.31 361 PRO A O 1
ATOM 2785 N N . ARG A 1 362 ? 13.706 -13.227 -20.457 1.00 93.12 362 ARG A N 1
ATOM 2786 C CA . ARG A 1 362 ? 12.432 -12.500 -20.374 1.00 93.12 362 ARG A CA 1
ATOM 2787 C C . ARG A 1 362 ? 11.285 -13.348 -19.846 1.00 93.12 362 ARG A C 1
ATOM 2789 O O . ARG A 1 362 ? 10.283 -12.798 -19.396 1.00 93.12 362 ARG A O 1
ATOM 2796 N N . GLN A 1 363 ? 11.412 -14.667 -19.912 1.00 93.19 363 GLN A N 1
ATOM 2797 C CA . GLN A 1 363 ? 10.414 -15.598 -19.411 1.00 93.19 363 GLN A CA 1
ATOM 2798 C C . GLN A 1 363 ? 10.809 -16.042 -18.012 1.00 93.19 363 GLN A C 1
ATOM 2800 O O . GLN A 1 363 ? 11.989 -16.145 -17.684 1.00 93.19 363 GLN A O 1
ATOM 2805 N N . THR A 1 364 ? 9.815 -16.290 -17.167 1.00 94.25 364 THR A N 1
ATOM 2806 C CA . THR A 1 364 ? 10.078 -16.853 -15.846 1.00 94.25 364 THR A CA 1
ATOM 2807 C C . THR A 1 364 ? 10.215 -18.370 -15.939 1.00 94.25 364 THR A C 1
ATOM 2809 O O . THR A 1 364 ? 9.384 -19.026 -16.566 1.00 94.25 364 THR A O 1
ATOM 2812 N N . SER A 1 365 ? 11.230 -18.949 -15.294 1.00 94.75 365 SER A N 1
ATOM 2813 C CA . SER A 1 365 ? 11.318 -20.409 -15.124 1.00 94.75 365 SER A CA 1
ATOM 2814 C C . SER A 1 365 ? 10.318 -20.931 -14.089 1.00 94.75 365 SER A C 1
ATOM 2816 O O . SER A 1 365 ? 9.985 -22.115 -14.088 1.00 94.75 365 SER A O 1
ATOM 2818 N N . ASN A 1 366 ? 9.818 -20.065 -13.199 1.00 93.56 366 ASN A N 1
ATOM 2819 C CA . ASN A 1 366 ? 8.872 -20.443 -12.159 1.00 93.56 366 ASN A CA 1
ATOM 2820 C C . ASN A 1 366 ? 7.977 -19.260 -11.769 1.00 93.56 366 ASN A C 1
ATOM 2822 O O . ASN A 1 366 ? 8.356 -18.416 -10.958 1.00 93.56 366 ASN A O 1
ATOM 2826 N N . ALA A 1 367 ? 6.741 -19.259 -12.274 1.00 87.56 367 ALA A N 1
ATOM 2827 C CA . ALA A 1 367 ? 5.765 -18.202 -12.016 1.00 87.56 367 ALA A CA 1
ATOM 2828 C C . ALA A 1 367 ? 5.458 -17.985 -10.519 1.00 87.56 367 ALA A C 1
ATOM 2830 O O . ALA A 1 367 ? 5.229 -16.854 -10.098 1.00 87.56 367 ALA A O 1
ATOM 2831 N N . ILE A 1 368 ? 5.487 -19.035 -9.687 1.00 78.44 368 ILE A N 1
ATOM 2832 C CA . ILE A 1 368 ? 5.258 -18.897 -8.237 1.00 78.44 368 ILE A CA 1
ATOM 2833 C C . ILE A 1 368 ? 6.452 -18.199 -7.582 1.00 78.44 368 ILE A C 1
ATOM 2835 O O . ILE A 1 368 ? 6.267 -17.300 -6.763 1.00 78.44 368 ILE A O 1
ATOM 2839 N N . ALA A 1 369 ? 7.675 -18.586 -7.949 1.00 86.50 369 ALA A N 1
ATOM 2840 C CA . ALA A 1 369 ? 8.889 -17.955 -7.441 1.00 86.50 369 ALA A CA 1
ATOM 2841 C C . ALA A 1 369 ? 9.037 -16.512 -7.945 1.00 86.50 369 ALA A C 1
ATOM 2843 O O . ALA A 1 369 ? 9.506 -15.659 -7.193 1.00 86.50 369 ALA A O 1
ATOM 2844 N N . GLU A 1 370 ? 8.599 -16.226 -9.172 1.00 86.12 370 GLU A N 1
ATOM 2845 C CA . GLU A 1 370 ? 8.512 -14.882 -9.745 1.00 86.12 370 GLU A CA 1
ATOM 2846 C C . GLU A 1 370 ? 7.603 -13.994 -8.904 1.00 86.12 370 GLU A C 1
ATOM 2848 O O . GLU A 1 370 ? 8.048 -12.979 -8.371 1.00 86.12 370 GLU A O 1
ATOM 2853 N N . VAL A 1 371 ? 6.348 -14.420 -8.717 1.00 79.31 371 VAL A N 1
ATOM 2854 C CA . VAL A 1 371 ? 5.359 -13.693 -7.916 1.00 79.31 371 VAL A CA 1
ATOM 2855 C C . VAL A 1 371 ? 5.858 -13.543 -6.487 1.00 79.31 371 VAL A C 1
ATOM 2857 O O . VAL A 1 371 ? 5.769 -12.456 -5.932 1.00 79.31 371 VAL A O 1
ATOM 2860 N N . ALA A 1 372 ? 6.448 -14.580 -5.889 1.00 77.25 372 ALA A N 1
ATOM 2861 C CA . ALA A 1 372 ? 6.979 -14.479 -4.537 1.00 77.25 372 ALA A CA 1
ATOM 2862 C C . ALA A 1 372 ? 8.159 -13.494 -4.441 1.00 77.25 372 ALA A C 1
ATOM 2864 O O . ALA A 1 372 ? 8.214 -12.674 -3.524 1.00 77.25 372 ALA A O 1
ATOM 2865 N N . SER A 1 373 ? 9.084 -13.531 -5.401 1.00 85.00 373 SER A N 1
ATOM 2866 C CA . SER A 1 373 ? 10.257 -12.651 -5.426 1.00 85.00 373 SER A CA 1
ATOM 2867 C C . SER A 1 373 ? 9.869 -11.198 -5.689 1.00 85.00 373 SER A C 1
ATOM 2869 O O . SER A 1 373 ? 10.397 -10.289 -5.052 1.00 85.00 373 SER A O 1
ATOM 2871 N N . ARG A 1 374 ? 8.906 -10.968 -6.578 1.00 83.62 374 ARG A N 1
ATOM 2872 C CA . ARG A 1 374 ? 8.377 -9.638 -6.874 1.00 83.62 374 ARG A CA 1
ATOM 2873 C C . ARG A 1 374 ? 7.507 -9.108 -5.736 1.00 83.62 374 ARG A C 1
ATOM 2875 O O . ARG A 1 374 ? 7.729 -8.001 -5.266 1.00 83.62 374 ARG A O 1
ATOM 2882 N N . TYR A 1 375 ? 6.561 -9.898 -5.236 1.00 74.31 375 TYR A N 1
ATOM 2883 C CA . TYR A 1 375 ? 5.574 -9.447 -4.253 1.00 74.31 375 TYR A CA 1
ATOM 2884 C C . TYR A 1 375 ? 6.131 -9.360 -2.828 1.00 74.31 375 TYR A C 1
ATOM 2886 O O . TYR A 1 375 ? 5.902 -8.371 -2.140 1.00 74.31 375 TYR A O 1
ATOM 2894 N N . PHE A 1 376 ? 6.878 -10.371 -2.371 1.00 75.38 376 PHE A N 1
ATOM 2895 C CA . PHE A 1 376 ? 7.389 -10.396 -0.994 1.00 75.38 376 PHE A CA 1
ATOM 2896 C C . PHE A 1 376 ? 8.769 -9.767 -0.863 1.00 75.38 376 PHE A C 1
ATOM 2898 O O . PHE A 1 376 ? 9.031 -9.067 0.112 1.00 75.38 376 PHE A O 1
ATOM 2905 N N . LEU A 1 377 ? 9.659 -10.016 -1.826 1.00 80.31 377 LEU A N 1
ATOM 2906 C CA . LEU A 1 377 ? 11.023 -9.486 -1.768 1.00 80.31 377 LEU A CA 1
ATOM 2907 C C . LEU A 1 377 ? 11.155 -8.149 -2.505 1.00 80.31 377 LEU A C 1
ATOM 2909 O O . LEU A 1 377 ? 12.152 -7.453 -2.321 1.00 80.31 377 LEU A O 1
ATOM 2913 N N . GLY A 1 378 ? 10.160 -7.767 -3.318 1.00 78.44 378 GLY A N 1
ATOM 2914 C CA . GLY A 1 378 ? 10.225 -6.564 -4.141 1.00 78.44 378 GLY A CA 1
ATOM 2915 C C . GLY A 1 378 ? 11.405 -6.560 -5.102 1.00 78.44 378 GLY A C 1
ATOM 2916 O O . GLY A 1 378 ? 11.977 -5.502 -5.345 1.00 78.44 378 GLY A O 1
ATOM 2917 N N . ARG A 1 379 ? 11.827 -7.741 -5.564 1.00 86.88 379 ARG A N 1
ATOM 2918 C CA . ARG A 1 379 ? 12.933 -7.879 -6.507 1.00 86.88 379 ARG A CA 1
ATOM 2919 C C . ARG A 1 379 ? 12.425 -7.662 -7.923 1.00 86.88 379 ARG A C 1
ATOM 2921 O O . ARG A 1 379 ? 11.581 -8.417 -8.401 1.00 86.88 379 ARG A O 1
ATOM 2928 N N . GLU A 1 380 ? 13.002 -6.682 -8.596 1.00 86.56 380 GLU A N 1
ATOM 2929 C CA . GLU A 1 380 ? 12.902 -6.538 -10.046 1.00 86.56 380 GLU A CA 1
ATOM 2930 C C . GLU A 1 380 ? 13.916 -7.468 -10.728 1.00 86.56 380 GLU A C 1
ATOM 2932 O O . GLU A 1 380 ? 14.914 -7.880 -10.122 1.00 86.56 380 GLU A O 1
ATOM 2937 N N . GLY A 1 381 ? 13.647 -7.830 -11.981 1.00 90.75 381 GLY A N 1
ATOM 2938 C CA . GLY A 1 381 ? 14.626 -8.535 -12.796 1.00 90.75 381 GLY A CA 1
ATOM 2939 C C . GLY A 1 381 ? 15.826 -7.650 -13.126 1.00 90.75 381 GLY A C 1
ATOM 2940 O O . GLY A 1 381 ? 15.786 -6.426 -13.008 1.00 90.75 381 GLY A O 1
ATOM 2941 N N . ASN A 1 382 ? 16.929 -8.273 -13.527 1.00 93.19 382 ASN A N 1
ATOM 2942 C CA . ASN A 1 382 ? 18.115 -7.530 -13.947 1.00 93.19 382 ASN A CA 1
ATOM 2943 C C . ASN A 1 382 ? 17.865 -6.845 -15.293 1.00 93.19 382 ASN A C 1
ATOM 2945 O O . ASN A 1 382 ? 17.137 -7.375 -16.124 1.00 93.19 382 ASN A O 1
ATOM 2949 N N . LEU A 1 383 ? 18.512 -5.706 -15.541 1.00 93.81 383 LEU A N 1
ATOM 2950 C CA . LEU A 1 383 ? 18.505 -5.089 -16.868 1.00 93.81 383 LEU A CA 1
ATOM 2951 C C . LEU A 1 383 ? 19.051 -6.090 -17.903 1.00 93.81 383 LEU A C 1
ATOM 2953 O O . LEU A 1 383 ? 20.110 -6.686 -17.669 1.00 93.81 383 LEU A O 1
ATOM 2957 N N . LEU A 1 384 ? 18.344 -6.281 -19.020 1.00 95.50 384 LEU A N 1
ATOM 2958 C CA . LEU A 1 384 ? 18.786 -7.190 -20.079 1.00 95.50 384 LEU A CA 1
ATOM 2959 C C . LEU A 1 384 ? 20.120 -6.721 -20.683 1.00 95.50 384 LEU A C 1
ATOM 2961 O O . LEU A 1 384 ? 20.504 -5.550 -20.534 1.00 95.50 384 LEU A O 1
ATOM 2965 N N . PRO A 1 385 ? 20.858 -7.611 -21.370 1.00 94.69 385 PRO A N 1
ATOM 2966 C CA . PRO A 1 385 ? 21.972 -7.206 -22.211 1.00 94.69 385 PRO A CA 1
ATOM 2967 C C . PRO A 1 385 ? 21.537 -6.106 -23.172 1.00 94.69 385 PRO A C 1
ATOM 2969 O O . PRO A 1 385 ? 20.419 -6.103 -23.674 1.00 94.69 385 PRO A O 1
ATOM 2972 N N . ALA A 1 386 ? 22.435 -5.166 -23.429 1.00 93.38 386 ALA A N 1
ATOM 2973 C CA . ALA A 1 386 ? 22.123 -3.996 -24.230 1.00 93.38 386 ALA A CA 1
ATOM 2974 C C . ALA A 1 386 ? 21.551 -4.347 -25.614 1.00 93.38 386 ALA A C 1
ATOM 2976 O O . ALA A 1 386 ? 20.624 -3.686 -26.045 1.00 93.38 386 ALA A O 1
ATOM 2977 N N . ASP A 1 387 ? 22.035 -5.398 -26.283 1.00 92.31 387 ASP A N 1
ATOM 2978 C CA . ASP A 1 387 ? 21.493 -5.806 -27.590 1.00 92.31 387 ASP A CA 1
ATOM 2979 C C . ASP A 1 387 ? 20.031 -6.267 -27.481 1.00 92.31 387 ASP A C 1
ATOM 2981 O O . ASP A 1 387 ? 19.214 -5.936 -28.332 1.00 92.31 387 ASP A O 1
ATOM 2985 N N . ASP A 1 388 ? 19.682 -6.964 -26.399 1.00 93.12 388 ASP A N 1
ATOM 2986 C CA . ASP A 1 388 ? 18.313 -7.415 -26.145 1.00 93.12 388 ASP A CA 1
ATOM 2987 C C . ASP A 1 388 ? 17.411 -6.247 -25.719 1.00 93.12 388 ASP A C 1
ATOM 2989 O O . ASP A 1 388 ? 16.268 -6.175 -26.162 1.00 93.12 388 ASP A O 1
ATOM 2993 N N . VAL A 1 389 ? 17.926 -5.294 -24.925 1.00 93.75 389 VAL A N 1
ATOM 2994 C CA . VAL A 1 389 ? 17.184 -4.062 -24.601 1.00 93.75 389 VAL A CA 1
ATOM 2995 C C . VAL A 1 389 ? 16.916 -3.246 -25.849 1.00 93.75 389 VAL A C 1
ATOM 2997 O O . VAL A 1 389 ? 15.800 -2.792 -26.009 1.00 93.75 389 VAL A O 1
ATOM 3000 N N . LEU A 1 390 ? 17.894 -3.065 -26.734 1.00 91.69 390 LEU A N 1
ATOM 3001 C CA . LEU A 1 390 ? 17.708 -2.286 -27.961 1.00 91.69 390 LEU A CA 1
ATOM 3002 C C . LEU A 1 390 ? 16.719 -2.952 -28.927 1.00 91.69 390 LEU A C 1
ATOM 3004 O O . LEU A 1 390 ? 15.996 -2.261 -29.636 1.00 91.69 390 LEU A O 1
ATOM 3008 N N . LEU A 1 391 ? 16.667 -4.288 -28.945 1.00 90.56 391 LEU A N 1
ATOM 3009 C CA . LEU A 1 391 ? 15.660 -5.027 -29.709 1.00 90.56 391 LEU A CA 1
ATOM 3010 C C . LEU A 1 391 ? 14.260 -4.869 -29.105 1.00 90.56 391 LEU A C 1
ATOM 3012 O O . LEU A 1 391 ? 13.285 -4.718 -29.834 1.00 90.56 391 LEU A O 1
ATOM 3016 N N . GLU A 1 392 ? 14.147 -4.893 -27.780 1.00 90.50 392 GLU A N 1
ATOM 3017 C CA . GLU A 1 392 ? 12.864 -4.753 -27.091 1.00 90.50 392 GLU A CA 1
ATOM 3018 C C . GLU A 1 392 ? 12.370 -3.295 -27.012 1.00 90.50 392 GLU A C 1
ATOM 3020 O O . GLU A 1 392 ? 11.170 -3.017 -27.044 1.00 90.50 392 GLU A O 1
ATOM 3025 N N . ARG A 1 393 ? 13.310 -2.357 -26.920 1.00 91.19 393 ARG A N 1
ATOM 3026 C CA . ARG A 1 393 ? 13.132 -0.917 -26.720 1.00 91.19 393 ARG A CA 1
ATOM 3027 C C . ARG A 1 393 ? 14.011 -0.160 -27.714 1.00 91.19 393 ARG A C 1
ATOM 3029 O O . ARG A 1 393 ? 15.063 0.364 -27.344 1.00 91.19 393 ARG A O 1
ATOM 3036 N N . PRO A 1 394 ? 13.591 -0.088 -28.984 1.00 87.25 394 PRO A N 1
ATOM 3037 C CA . PRO A 1 394 ? 14.389 0.541 -30.032 1.00 87.25 394 PRO A CA 1
ATOM 3038 C C . PRO A 1 394 ? 14.442 2.067 -29.945 1.00 87.25 394 PRO A C 1
ATOM 3040 O O . PRO A 1 394 ? 15.269 2.697 -30.599 1.00 87.25 394 PRO A O 1
ATOM 3043 N N . ASP A 1 395 ? 13.571 2.644 -29.119 1.00 85.50 395 ASP A N 1
ATOM 3044 C CA . ASP A 1 395 ? 13.586 4.042 -28.690 1.00 85.50 395 ASP A CA 1
ATOM 3045 C C . ASP A 1 395 ? 14.728 4.376 -27.720 1.00 85.50 395 ASP A C 1
ATOM 3047 O O . ASP A 1 395 ? 14.960 5.548 -27.448 1.00 85.50 395 ASP A O 1
ATOM 3051 N N . VAL A 1 396 ? 15.415 3.370 -27.173 1.00 90.44 396 VAL A N 1
ATOM 3052 C CA . VAL A 1 396 ? 16.567 3.569 -26.294 1.00 90.44 396 VAL A CA 1
ATOM 3053 C C . VAL A 1 396 ? 17.833 3.481 -27.133 1.00 90.44 396 VAL A C 1
ATOM 3055 O O . VAL A 1 396 ? 18.029 2.546 -27.901 1.00 90.44 396 VAL A O 1
ATOM 3058 N N . THR A 1 397 ? 18.743 4.429 -26.967 1.00 90.56 397 THR A N 1
ATOM 3059 C CA . THR A 1 397 ? 20.074 4.392 -27.574 1.00 90.56 397 THR A CA 1
ATOM 3060 C C . THR A 1 397 ? 21.031 3.550 -26.726 1.00 90.56 397 THR A C 1
ATOM 3062 O O . THR A 1 397 ? 20.896 3.404 -25.506 1.00 90.56 397 THR A O 1
ATOM 3065 N N . ARG A 1 398 ? 22.112 3.045 -27.336 1.00 91.50 398 ARG A N 1
ATOM 3066 C CA . ARG A 1 398 ? 23.189 2.376 -26.579 1.00 91.50 398 ARG A CA 1
ATOM 3067 C C . ARG A 1 398 ? 23.808 3.297 -25.519 1.00 91.50 398 ARG A C 1
ATOM 3069 O O . ARG A 1 398 ? 24.255 2.817 -24.476 1.00 91.50 398 ARG A O 1
ATOM 3076 N N . ALA A 1 399 ? 23.854 4.602 -25.792 1.00 89.88 399 ALA A N 1
ATOM 3077 C CA . ALA A 1 399 ? 24.356 5.607 -24.866 1.00 89.88 399 ALA A CA 1
ATOM 3078 C C . ALA A 1 399 ? 23.435 5.748 -23.646 1.00 89.88 399 ALA A C 1
ATOM 3080 O O . ALA A 1 399 ? 23.918 5.612 -22.523 1.00 89.88 399 ALA A O 1
ATOM 3081 N N . GLU A 1 400 ? 22.127 5.912 -23.853 1.00 90.12 400 GLU A N 1
ATOM 3082 C CA . GLU A 1 400 ? 21.124 5.981 -22.781 1.00 90.12 400 GLU A CA 1
ATOM 3083 C C . GLU A 1 400 ? 21.086 4.694 -21.957 1.00 90.12 400 GLU A C 1
ATOM 3085 O O . GLU A 1 400 ? 21.086 4.758 -20.732 1.00 90.12 400 GLU A O 1
ATOM 3090 N N . TYR A 1 401 ? 21.164 3.516 -22.591 1.00 93.94 401 TYR A N 1
ATOM 3091 C CA . TYR A 1 401 ? 21.282 2.240 -21.872 1.00 93.94 401 TYR A CA 1
ATOM 3092 C C . TYR A 1 401 ? 22.490 2.242 -20.924 1.00 93.94 401 TYR A C 1
ATOM 3094 O O . TYR A 1 401 ? 22.385 1.847 -19.761 1.00 93.94 401 TYR A O 1
ATOM 3102 N N . ASN A 1 402 ? 23.656 2.687 -21.402 1.00 93.62 402 ASN A N 1
ATOM 3103 C CA . ASN A 1 402 ? 24.872 2.725 -20.593 1.00 93.62 402 ASN A CA 1
ATOM 3104 C C . ASN A 1 402 ? 24.783 3.768 -19.472 1.00 93.62 402 ASN A C 1
ATOM 3106 O O . ASN A 1 402 ? 25.212 3.482 -18.353 1.00 93.62 402 ASN A O 1
ATOM 3110 N N . GLN A 1 403 ? 24.199 4.937 -19.747 1.00 91.12 403 GLN A N 1
ATOM 3111 C CA . GLN A 1 403 ? 23.928 5.966 -18.741 1.00 91.12 403 GLN A CA 1
ATOM 3112 C C . GLN A 1 403 ? 22.977 5.441 -17.666 1.00 91.12 403 GLN A C 1
ATOM 3114 O O . GLN A 1 403 ? 23.272 5.546 -16.478 1.00 91.12 403 GLN A O 1
ATOM 3119 N N . TYR A 1 404 ? 21.889 4.788 -18.067 1.00 92.88 404 TYR A N 1
ATOM 3120 C CA . TYR A 1 404 ? 20.906 4.209 -17.161 1.00 92.88 404 TYR A CA 1
ATOM 3121 C C . TYR A 1 404 ? 21.486 3.056 -16.329 1.00 92.88 404 TYR A C 1
ATOM 3123 O O . TYR A 1 404 ? 21.277 2.963 -15.118 1.00 92.88 404 TYR A O 1
ATOM 3131 N N . LYS A 1 405 ? 22.307 2.199 -16.940 1.00 93.06 405 LYS A N 1
ATOM 3132 C CA . LYS A 1 405 ? 23.068 1.162 -16.230 1.00 93.06 405 LYS A CA 1
ATOM 3133 C C . LYS A 1 405 ? 24.052 1.763 -15.221 1.00 93.06 405 LYS A C 1
ATOM 3135 O O . LYS A 1 405 ? 24.247 1.184 -14.150 1.00 93.06 405 LYS A O 1
ATOM 3140 N N . GLY A 1 406 ? 24.659 2.902 -15.556 1.00 91.31 406 GLY A N 1
ATOM 3141 C CA . GLY A 1 406 ? 25.458 3.716 -14.641 1.00 91.31 406 GLY A CA 1
ATOM 3142 C C . GLY A 1 406 ? 24.620 4.224 -13.472 1.00 91.31 406 GLY A C 1
ATOM 3143 O O . GLY A 1 406 ? 24.954 3.940 -12.328 1.00 91.31 406 GLY A O 1
ATOM 3144 N N . TYR A 1 407 ? 23.477 4.848 -13.756 1.00 89.69 407 TYR A N 1
ATOM 3145 C CA . TYR A 1 407 ? 22.518 5.347 -12.767 1.00 89.69 407 TYR A CA 1
ATOM 3146 C C . TYR A 1 407 ? 22.056 4.268 -11.776 1.00 89.69 407 TYR A C 1
ATOM 3148 O O . TYR A 1 407 ? 22.044 4.496 -10.565 1.00 89.69 407 TYR A O 1
ATOM 3156 N N . LEU A 1 408 ? 21.738 3.057 -12.246 1.00 88.44 408 LEU A N 1
ATOM 3157 C CA . LEU A 1 408 ? 21.363 1.948 -11.359 1.00 88.44 408 LEU A CA 1
ATOM 3158 C C . LEU A 1 408 ? 22.488 1.573 -10.381 1.00 88.44 408 LEU A C 1
ATOM 3160 O O . LEU A 1 408 ? 22.215 1.189 -9.242 1.00 88.44 408 LEU A O 1
ATOM 3164 N N . ARG A 1 409 ? 23.749 1.692 -10.812 1.00 88.25 409 ARG A N 1
ATOM 3165 C CA . ARG A 1 409 ? 24.943 1.368 -10.015 1.00 88.25 409 ARG A CA 1
ATOM 3166 C C . ARG A 1 409 ? 25.445 2.529 -9.172 1.00 88.25 409 ARG A C 1
ATOM 3168 O O . ARG A 1 409 ? 26.153 2.279 -8.199 1.00 88.25 409 ARG A O 1
ATOM 3175 N N . ASP A 1 410 ? 25.074 3.748 -9.531 1.00 86.00 410 ASP A N 1
ATOM 3176 C CA . ASP A 1 410 ? 25.487 4.951 -8.838 1.00 86.00 410 ASP A CA 1
ATOM 3177 C C . ASP A 1 410 ? 24.967 4.949 -7.392 1.00 86.00 410 ASP A C 1
ATOM 3179 O O . ASP A 1 410 ? 23.803 4.650 -7.115 1.00 86.00 410 ASP A O 1
ATOM 3183 N N . ARG A 1 411 ? 25.851 5.224 -6.441 1.00 85.31 411 ARG A N 1
ATOM 3184 C CA . ARG A 1 411 ? 25.533 5.326 -5.009 1.00 85.31 411 ARG A CA 1
ATOM 3185 C C . ARG A 1 411 ? 25.981 6.663 -4.434 1.00 85.31 411 ARG A C 1
ATOM 3187 O O . ARG A 1 411 ? 25.922 6.835 -3.218 1.00 85.31 411 ARG A O 1
ATOM 3194 N N . GLU A 1 412 ? 26.458 7.568 -5.278 1.00 85.50 412 GLU A N 1
ATOM 3195 C CA . GLU A 1 412 ? 26.936 8.869 -4.851 1.00 85.50 412 GLU A CA 1
ATOM 3196 C C . GLU A 1 412 ? 25.756 9.725 -4.386 1.00 85.50 412 GLU A C 1
ATOM 3198 O O . GLU A 1 412 ? 24.629 9.589 -4.862 1.00 85.50 412 GLU A O 1
ATOM 3203 N N . ILE A 1 413 ? 25.989 10.534 -3.351 1.00 84.50 413 ILE A N 1
ATOM 3204 C CA . ILE A 1 413 ? 24.952 11.414 -2.821 1.00 84.50 413 ILE A CA 1
ATOM 3205 C C . ILE A 1 413 ? 24.917 12.662 -3.697 1.00 84.50 413 ILE A C 1
ATOM 3207 O O . ILE A 1 413 ? 25.855 13.454 -3.667 1.00 84.50 413 ILE A O 1
ATOM 3211 N N . ASP A 1 414 ? 23.808 12.846 -4.399 1.00 83.19 414 ASP A N 1
ATOM 3212 C CA . ASP A 1 414 ? 23.493 14.027 -5.182 1.00 83.19 414 ASP A CA 1
ATOM 3213 C C . ASP A 1 414 ? 22.173 14.640 -4.694 1.00 83.19 414 ASP A C 1
ATOM 3215 O O . ASP A 1 414 ? 21.108 14.022 -4.737 1.00 83.19 414 ASP A O 1
ATOM 3219 N N . LEU A 1 415 ? 22.253 15.852 -4.152 1.00 84.69 415 LEU A N 1
ATOM 3220 C CA . LEU A 1 415 ? 21.112 16.575 -3.584 1.00 84.69 415 LEU A CA 1
ATOM 3221 C C . LEU A 1 415 ? 20.669 17.748 -4.456 1.00 84.69 415 LEU A C 1
ATOM 3223 O O . LEU A 1 415 ? 19.780 18.492 -4.034 1.00 84.69 415 LEU A O 1
ATOM 3227 N N . ASN A 1 416 ? 21.302 17.964 -5.609 1.00 77.94 416 ASN A N 1
ATOM 3228 C CA . ASN A 1 416 ? 21.057 19.134 -6.429 1.00 77.94 416 ASN A CA 1
ATOM 3229 C C . ASN A 1 416 ? 20.111 18.799 -7.592 1.00 77.94 416 ASN A C 1
ATOM 3231 O O . ASN A 1 416 ? 20.560 18.354 -8.630 1.00 77.94 416 ASN A O 1
ATOM 3235 N N . PRO A 1 417 ? 18.807 19.100 -7.508 1.00 72.19 417 PRO A N 1
ATOM 3236 C CA . PRO A 1 417 ? 17.878 18.774 -8.591 1.00 72.19 417 PRO A CA 1
ATOM 3237 C C . PRO A 1 417 ? 18.027 19.659 -9.845 1.00 72.19 417 PRO A C 1
ATOM 3239 O O . PRO A 1 417 ? 17.180 19.581 -10.732 1.00 72.19 417 PRO A O 1
ATOM 3242 N N . PHE A 1 418 ? 19.003 20.574 -9.899 1.00 79.38 418 PHE A N 1
ATOM 3243 C CA . PHE A 1 418 ? 19.086 21.626 -10.921 1.00 79.38 418 PHE A CA 1
ATOM 3244 C C . PHE A 1 418 ? 20.231 21.469 -11.929 1.00 79.38 418 PHE A C 1
ATOM 3246 O O . PHE A 1 418 ? 20.286 22.267 -12.862 1.00 79.38 418 PHE A O 1
ATOM 3253 N N . ASP A 1 419 ? 21.148 20.515 -11.763 1.00 80.25 419 ASP A N 1
ATOM 3254 C CA . ASP A 1 419 ? 22.214 20.264 -12.745 1.00 80.25 419 ASP A CA 1
ATOM 3255 C C . ASP A 1 419 ? 21.759 19.319 -13.862 1.00 80.25 419 ASP A C 1
ATOM 3257 O O . ASP A 1 419 ? 21.768 19.713 -15.027 1.00 80.25 419 ASP A O 1
ATOM 3261 N N . ASP A 1 420 ? 21.323 18.111 -13.518 1.00 76.56 420 ASP A N 1
ATOM 3262 C CA . ASP A 1 420 ? 20.886 17.075 -14.451 1.00 76.56 420 ASP A CA 1
ATOM 3263 C C . ASP A 1 420 ? 19.460 16.567 -14.157 1.00 76.56 420 ASP A C 1
ATOM 3265 O O . ASP A 1 420 ? 18.964 15.658 -14.823 1.00 76.56 420 ASP A O 1
ATOM 3269 N N . GLY A 1 421 ? 18.782 17.170 -13.172 1.00 78.69 421 GLY A N 1
ATOM 3270 C CA . GLY A 1 421 ? 17.417 16.818 -12.778 1.00 78.69 421 GLY A CA 1
ATOM 3271 C C . GLY A 1 421 ? 17.312 15.524 -11.966 1.00 78.69 421 GLY A C 1
ATOM 3272 O O . GLY A 1 421 ? 16.198 15.121 -11.602 1.00 78.69 421 GLY A O 1
ATOM 3273 N N . LYS A 1 422 ? 18.435 14.866 -11.667 1.00 85.00 422 LYS A N 1
ATOM 3274 C CA . LYS A 1 422 ? 18.482 13.683 -10.815 1.00 85.00 422 LYS A CA 1
ATOM 3275 C C . LYS A 1 422 ? 18.686 14.106 -9.368 1.00 85.00 422 LYS A C 1
ATOM 3277 O O . LYS A 1 422 ? 19.141 15.189 -9.031 1.00 85.00 422 LYS A O 1
ATOM 3282 N N . ILE A 1 423 ? 18.239 13.240 -8.478 1.00 83.81 423 ILE A N 1
ATOM 3283 C CA . ILE A 1 423 ? 18.495 13.339 -7.045 1.00 83.81 423 ILE A CA 1
ATOM 3284 C C . ILE A 1 423 ? 18.902 11.934 -6.645 1.00 83.81 423 ILE A C 1
ATOM 3286 O O . ILE A 1 423 ? 18.222 10.987 -7.031 1.00 83.81 423 ILE A O 1
ATOM 3290 N N . ASN A 1 424 ? 19.983 11.775 -5.893 1.00 87.06 424 ASN A N 1
ATOM 3291 C CA . ASN A 1 424 ? 20.443 10.499 -5.362 1.00 87.06 424 ASN A CA 1
ATOM 3292 C C . ASN A 1 424 ? 20.773 10.654 -3.871 1.00 87.06 424 ASN A C 1
ATOM 3294 O O . ASN A 1 424 ? 21.774 11.230 -3.473 1.00 87.06 424 ASN A O 1
ATOM 3298 N N . LEU A 1 425 ? 19.935 10.112 -2.998 1.00 84.88 425 LEU A N 1
ATOM 3299 C CA . LEU A 1 425 ? 20.165 10.066 -1.555 1.00 84.88 425 LEU A CA 1
ATOM 3300 C C . LEU A 1 425 ? 20.892 8.769 -1.187 1.00 84.88 425 LEU A C 1
ATOM 3302 O O . LEU A 1 425 ? 20.333 7.897 -0.520 1.00 84.88 425 LEU A O 1
ATOM 3306 N N . GLY A 1 426 ? 22.126 8.609 -1.671 1.00 83.31 426 GLY A N 1
ATOM 3307 C CA . GLY A 1 426 ? 22.995 7.477 -1.320 1.00 83.31 426 GLY A CA 1
ATOM 3308 C C . GLY A 1 426 ? 22.422 6.117 -1.730 1.00 83.31 426 GLY A C 1
ATOM 3309 O O . GLY A 1 426 ? 22.566 5.126 -1.014 1.00 83.31 426 GLY A O 1
ATOM 3310 N N . GLY A 1 427 ? 21.687 6.076 -2.841 1.00 79.12 427 GLY A N 1
ATOM 3311 C CA . GLY A 1 427 ? 20.976 4.899 -3.334 1.00 79.12 427 GLY A CA 1
ATOM 3312 C C . GLY A 1 427 ? 19.670 4.560 -2.605 1.00 79.12 427 GLY A C 1
ATOM 3313 O O . GLY A 1 427 ? 18.986 3.620 -3.013 1.00 79.12 427 GLY A O 1
ATOM 3314 N N . VAL A 1 428 ? 19.296 5.309 -1.560 1.00 80.12 428 VAL A N 1
ATOM 3315 C CA . VAL A 1 428 ? 18.044 5.103 -0.809 1.00 80.12 428 VAL A CA 1
ATOM 3316 C C . VAL A 1 428 ? 16.855 5.702 -1.544 1.00 80.12 428 VAL A C 1
ATOM 3318 O O . VAL A 1 428 ? 15.814 5.064 -1.628 1.00 80.12 428 VAL A O 1
ATOM 3321 N N . LEU A 1 429 ? 16.999 6.903 -2.089 1.00 84.38 429 LEU A N 1
ATOM 3322 C CA . LEU A 1 429 ? 16.008 7.526 -2.959 1.00 84.38 429 LEU A CA 1
ATOM 3323 C C . LEU A 1 429 ? 16.753 8.062 -4.170 1.00 84.38 429 LEU A C 1
ATOM 3325 O O . LEU A 1 429 ? 17.692 8.833 -4.000 1.00 84.38 429 LEU A O 1
ATOM 3329 N N . LYS A 1 430 ? 16.343 7.665 -5.368 1.00 89.69 430 LYS A N 1
ATOM 3330 C CA . LYS A 1 430 ? 16.830 8.243 -6.606 1.00 89.69 430 LYS A CA 1
ATOM 3331 C C . LYS A 1 430 ? 15.676 8.766 -7.439 1.00 89.69 430 LYS A C 1
ATOM 3333 O O . LYS A 1 430 ? 14.603 8.175 -7.440 1.00 89.69 430 LYS A O 1
ATOM 3338 N N . THR A 1 431 ? 15.894 9.827 -8.191 1.00 89.56 431 THR A N 1
ATOM 3339 C CA . THR A 1 431 ? 14.972 10.268 -9.239 1.00 89.56 431 THR A CA 1
ATOM 3340 C C . THR A 1 431 ? 15.728 10.318 -10.552 1.00 89.56 431 THR A C 1
ATOM 3342 O O . THR A 1 431 ? 16.895 10.700 -10.571 1.00 89.56 431 THR A O 1
ATOM 3345 N N . ASN A 1 432 ? 15.096 9.882 -11.634 1.00 90.25 432 ASN A N 1
ATOM 3346 C CA . ASN A 1 432 ? 15.644 10.008 -12.974 1.00 90.25 432 ASN A CA 1
ATOM 3347 C C . ASN A 1 432 ? 14.536 10.478 -13.921 1.00 90.25 432 ASN A C 1
ATOM 3349 O O . ASN A 1 432 ? 13.644 9.685 -14.223 1.00 90.25 432 ASN A O 1
ATOM 3353 N N . PRO A 1 433 ? 14.544 11.746 -14.362 1.00 86.88 433 PRO A N 1
ATOM 3354 C CA . PRO A 1 433 ? 13.567 12.227 -15.335 1.00 86.88 433 PRO A CA 1
ATOM 3355 C C . PRO A 1 433 ? 13.716 11.522 -16.693 1.00 86.88 433 PRO A C 1
ATOM 3357 O O . PRO A 1 433 ? 12.720 11.342 -17.392 1.00 86.88 433 PRO A O 1
ATOM 3360 N N . ASP A 1 434 ? 14.925 11.040 -16.994 1.00 85.31 434 ASP A N 1
ATOM 3361 C CA . ASP A 1 434 ? 15.316 10.393 -18.248 1.00 85.31 434 ASP A CA 1
ATOM 3362 C C . ASP A 1 434 ? 15.518 8.882 -18.063 1.00 85.31 434 ASP A C 1
ATOM 3364 O O . ASP A 1 434 ? 16.404 8.257 -18.652 1.00 85.31 434 ASP A O 1
ATOM 3368 N N . GLY A 1 435 ? 14.729 8.265 -17.182 1.00 87.94 435 GLY A N 1
ATOM 3369 C CA . GLY A 1 435 ? 14.723 6.816 -17.042 1.00 87.94 435 GLY A CA 1
ATOM 3370 C C . GLY A 1 435 ? 14.354 6.137 -18.360 1.00 87.94 435 GLY A C 1
ATOM 3371 O O . GLY A 1 435 ? 13.583 6.660 -19.176 1.00 87.94 435 GLY A O 1
ATOM 3372 N N . ILE A 1 436 ? 14.861 4.919 -18.566 1.00 87.75 436 ILE A N 1
ATOM 3373 C CA . ILE A 1 436 ? 14.452 4.114 -19.726 1.00 87.75 436 ILE A CA 1
ATOM 3374 C C . ILE A 1 436 ? 12.953 3.772 -19.667 1.00 87.75 436 ILE A C 1
ATOM 3376 O O . ILE A 1 436 ? 12.374 3.390 -20.680 1.00 87.75 436 ILE A O 1
ATOM 3380 N N . ARG A 1 437 ? 12.289 3.936 -18.515 1.00 81.38 437 ARG A N 1
ATOM 3381 C CA . ARG A 1 437 ? 10.832 3.798 -18.330 1.00 81.38 437 ARG A CA 1
ATOM 3382 C C . ARG A 1 437 ? 10.113 5.156 -18.223 1.00 81.38 437 ARG A C 1
ATOM 3384 O O . ARG A 1 437 ? 8.997 5.228 -17.717 1.00 81.38 437 ARG A O 1
ATOM 3391 N N . GLY A 1 438 ? 10.762 6.236 -18.651 1.00 85.56 438 GLY A N 1
ATOM 3392 C CA . GLY A 1 438 ? 10.294 7.604 -18.439 1.00 85.56 438 GLY A CA 1
ATOM 3393 C C . GLY A 1 438 ? 10.754 8.149 -17.094 1.00 85.56 438 GLY A C 1
ATOM 3394 O O . GLY A 1 438 ? 11.793 7.751 -16.573 1.00 85.56 438 GLY A O 1
ATOM 3395 N N . VAL A 1 439 ? 9.988 9.077 -16.523 1.00 87.44 439 VAL A N 1
ATOM 3396 C CA . VAL A 1 439 ? 10.323 9.646 -15.213 1.00 87.44 439 VAL A CA 1
ATOM 3397 C C . VAL A 1 439 ? 10.229 8.540 -14.160 1.00 87.44 439 VAL A C 1
ATOM 3399 O O . VAL A 1 439 ? 9.151 8.006 -13.906 1.00 87.44 439 VAL A O 1
ATOM 3402 N N . GLU A 1 440 ? 11.349 8.201 -13.536 1.00 86.69 440 GLU A N 1
ATOM 3403 C CA . GLU A 1 440 ? 11.474 7.129 -12.551 1.00 86.69 440 GLU A CA 1
ATOM 3404 C C . GLU A 1 440 ? 11.817 7.689 -11.167 1.00 86.69 440 GLU A C 1
ATOM 3406 O O . GLU A 1 440 ? 12.632 8.603 -11.020 1.00 86.69 440 GLU A O 1
ATOM 3411 N N . VAL A 1 441 ? 11.217 7.107 -10.129 1.00 88.12 441 VAL A N 1
ATOM 3412 C CA . VAL A 1 441 ? 11.595 7.333 -8.730 1.00 88.12 441 VAL A CA 1
ATOM 3413 C C . VAL A 1 441 ? 12.025 6.000 -8.135 1.00 88.12 441 VAL A C 1
ATOM 3415 O O . VAL A 1 441 ? 11.200 5.122 -7.906 1.00 88.12 441 VAL A O 1
ATOM 3418 N N . GLN A 1 442 ? 13.316 5.827 -7.872 1.00 86.31 442 GLN A N 1
ATOM 3419 C CA . GLN A 1 442 ? 13.844 4.634 -7.230 1.00 86.31 442 GLN A CA 1
ATOM 3420 C C . GLN A 1 442 ? 13.849 4.791 -5.711 1.00 86.31 442 GLN A C 1
ATOM 3422 O O . GLN A 1 442 ? 14.399 5.755 -5.196 1.00 86.31 442 GLN A O 1
ATOM 3427 N N . PHE A 1 443 ? 13.307 3.833 -4.966 1.00 82.62 443 PHE A N 1
ATOM 3428 C CA . PHE A 1 443 ? 13.425 3.788 -3.511 1.00 82.62 443 PHE A CA 1
ATOM 3429 C C . PHE A 1 443 ? 14.015 2.449 -3.066 1.00 82.62 443 PHE A C 1
ATOM 3431 O O . PHE A 1 443 ? 13.475 1.390 -3.380 1.00 82.62 443 PHE A O 1
ATOM 3438 N N . LEU A 1 444 ? 15.138 2.485 -2.343 1.00 82.50 444 LEU A N 1
ATOM 3439 C CA . LEU A 1 444 ? 15.887 1.316 -1.864 1.00 82.50 444 LEU A CA 1
ATOM 3440 C C . LEU A 1 444 ? 16.182 0.297 -2.977 1.00 82.50 444 LEU A C 1
ATOM 3442 O O . LEU A 1 444 ? 16.069 -0.912 -2.785 1.00 82.50 444 LEU A O 1
ATOM 3446 N N . GLY A 1 445 ? 16.530 0.794 -4.164 1.00 78.31 445 GLY A N 1
ATOM 3447 C CA . GLY A 1 445 ? 16.806 -0.043 -5.330 1.00 78.31 445 GLY A CA 1
ATOM 3448 C C . GLY A 1 445 ? 15.578 -0.486 -6.138 1.00 78.31 445 GLY A C 1
ATOM 3449 O O . GLY A 1 445 ? 15.775 -1.065 -7.202 1.00 78.31 445 GLY A O 1
ATOM 3450 N N . LYS A 1 446 ? 14.343 -0.181 -5.715 1.00 82.06 446 LYS A N 1
ATOM 3451 C CA . LYS A 1 446 ? 13.114 -0.463 -6.486 1.00 82.06 446 LYS A CA 1
ATOM 3452 C C . LYS A 1 446 ? 12.714 0.749 -7.307 1.00 82.06 446 LYS A C 1
ATOM 3454 O O . LYS A 1 446 ? 12.540 1.810 -6.714 1.00 82.06 446 LYS A O 1
ATOM 3459 N N . SER A 1 447 ? 12.604 0.630 -8.626 1.00 82.62 447 SER A N 1
ATOM 3460 C CA . SER A 1 447 ? 12.238 1.756 -9.489 1.00 82.62 447 SER A CA 1
ATOM 3461 C C . SER A 1 447 ? 10.722 1.821 -9.656 1.00 82.62 447 SER A C 1
ATOM 3463 O O . SER A 1 447 ? 10.069 0.837 -9.992 1.00 82.62 447 SER A O 1
ATOM 3465 N N . LEU A 1 448 ? 10.154 2.993 -9.378 1.00 85.06 448 LEU A N 1
ATOM 3466 C CA . LEU A 1 448 ? 8.741 3.307 -9.538 1.00 85.06 448 LEU A CA 1
ATOM 3467 C C . LEU A 1 448 ? 8.615 4.270 -10.725 1.00 85.06 448 LEU A C 1
ATOM 3469 O O . LEU A 1 448 ? 8.845 5.473 -10.554 1.00 85.06 448 LEU A O 1
ATOM 3473 N N . PRO A 1 449 ? 8.260 3.781 -11.926 1.00 83.31 449 PRO A N 1
ATOM 3474 C CA . PRO A 1 449 ? 7.971 4.659 -13.049 1.00 83.31 449 PRO A CA 1
ATOM 3475 C C . PRO A 1 449 ? 6.754 5.513 -12.689 1.00 83.31 449 PRO A C 1
ATOM 3477 O O . PRO A 1 449 ? 5.705 4.998 -12.290 1.00 83.31 449 PRO A O 1
ATOM 3480 N N . VAL A 1 450 ? 6.878 6.831 -12.806 1.00 80.75 450 VAL A N 1
ATOM 3481 C CA . VAL A 1 450 ? 5.800 7.779 -12.494 1.00 80.75 450 VAL A CA 1
ATOM 3482 C C . VAL A 1 450 ? 4.608 7.547 -13.419 1.00 80.75 450 VAL A C 1
ATOM 3484 O O . VAL A 1 450 ? 3.466 7.527 -12.955 1.00 80.75 450 VAL A O 1
ATOM 3487 N N . ASN A 1 451 ? 4.874 7.308 -14.703 1.00 79.75 451 ASN A N 1
ATOM 3488 C CA . ASN A 1 451 ? 3.841 7.050 -15.701 1.00 79.75 451 ASN A CA 1
ATOM 3489 C C . ASN A 1 451 ? 3.146 5.707 -15.446 1.00 79.75 451 ASN A C 1
ATOM 3491 O O . ASN A 1 451 ? 1.922 5.664 -15.401 1.00 79.75 451 ASN A O 1
ATOM 3495 N N . ASP A 1 452 ? 3.891 4.638 -15.169 1.00 77.44 452 ASP A N 1
ATOM 3496 C CA . ASP A 1 452 ? 3.284 3.306 -15.058 1.00 77.44 452 ASP A CA 1
ATOM 3497 C C . ASP A 1 452 ? 2.699 3.023 -13.673 1.00 77.44 452 ASP A C 1
ATOM 3499 O O . ASP A 1 452 ? 1.735 2.276 -13.549 1.00 77.44 452 ASP A O 1
ATOM 3503 N N . THR A 1 453 ? 3.242 3.623 -12.611 1.00 74.88 453 THR A N 1
ATOM 3504 C CA . THR A 1 453 ? 2.794 3.372 -11.233 1.00 74.88 453 THR A CA 1
ATOM 3505 C C . THR A 1 453 ? 2.016 4.545 -10.661 1.00 74.88 453 THR A C 1
ATOM 3507 O O . THR A 1 453 ? 0.867 4.390 -10.246 1.00 74.88 453 THR A O 1
ATOM 3510 N N . LEU A 1 454 ? 2.618 5.735 -10.609 1.00 75.25 454 LEU A N 1
ATOM 3511 C CA . LEU A 1 454 ? 2.032 6.849 -9.861 1.00 75.25 454 LEU A CA 1
ATOM 3512 C C . LEU A 1 454 ? 0.749 7.364 -10.523 1.00 75.25 454 LEU A C 1
ATOM 3514 O O . LEU A 1 454 ? -0.227 7.634 -9.823 1.00 75.25 454 LEU A O 1
ATOM 3518 N N . MET A 1 455 ? 0.728 7.461 -11.854 1.00 76.06 455 MET A N 1
ATOM 3519 C CA . MET A 1 455 ? -0.437 7.933 -12.604 1.00 76.06 455 MET A CA 1
ATOM 3520 C C . MET A 1 455 ? -1.631 6.971 -12.505 1.00 76.06 455 MET A C 1
ATOM 3522 O O . MET A 1 455 ? -2.706 7.441 -12.127 1.00 76.06 455 MET A O 1
ATOM 3526 N N . PRO A 1 456 ? -1.500 5.647 -12.728 1.00 75.50 456 PRO A N 1
ATOM 3527 C CA . PRO A 1 456 ? -2.583 4.690 -12.494 1.00 75.50 456 PRO A CA 1
ATOM 3528 C C . PRO A 1 456 ? -3.081 4.676 -11.058 1.00 75.50 456 PRO A C 1
ATOM 3530 O O . PRO A 1 456 ? -4.285 4.585 -10.837 1.00 75.50 456 PRO A O 1
ATOM 3533 N N . VAL A 1 457 ? -2.192 4.824 -10.075 1.00 74.44 457 VAL A N 1
ATOM 3534 C CA . VAL A 1 457 ? -2.581 4.926 -8.663 1.00 74.44 457 VAL A CA 1
ATOM 3535 C C . VAL A 1 457 ? -3.360 6.205 -8.395 1.00 74.44 457 VAL A C 1
ATOM 3537 O O . VAL A 1 457 ? -4.431 6.152 -7.794 1.00 74.44 457 VAL A O 1
ATOM 3540 N N . ALA A 1 458 ? -2.876 7.353 -8.869 1.00 71.44 458 ALA A N 1
ATOM 3541 C CA . ALA A 1 458 ? -3.591 8.618 -8.761 1.00 71.44 458 ALA A CA 1
ATOM 3542 C C . ALA A 1 458 ? -4.949 8.545 -9.475 1.00 71.44 458 ALA A C 1
ATOM 3544 O O . ALA A 1 458 ? -5.959 8.975 -8.923 1.00 71.44 458 ALA A O 1
ATOM 3545 N N . GLY A 1 459 ? -4.998 7.928 -10.655 1.00 74.69 459 GLY A N 1
ATOM 3546 C CA . GLY A 1 459 ? -6.220 7.641 -11.393 1.00 74.69 459 GLY A CA 1
ATOM 3547 C C . GLY A 1 459 ? -7.175 6.748 -10.617 1.00 74.69 459 GLY A C 1
ATOM 3548 O O . GLY A 1 459 ? -8.357 7.063 -10.530 1.00 74.69 459 GLY A O 1
ATOM 3549 N N . ALA A 1 460 ? -6.679 5.681 -9.992 1.00 75.19 460 ALA A N 1
ATOM 3550 C CA . ALA A 1 460 ? -7.469 4.794 -9.148 1.00 75.19 460 ALA A CA 1
ATOM 3551 C C . ALA A 1 460 ? -8.047 5.544 -7.946 1.00 75.19 460 ALA A C 1
ATOM 3553 O O . ALA A 1 460 ? -9.235 5.437 -7.660 1.00 75.19 460 ALA A O 1
ATOM 3554 N N . LEU A 1 461 ? -7.233 6.366 -7.281 1.00 71.31 461 LEU A N 1
ATOM 3555 C CA . LEU A 1 461 ? -7.660 7.206 -6.165 1.00 71.31 461 LEU A CA 1
ATOM 3556 C C . LEU A 1 461 ? -8.739 8.206 -6.598 1.00 71.31 461 LEU A C 1
ATOM 3558 O O . LEU A 1 461 ? -9.780 8.302 -5.947 1.00 71.31 461 LEU A O 1
ATOM 3562 N N . LEU A 1 462 ? -8.529 8.913 -7.712 1.00 71.50 462 LEU A N 1
ATOM 3563 C CA . LEU A 1 462 ? -9.484 9.872 -8.280 1.00 71.50 462 LEU A CA 1
ATOM 3564 C C . LEU A 1 462 ? -10.761 9.191 -8.795 1.00 71.50 462 LEU A C 1
ATOM 3566 O O . LEU A 1 462 ? -11.859 9.734 -8.672 1.00 71.50 462 LEU A O 1
ATOM 3570 N N . GLY A 1 463 ? -10.640 7.982 -9.328 1.00 74.81 463 GLY A N 1
ATOM 3571 C CA . GLY A 1 463 ? -11.755 7.156 -9.758 1.00 74.81 463 GLY A CA 1
ATOM 3572 C C . GLY A 1 463 ? -12.596 6.672 -8.580 1.00 74.81 463 GLY A C 1
ATOM 3573 O O . GLY A 1 463 ? -13.818 6.829 -8.582 1.00 74.81 463 GLY A O 1
ATOM 3574 N N . THR A 1 464 ? -11.956 6.152 -7.531 1.00 75.50 464 THR A N 1
ATOM 3575 C CA . THR A 1 464 ? -12.606 5.739 -6.278 1.00 75.50 464 THR A CA 1
ATOM 3576 C C . THR A 1 464 ? -13.292 6.934 -5.621 1.00 75.50 464 THR A C 1
ATOM 3578 O O . THR A 1 464 ? -14.437 6.837 -5.180 1.00 75.50 464 THR A O 1
ATOM 3581 N N . ALA A 1 465 ? -12.629 8.090 -5.616 1.00 72.69 465 ALA A N 1
ATOM 3582 C CA . ALA A 1 465 ? -13.165 9.370 -5.174 1.00 72.69 465 ALA A CA 1
ATOM 3583 C C . ALA A 1 465 ? -14.433 9.781 -5.944 1.00 72.69 465 ALA A C 1
ATOM 3585 O O . ALA A 1 465 ? -15.448 10.141 -5.339 1.00 72.69 465 ALA A O 1
ATOM 3586 N N . ALA A 1 466 ? -14.410 9.683 -7.274 1.00 73.06 466 ALA A N 1
ATOM 3587 C CA . ALA A 1 466 ? -15.571 9.954 -8.113 1.00 73.06 466 ALA A CA 1
ATOM 3588 C C . ALA A 1 466 ? -16.703 8.940 -7.863 1.00 73.06 466 ALA A C 1
ATOM 3590 O O . ALA A 1 466 ? -17.858 9.339 -7.706 1.00 73.06 466 ALA A O 1
ATOM 3591 N N . GLY A 1 467 ? -16.385 7.648 -7.732 1.00 75.62 467 GLY A N 1
ATOM 3592 C CA . GLY A 1 467 ? -17.341 6.594 -7.376 1.00 75.62 467 GLY A CA 1
ATOM 3593 C C . GLY A 1 467 ? -18.002 6.831 -6.013 1.00 75.62 467 GLY A C 1
ATOM 3594 O O . GLY A 1 467 ? -19.229 6.761 -5.885 1.00 75.62 467 GLY A O 1
ATOM 3595 N N . ALA A 1 468 ? -17.211 7.220 -5.007 1.00 75.19 468 ALA A N 1
ATOM 3596 C CA . ALA A 1 468 ? -17.684 7.647 -3.691 1.00 75.19 468 ALA A CA 1
ATOM 3597 C C . ALA A 1 468 ? -18.659 8.826 -3.798 1.00 75.19 468 ALA A C 1
ATOM 3599 O O . ALA A 1 468 ? -19.749 8.770 -3.219 1.00 75.19 468 ALA A O 1
ATOM 3600 N N . ALA A 1 469 ? -18.302 9.867 -4.553 1.00 70.25 469 ALA A N 1
ATOM 3601 C CA . ALA A 1 469 ? -19.137 11.050 -4.738 1.00 70.25 469 ALA A CA 1
ATOM 3602 C C . ALA A 1 469 ? -20.457 10.723 -5.461 1.00 70.25 469 ALA A C 1
ATOM 3604 O O . ALA A 1 469 ? -21.526 11.157 -5.027 1.00 70.25 469 ALA A O 1
ATOM 3605 N N . LEU A 1 470 ? -20.416 9.898 -6.512 1.00 72.38 470 LEU A N 1
ATOM 3606 C CA . LEU A 1 470 ? -21.600 9.480 -7.271 1.00 72.38 470 LEU A CA 1
ATOM 3607 C C . LEU A 1 470 ? -22.543 8.597 -6.441 1.00 72.38 470 LEU A C 1
ATOM 3609 O O . LEU A 1 470 ? -23.763 8.767 -6.502 1.00 72.38 470 LEU A O 1
ATOM 3613 N N . SER A 1 471 ? -22.001 7.720 -5.591 1.00 70.88 471 SER A N 1
ATOM 3614 C CA . SER A 1 471 ? -22.812 6.892 -4.684 1.00 70.88 471 SER A CA 1
ATOM 3615 C C . SER A 1 471 ? -23.612 7.725 -3.666 1.00 70.88 471 SER A C 1
ATOM 3617 O O . SER A 1 471 ? -24.720 7.351 -3.275 1.00 70.88 471 SER A O 1
ATOM 3619 N N . ASN A 1 472 ? -23.095 8.899 -3.293 1.00 65.44 472 ASN A N 1
ATOM 3620 C CA . ASN A 1 472 ? -23.769 9.862 -2.424 1.00 65.44 472 ASN A CA 1
ATOM 3621 C C . ASN A 1 472 ? -24.966 10.545 -3.099 1.00 65.44 472 ASN A C 1
ATOM 3623 O O . ASN A 1 472 ? -25.964 10.857 -2.449 1.00 65.44 472 ASN A O 1
ATOM 3627 N N . VAL A 1 473 ? -24.896 10.758 -4.414 1.00 55.12 473 VAL A N 1
ATOM 3628 C CA . VAL A 1 473 ? -26.007 11.332 -5.187 1.00 55.12 473 VAL A CA 1
ATOM 3629 C C . VAL A 1 473 ? -27.155 10.323 -5.313 1.00 55.12 473 VAL A C 1
ATOM 3631 O O . VAL A 1 473 ? -28.322 10.713 -5.247 1.00 55.12 473 VAL A O 1
ATOM 3634 N N . GLY A 1 474 ? -26.842 9.025 -5.405 1.00 51.69 474 GLY A N 1
ATOM 3635 C CA . GLY A 1 474 ? -27.836 7.945 -5.417 1.00 51.69 474 GLY A CA 1
ATOM 3636 C C . GLY A 1 474 ? -28.538 7.725 -4.070 1.00 51.69 474 GLY A C 1
ATOM 3637 O O . GLY A 1 474 ? -29.736 7.444 -4.036 1.00 51.69 474 GLY A O 1
ATOM 3638 N N . SER A 1 475 ? -27.837 7.916 -2.946 1.00 47.50 475 SER A N 1
ATOM 3639 C CA . SER A 1 475 ? -28.407 7.737 -1.599 1.00 47.50 475 SER A CA 1
ATOM 3640 C C . SER A 1 475 ? -29.293 8.907 -1.133 1.00 47.50 475 SER A C 1
ATOM 3642 O O . SER A 1 475 ? -30.048 8.775 -0.165 1.00 47.50 475 SER A O 1
ATOM 3644 N N . LEU A 1 476 ? -29.284 10.038 -1.851 1.00 37.81 476 LEU A N 1
ATOM 3645 C CA . LEU A 1 476 ? -30.015 11.259 -1.492 1.00 37.81 476 LEU A CA 1
ATOM 3646 C C . LEU A 1 476 ? -31.544 11.214 -1.695 1.00 37.81 476 LEU A C 1
ATOM 3648 O O . LEU A 1 476 ? -32.213 12.199 -1.374 1.00 37.81 476 LEU A O 1
ATOM 3652 N N . ARG A 1 477 ? -32.157 10.105 -2.141 1.00 45.66 477 ARG A N 1
ATOM 3653 C CA . ARG A 1 477 ? -33.632 9.987 -2.201 1.00 45.66 477 ARG A CA 1
ATOM 3654 C C . ARG A 1 477 ? -34.184 8.590 -1.903 1.00 45.66 477 ARG A C 1
ATOM 3656 O O . ARG A 1 477 ? -34.772 7.974 -2.771 1.00 45.66 477 ARG A O 1
ATOM 3663 N N . PHE A 1 478 ? -34.135 8.174 -0.639 1.00 38.69 478 PHE A N 1
ATOM 3664 C CA . PHE A 1 478 ? -35.228 7.428 0.015 1.00 38.69 478 PHE A CA 1
ATOM 3665 C C . PHE A 1 478 ? -35.274 7.817 1.497 1.00 38.69 478 PHE A C 1
ATOM 3667 O O . PHE A 1 478 ? -35.135 7.007 2.411 1.00 38.69 478 PHE A O 1
ATOM 3674 N N . ARG A 1 479 ? -35.456 9.116 1.761 1.00 39.81 479 ARG A N 1
ATOM 3675 C CA . ARG A 1 479 ? -35.850 9.573 3.093 1.00 39.81 479 ARG A CA 1
ATOM 3676 C C . ARG A 1 479 ? -37.290 9.106 3.289 1.00 39.81 479 ARG A C 1
ATOM 3678 O O . ARG A 1 479 ? -38.198 9.728 2.751 1.00 39.81 479 ARG A O 1
ATOM 3685 N N . ARG A 1 480 ? -37.437 7.962 3.967 1.00 38.88 480 ARG A N 1
ATOM 3686 C CA . ARG A 1 480 ? -38.661 7.339 4.497 1.00 38.88 480 ARG A CA 1
ATOM 3687 C C . ARG A 1 480 ? -39.769 8.386 4.658 1.00 38.88 480 ARG A C 1
ATOM 3689 O O . ARG A 1 480 ? -39.847 9.076 5.674 1.00 38.88 480 ARG A O 1
ATOM 3696 N N . GLY A 1 481 ? -40.577 8.554 3.613 1.00 35.34 481 GLY A N 1
ATOM 3697 C CA . GLY A 1 481 ? -41.822 9.289 3.724 1.00 35.34 481 GLY A CA 1
ATOM 3698 C C . GLY A 1 481 ? -42.665 8.536 4.736 1.00 35.34 481 GLY A C 1
ATOM 3699 O O . GLY A 1 481 ? -42.778 7.314 4.647 1.00 35.34 481 GLY A O 1
ATOM 3700 N N . ARG A 1 482 ? -43.204 9.257 5.720 1.00 39.47 482 ARG A N 1
ATOM 3701 C CA . ARG A 1 482 ? -44.364 8.821 6.495 1.00 39.47 482 ARG A CA 1
ATOM 3702 C C . ARG A 1 482 ? -45.415 8.304 5.506 1.00 39.47 482 ARG A C 1
ATOM 3704 O O . ARG A 1 482 ? -46.153 9.095 4.929 1.00 39.47 482 ARG A O 1
ATOM 3711 N N . LEU A 1 483 ? -45.465 6.993 5.286 1.00 40.56 483 LEU A N 1
ATOM 3712 C CA . LEU A 1 483 ? -46.637 6.333 4.730 1.00 40.56 483 LEU A CA 1
ATOM 3713 C C . LEU A 1 483 ? -47.683 6.348 5.841 1.00 40.56 483 LEU A C 1
ATOM 3715 O O . LEU A 1 483 ? -47.694 5.453 6.672 1.00 40.56 483 LEU A O 1
ATOM 3719 N N . ASN A 1 484 ? -48.435 7.445 5.917 1.00 43.47 484 ASN A N 1
ATOM 3720 C CA . ASN A 1 484 ? -49.745 7.557 6.567 1.00 43.47 484 ASN A CA 1
ATOM 3721 C C . ASN A 1 484 ? -50.422 8.887 6.167 1.00 43.47 484 ASN A C 1
ATOM 3723 O O . ASN A 1 484 ? -51.093 9.510 6.982 1.00 43.47 484 ASN A O 1
ATOM 3727 N N . ASP A 1 485 ? -50.237 9.349 4.923 1.00 46.31 485 ASP A N 1
ATOM 3728 C CA . ASP A 1 485 ? -51.041 10.449 4.374 1.00 46.31 485 ASP A CA 1
ATOM 3729 C C . ASP A 1 485 ? -51.925 9.912 3.229 1.00 46.31 485 ASP A C 1
ATOM 3731 O O . ASP A 1 485 ? -51.397 9.521 2.182 1.00 46.31 485 ASP A O 1
ATOM 3735 N N . PRO A 1 486 ? -53.255 9.823 3.420 1.00 45.28 486 PRO A N 1
ATOM 3736 C CA . PRO A 1 486 ? -54.188 9.270 2.438 1.00 45.28 486 PRO A CA 1
ATOM 3737 C C . PRO A 1 486 ? -54.439 10.171 1.212 1.00 45.28 486 PRO A C 1
ATOM 3739 O O . PRO A 1 486 ? -55.166 9.771 0.301 1.00 45.28 486 PRO A O 1
ATOM 3742 N N . ASN A 1 487 ? -53.828 11.356 1.110 1.00 48.78 487 ASN A N 1
ATOM 3743 C CA . ASN A 1 487 ? -54.071 12.258 -0.019 1.00 48.78 487 ASN A CA 1
ATOM 3744 C C . ASN A 1 487 ? -53.129 12.013 -1.215 1.00 48.78 487 ASN A C 1
ATOM 3746 O O . ASN A 1 487 ? -52.098 12.659 -1.404 1.00 48.78 487 ASN A O 1
ATOM 3750 N N . LYS A 1 488 ? -53.570 11.103 -2.094 1.00 50.66 488 LYS A N 1
ATOM 3751 C CA . LYS A 1 488 ? -52.968 10.622 -3.361 1.00 50.66 488 LYS A CA 1
ATOM 3752 C C . LYS A 1 488 ? -52.489 11.661 -4.403 1.00 50.66 488 LYS A C 1
ATOM 3754 O O . LYS A 1 488 ? -51.976 11.255 -5.441 1.00 50.66 488 LYS A O 1
ATOM 3759 N N . LYS A 1 489 ? -52.583 12.976 -4.182 1.00 53.59 489 LYS A N 1
ATOM 3760 C CA . LYS A 1 489 ? -52.324 13.984 -5.239 1.00 53.59 489 LYS A CA 1
ATOM 3761 C C . LYS A 1 489 ? -50.844 14.320 -5.481 1.00 53.59 489 LYS A C 1
ATOM 3763 O O . LYS A 1 489 ? -50.491 14.793 -6.557 1.00 53.59 489 LYS A O 1
ATOM 3768 N N . ILE A 1 490 ? -49.950 14.050 -4.527 1.00 53.38 490 ILE A N 1
ATOM 3769 C CA . ILE A 1 490 ? -48.523 14.418 -4.655 1.00 53.38 490 ILE A CA 1
ATOM 3770 C C . ILE A 1 490 ? -47.722 13.363 -5.444 1.00 53.38 490 ILE A C 1
ATOM 3772 O O . ILE A 1 490 ? -46.772 13.702 -6.152 1.00 53.38 490 ILE A O 1
ATOM 3776 N N . ALA A 1 491 ? -48.130 12.092 -5.389 1.00 51.62 491 ALA A N 1
ATOM 3777 C CA . ALA A 1 491 ? -47.452 10.998 -6.089 1.00 51.62 491 ALA A CA 1
ATOM 3778 C C . ALA A 1 491 ? -47.614 11.076 -7.622 1.00 51.62 491 ALA A C 1
ATOM 3780 O O . ALA A 1 491 ? -46.677 10.761 -8.358 1.00 51.62 491 ALA A O 1
ATOM 3781 N N . GLU A 1 492 ? -48.759 11.557 -8.114 1.00 55.88 492 GLU A N 1
ATOM 3782 C CA . GLU A 1 492 ? -49.004 11.764 -9.550 1.00 55.88 492 GLU A CA 1
ATOM 3783 C C . GLU A 1 492 ? -48.248 12.987 -10.092 1.00 55.88 492 GLU A C 1
ATOM 3785 O O . GLU A 1 492 ? -47.620 12.903 -11.150 1.00 55.88 492 GLU A O 1
ATOM 3790 N N . ALA A 1 493 ? -48.178 14.076 -9.316 1.00 52.50 493 ALA A N 1
ATOM 3791 C CA . ALA A 1 493 ? -47.398 15.267 -9.667 1.00 52.50 493 ALA A CA 1
ATOM 3792 C C . ALA A 1 493 ? -45.883 14.985 -9.776 1.00 52.50 493 ALA A C 1
ATOM 3794 O O . ALA A 1 493 ? -45.176 15.631 -10.554 1.00 52.50 493 ALA A O 1
ATOM 3795 N N . TYR A 1 494 ? -45.373 13.996 -9.031 1.00 44.94 494 TYR A N 1
ATOM 3796 C CA . TYR A 1 494 ? -43.976 13.564 -9.124 1.00 44.94 494 TYR A CA 1
ATOM 3797 C C . TYR A 1 494 ? -43.704 12.627 -10.310 1.00 44.94 494 TYR A C 1
ATOM 3799 O O . TYR A 1 494 ? -42.659 12.772 -10.948 1.00 44.94 494 TYR A O 1
ATOM 3807 N N . ARG A 1 495 ? -44.636 11.732 -10.679 1.00 52.31 495 ARG A N 1
ATOM 3808 C CA . ARG A 1 495 ? -44.501 10.896 -11.894 1.00 52.31 495 ARG A CA 1
ATOM 3809 C C . ARG A 1 495 ? -44.458 11.740 -13.169 1.00 52.31 495 ARG A C 1
ATOM 3811 O O . ARG A 1 495 ? -43.645 11.471 -14.048 1.00 52.31 495 ARG A O 1
ATOM 3818 N N . GLN A 1 496 ? -45.242 12.816 -13.226 1.00 53.47 496 GLN A N 1
ATOM 3819 C CA . GLN A 1 496 ? -45.280 13.725 -14.377 1.00 53.47 496 GLN A CA 1
ATOM 3820 C C . GLN A 1 496 ? -44.006 14.584 -14.533 1.00 53.47 496 GLN A C 1
ATOM 3822 O O . GLN A 1 496 ? -43.719 15.084 -15.620 1.00 53.47 496 GLN A O 1
ATOM 3827 N N . LYS A 1 497 ? -43.216 14.756 -13.460 1.00 46.94 497 LYS A N 1
ATOM 3828 C CA . LYS A 1 497 ? -41.917 15.455 -13.497 1.00 46.94 497 LYS A CA 1
ATOM 3829 C C . LYS A 1 497 ? -40.742 14.547 -13.864 1.00 46.94 497 LYS A C 1
ATOM 3831 O O . LYS A 1 497 ? -39.733 15.058 -14.334 1.00 46.94 497 LYS A O 1
ATOM 3836 N N . ILE A 1 498 ? -40.862 13.233 -13.671 1.00 48.16 498 ILE A N 1
ATOM 3837 C CA . ILE A 1 498 ? -39.816 12.259 -14.031 1.00 48.16 498 ILE A CA 1
ATOM 3838 C C . ILE A 1 498 ? -39.875 11.908 -15.528 1.00 48.16 498 ILE A C 1
ATOM 3840 O O . ILE A 1 498 ? -38.839 11.640 -16.125 1.00 48.16 498 ILE A O 1
ATOM 3844 N N . SER A 1 499 ? -41.039 12.026 -16.178 1.00 47.53 499 SER A N 1
ATOM 3845 C CA . SER A 1 499 ? -41.184 11.801 -17.627 1.00 47.53 499 SER A CA 1
ATOM 3846 C C . SER A 1 499 ? -40.603 12.916 -18.516 1.00 47.53 499 SER A C 1
ATOM 3848 O O . SER A 1 499 ? -40.686 12.830 -19.738 1.00 47.53 499 SER A O 1
ATOM 3850 N N . LYS A 1 500 ? -40.018 13.974 -17.935 1.00 41.59 500 LYS A N 1
ATOM 3851 C CA . LYS A 1 500 ? -39.300 15.033 -18.662 1.00 41.59 500 LYS A CA 1
ATOM 3852 C C . LYS A 1 500 ? -37.811 14.946 -18.315 1.00 41.59 500 LYS A C 1
ATOM 3854 O O . LYS A 1 500 ? -37.362 15.523 -17.327 1.00 41.59 500 LYS A O 1
ATOM 3859 N N . GLY A 1 501 ? -37.082 14.152 -19.099 1.00 49.94 501 GLY A N 1
ATOM 3860 C CA . GLY A 1 501 ? -35.664 13.831 -18.915 1.00 49.94 501 GLY A CA 1
ATOM 3861 C C . GLY A 1 501 ? -34.683 15.012 -19.022 1.00 49.94 501 GLY A C 1
ATOM 3862 O O . GLY A 1 501 ? -35.062 16.158 -19.253 1.00 49.94 501 GLY A O 1
ATOM 3863 N N . ASN A 1 502 ? -33.392 14.669 -18.899 1.00 53.91 502 ASN A N 1
ATOM 3864 C CA . ASN A 1 502 ? -32.189 15.472 -19.202 1.00 53.91 502 ASN A CA 1
ATOM 3865 C C . ASN A 1 502 ? -31.522 16.289 -18.083 1.00 53.91 502 ASN A C 1
ATOM 3867 O O . 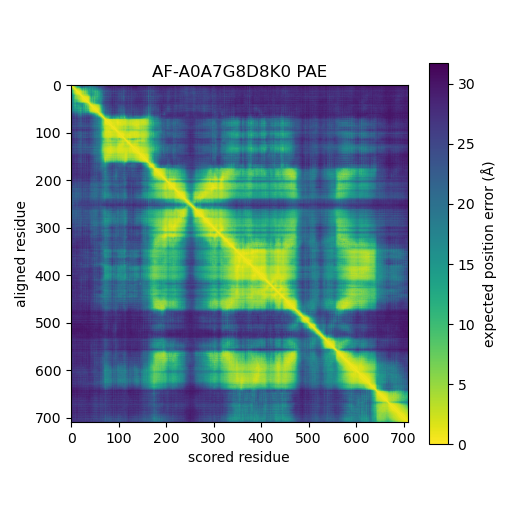ASN A 1 502 ? -31.159 17.451 -18.281 1.00 53.91 502 ASN A O 1
ATOM 3871 N N . ARG A 1 503 ? -31.208 15.656 -16.944 1.00 48.22 503 ARG A N 1
ATOM 3872 C CA . ARG A 1 503 ? -30.141 16.171 -16.053 1.00 48.22 503 ARG A CA 1
ATOM 3873 C C . ARG A 1 503 ? -29.046 15.171 -15.684 1.00 48.22 503 ARG A C 1
ATOM 3875 O O . ARG A 1 503 ? -27.917 15.603 -15.490 1.00 48.22 503 ARG A O 1
ATOM 3882 N N . VAL A 1 504 ? -29.339 13.872 -15.649 1.00 37.09 504 VAL A N 1
ATOM 3883 C CA . VAL A 1 504 ? -28.355 12.848 -15.251 1.00 37.09 504 VAL A CA 1
ATOM 3884 C C . VAL A 1 504 ? -27.397 12.497 -16.403 1.00 37.09 504 VAL A C 1
ATOM 3886 O O . VAL A 1 504 ? -26.189 12.514 -16.196 1.00 37.09 504 VAL A O 1
ATOM 3889 N N . GLU A 1 505 ? -27.885 12.346 -17.640 1.00 38.78 505 GLU A N 1
ATOM 3890 C CA . GLU A 1 505 ? -27.025 12.126 -18.825 1.00 38.78 505 GLU A CA 1
ATOM 3891 C C . GLU A 1 505 ? -26.079 13.300 -19.119 1.00 38.78 505 GLU A C 1
ATOM 3893 O O . GLU A 1 505 ? -24.906 13.101 -19.424 1.00 38.78 505 GLU A O 1
ATOM 3898 N N . LYS A 1 506 ? -26.546 14.547 -18.956 1.00 42.66 506 LYS A N 1
ATOM 3899 C CA . LYS A 1 506 ? -25.704 15.745 -19.146 1.00 42.66 506 LYS A CA 1
ATOM 3900 C C . LYS A 1 506 ? -24.610 15.893 -18.084 1.00 42.66 506 LYS A C 1
ATOM 3902 O O . LYS A 1 506 ? -23.615 16.564 -18.346 1.00 42.66 506 LYS A O 1
ATOM 3907 N N . ALA A 1 507 ? -24.799 15.314 -16.898 1.00 37.06 507 ALA A N 1
ATOM 3908 C CA . ALA A 1 507 ? -23.794 15.320 -15.840 1.00 37.06 507 ALA A CA 1
ATOM 3909 C C . ALA A 1 507 ? -22.729 14.235 -16.077 1.00 37.06 507 ALA A C 1
ATOM 3911 O O . ALA A 1 507 ? -21.541 14.524 -15.956 1.00 37.06 507 ALA A O 1
ATOM 3912 N N . LEU A 1 508 ? -23.139 13.036 -16.510 1.00 32.88 508 LEU A N 1
ATOM 3913 C CA . LEU A 1 508 ? -22.230 11.941 -16.876 1.00 32.88 508 LEU A CA 1
ATOM 3914 C C . LEU A 1 508 ? -21.384 12.275 -18.117 1.00 32.88 508 LEU A C 1
ATOM 3916 O O . LEU A 1 508 ? -20.175 12.067 -18.104 1.00 32.88 508 LEU A O 1
ATOM 3920 N N . GLY A 1 509 ? -21.978 12.905 -19.137 1.00 37.50 509 GLY A N 1
ATOM 3921 C CA . GLY A 1 509 ? -21.247 13.343 -20.332 1.00 37.50 509 GLY A CA 1
ATOM 3922 C C . GLY A 1 509 ? -20.239 14.478 -20.093 1.00 37.50 509 GLY A C 1
ATOM 3923 O O . GLY A 1 509 ? -19.293 14.617 -20.859 1.00 37.50 509 GLY A O 1
ATOM 3924 N N . LYS A 1 510 ? -20.402 15.281 -19.029 1.00 41.62 510 LYS A N 1
ATOM 3925 C CA . LYS A 1 510 ? -19.443 16.341 -18.658 1.00 41.62 510 LYS A CA 1
ATOM 3926 C C . LYS A 1 510 ? -18.317 15.849 -17.748 1.00 41.62 510 LYS A C 1
ATOM 3928 O O . LYS A 1 510 ? -17.219 16.384 -17.824 1.00 41.62 510 LYS A O 1
ATOM 3933 N N . ALA A 1 511 ? -18.567 14.842 -16.911 1.00 33.25 511 ALA A N 1
ATOM 3934 C CA . ALA A 1 511 ? -17.537 14.260 -16.049 1.00 33.25 511 A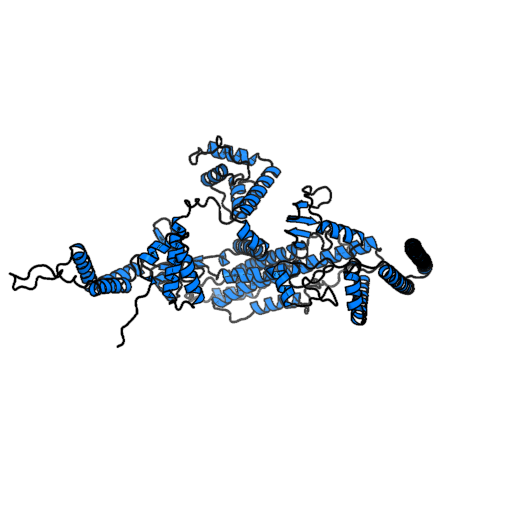LA A CA 1
ATOM 3935 C C . ALA A 1 511 ? -16.490 13.451 -16.842 1.00 33.25 511 ALA A C 1
ATOM 3937 O O . ALA A 1 511 ? -15.331 13.416 -16.451 1.00 33.25 511 ALA A O 1
ATOM 3938 N N . ALA A 1 512 ? -16.874 12.873 -17.986 1.00 32.88 512 ALA A N 1
ATOM 3939 C CA . ALA A 1 512 ? -15.971 12.147 -18.885 1.00 32.88 512 ALA A CA 1
ATOM 3940 C C . ALA A 1 512 ? -15.114 13.052 -19.806 1.00 32.88 512 ALA A C 1
ATOM 3942 O O . ALA A 1 512 ? -14.327 12.544 -20.597 1.00 32.88 512 ALA A O 1
ATOM 3943 N N . GLY A 1 513 ? -15.272 14.381 -19.736 1.00 35.53 513 GLY A N 1
ATOM 3944 C CA . GLY A 1 513 ? -14.697 15.339 -20.690 1.00 35.53 513 GLY A CA 1
ATOM 3945 C C . GLY A 1 513 ? -13.668 16.315 -20.111 1.00 35.53 513 GLY A C 1
ATOM 3946 O O . GLY A 1 513 ? -13.684 17.479 -20.498 1.00 35.53 513 GLY A O 1
ATOM 3947 N N . PHE A 1 514 ? -12.801 15.891 -19.187 1.00 30.28 514 PHE A N 1
ATOM 3948 C CA . PHE A 1 514 ? -11.656 16.701 -18.745 1.00 30.28 514 PHE A CA 1
ATOM 3949 C C . PHE A 1 514 ? -10.388 16.311 -19.522 1.00 30.28 514 PHE A C 1
ATOM 3951 O O . PHE A 1 514 ? -9.638 15.435 -19.108 1.00 30.28 514 PHE A O 1
ATOM 3958 N N . ILE A 1 515 ? -10.156 16.989 -20.647 1.00 31.14 515 ILE A N 1
ATOM 3959 C CA . ILE A 1 515 ? -8.851 17.098 -21.318 1.00 31.14 515 ILE A CA 1
ATOM 3960 C C . ILE A 1 515 ? -8.548 18.606 -21.407 1.00 31.14 515 ILE A C 1
ATOM 3962 O O . ILE A 1 515 ? -9.466 19.357 -21.748 1.00 31.14 515 ILE A O 1
ATOM 3966 N N . PRO A 1 516 ? -7.332 19.093 -21.094 1.00 28.25 516 PRO A N 1
ATOM 3967 C CA . PRO A 1 516 ? -7.002 20.508 -21.258 1.00 28.25 516 PRO A CA 1
ATOM 3968 C C . PRO A 1 516 ? -7.043 20.909 -22.742 1.00 28.25 516 PRO A C 1
ATOM 3970 O O . PRO A 1 516 ? -6.406 20.276 -23.582 1.00 28.25 516 PRO A O 1
ATOM 3973 N N . GLU A 1 517 ? -7.780 21.971 -23.073 1.00 31.98 517 GLU A N 1
ATOM 3974 C CA . GLU A 1 517 ? -7.728 22.620 -24.388 1.00 31.98 517 GLU A CA 1
ATOM 3975 C C . GLU A 1 517 ? -6.388 23.355 -24.548 1.00 31.98 517 GLU A C 1
ATOM 3977 O O . GLU A 1 517 ? -6.248 24.503 -24.133 1.00 31.98 517 GLU A O 1
ATOM 3982 N N . SER A 1 518 ? -5.387 22.710 -25.148 1.00 30.34 518 SER A N 1
ATOM 3983 C CA . SER A 1 518 ? -4.157 23.394 -25.579 1.00 30.34 518 SER A CA 1
ATOM 3984 C C . SER A 1 518 ? -3.595 22.863 -26.902 1.00 30.34 518 SER A C 1
ATOM 3986 O O . SER A 1 518 ? -2.389 22.683 -27.040 1.00 30.34 518 SER A O 1
ATOM 3988 N N . ILE A 1 519 ? -4.459 22.624 -27.895 1.00 31.86 519 ILE A N 1
ATOM 3989 C CA . ILE A 1 519 ? -4.040 22.380 -29.286 1.00 31.86 519 ILE A CA 1
ATOM 3990 C C . ILE A 1 519 ? -4.847 23.315 -30.202 1.00 31.86 519 ILE A C 1
ATOM 3992 O O . ILE A 1 519 ? -6.081 23.299 -30.131 1.00 31.86 519 ILE A O 1
ATOM 3996 N N . PRO A 1 520 ? -4.206 24.142 -31.051 1.00 33.69 520 PRO A N 1
ATOM 3997 C CA . PRO A 1 520 ? -4.921 25.038 -31.950 1.00 33.69 520 PRO A CA 1
ATOM 3998 C C . PRO A 1 520 ? -5.628 24.228 -33.044 1.00 33.69 520 PRO A C 1
ATOM 4000 O O . PRO A 1 520 ? -5.000 23.493 -33.805 1.00 33.69 520 PRO A O 1
ATOM 4003 N N . ARG A 1 521 ? -6.956 24.360 -33.126 1.00 34.06 521 ARG A N 1
ATOM 4004 C CA . ARG A 1 521 ? -7.768 23.741 -34.181 1.00 34.06 521 ARG A CA 1
ATOM 4005 C C . ARG A 1 521 ? -7.727 24.601 -35.442 1.00 34.06 521 ARG A C 1
ATOM 4007 O O . ARG A 1 521 ? -8.072 25.777 -35.399 1.00 34.06 521 ARG A O 1
ATOM 4014 N N . LYS A 1 522 ? -7.340 23.993 -36.565 1.00 33.00 522 LYS A N 1
ATOM 4015 C CA . LYS A 1 522 ? -7.587 24.522 -37.912 1.00 33.00 522 LYS A CA 1
ATOM 4016 C C . LYS A 1 522 ? -8.973 24.047 -38.355 1.00 33.00 522 LYS A C 1
ATOM 4018 O O . LYS A 1 522 ? -9.232 22.847 -38.376 1.00 33.00 522 LYS A O 1
ATOM 4023 N N . ASP A 1 523 ? -9.848 24.995 -38.669 1.00 44.72 523 ASP A N 1
ATOM 4024 C CA . ASP A 1 523 ? -11.217 24.759 -39.129 1.00 44.72 523 ASP A CA 1
ATOM 4025 C C . ASP A 1 523 ? -11.250 24.030 -40.477 1.00 44.72 523 ASP A C 1
ATOM 4027 O O . ASP A 1 523 ? -10.833 24.596 -41.487 1.00 44.72 523 ASP A O 1
ATOM 4031 N N . GLN A 1 524 ? -11.826 22.823 -40.514 1.00 35.03 524 GLN A N 1
ATOM 4032 C CA . GLN A 1 524 ? -12.469 22.277 -41.713 1.00 35.03 524 GLN A CA 1
ATOM 4033 C C . GLN A 1 524 ? -13.686 21.410 -41.353 1.00 35.03 524 GLN A C 1
ATOM 4035 O O . GLN A 1 524 ? -13.583 20.464 -40.582 1.00 35.03 524 GLN A O 1
ATOM 4040 N N . GLY A 1 525 ? -14.821 21.744 -41.976 1.00 35.53 525 GLY A N 1
ATOM 4041 C CA . GLY A 1 525 ? -15.788 20.787 -42.526 1.00 35.53 525 GLY A CA 1
ATOM 4042 C C . GLY A 1 525 ? -16.620 19.950 -41.555 1.00 35.53 525 GLY A C 1
ATOM 4043 O O . GLY A 1 525 ? -16.179 18.932 -41.041 1.00 35.53 525 GLY A O 1
ATOM 4044 N N . VAL A 1 526 ? -17.888 20.329 -41.409 1.00 44.09 526 VAL A N 1
ATOM 4045 C CA . VAL A 1 526 ? -18.937 19.598 -40.687 1.00 44.09 526 VAL A CA 1
ATOM 4046 C C . VAL A 1 526 ? -19.147 18.193 -41.279 1.00 44.09 526 VAL A C 1
ATOM 4048 O O . VAL A 1 526 ? -19.669 18.052 -42.380 1.00 44.09 526 VAL A O 1
ATOM 4051 N N . GLY A 1 527 ? -18.794 17.168 -40.504 1.00 35.69 527 GLY A N 1
ATOM 4052 C CA . GLY A 1 527 ? -19.116 15.754 -40.706 1.00 35.69 527 GLY A CA 1
ATOM 4053 C C . GLY A 1 527 ? -19.211 15.064 -39.341 1.00 35.69 527 GLY A C 1
ATOM 4054 O O . GLY A 1 527 ? -18.582 15.506 -38.385 1.00 35.69 527 GLY A O 1
ATOM 4055 N N . GLU A 1 528 ? -20.081 14.065 -39.228 1.00 36.84 528 GLU A N 1
ATOM 4056 C CA . GLU A 1 528 ? -20.591 13.434 -38.002 1.00 36.84 528 GLU A CA 1
ATOM 4057 C C . GLU A 1 528 ? -19.623 13.341 -36.804 1.00 36.84 528 GLU A C 1
ATOM 4059 O O . GLU A 1 528 ? -18.472 12.916 -36.893 1.00 36.84 528 GLU A O 1
ATOM 4064 N N . ARG A 1 529 ? -20.142 13.731 -35.632 1.00 37.81 529 ARG A N 1
ATOM 4065 C CA . ARG A 1 529 ? -19.424 13.753 -34.353 1.00 37.81 529 ARG A CA 1
ATOM 4066 C C . ARG A 1 529 ? -19.055 12.333 -33.916 1.00 37.81 529 ARG A C 1
ATOM 4068 O O . ARG A 1 529 ? -19.855 11.658 -33.272 1.00 37.81 529 ARG A O 1
ATOM 4075 N N . ASN A 1 530 ? -17.824 11.923 -34.195 1.00 37.53 530 ASN A N 1
ATOM 4076 C CA . ASN A 1 530 ? -17.223 10.737 -33.597 1.00 37.53 530 ASN A CA 1
ATOM 4077 C C . ASN A 1 530 ? -16.865 11.005 -32.129 1.00 37.53 530 ASN A C 1
ATOM 4079 O O . ASN A 1 530 ? -16.017 11.839 -31.811 1.00 37.53 530 ASN A O 1
ATOM 4083 N N . PHE A 1 531 ? -17.523 10.276 -31.228 1.00 41.38 531 PHE A N 1
ATOM 4084 C CA . PHE A 1 531 ? -17.042 10.073 -29.865 1.00 41.38 531 PHE A CA 1
ATOM 4085 C C . PHE A 1 531 ? -15.713 9.298 -29.900 1.00 41.38 531 PHE A C 1
ATOM 4087 O O . PHE A 1 531 ? -15.491 8.468 -30.782 1.00 41.38 531 PHE A O 1
ATOM 4094 N N . ASN A 1 532 ? -14.839 9.586 -28.935 1.00 50.31 532 ASN A N 1
ATOM 4095 C CA . ASN A 1 532 ? -13.493 9.023 -28.795 1.00 50.31 532 ASN A CA 1
ATOM 4096 C C . ASN A 1 532 ? -13.484 7.476 -28.967 1.00 50.31 532 ASN A C 1
ATOM 4098 O O . ASN A 1 532 ? -14.248 6.801 -28.268 1.00 50.31 532 ASN A O 1
ATOM 4102 N N . PRO A 1 533 ? -12.646 6.893 -29.855 1.00 45.88 533 P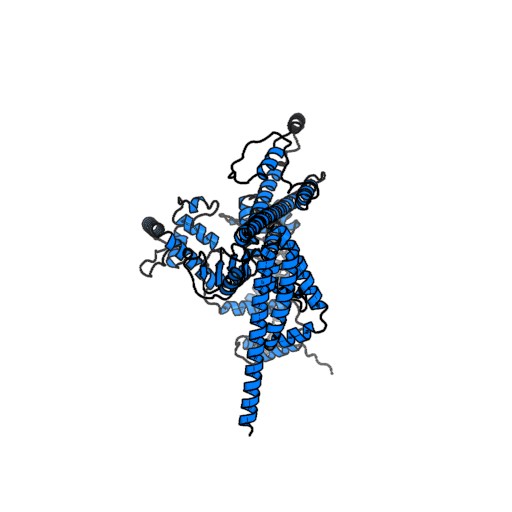RO A N 1
ATOM 4103 C CA . PRO A 1 533 ? -12.632 5.453 -30.148 1.00 45.88 533 PRO A CA 1
ATOM 4104 C C . PRO A 1 533 ? -12.388 4.546 -28.929 1.00 45.88 533 PRO A C 1
ATOM 4106 O O . PRO A 1 533 ? -12.780 3.381 -28.966 1.00 45.88 533 PRO A O 1
ATOM 4109 N N . ALA A 1 534 ? -11.835 5.071 -27.831 1.00 38.50 534 ALA A N 1
ATOM 4110 C CA . ALA A 1 534 ? -11.614 4.329 -26.587 1.00 38.50 534 ALA A CA 1
ATOM 4111 C C . ALA A 1 534 ? -12.904 3.799 -25.914 1.00 38.50 534 ALA A C 1
ATOM 4113 O O . ALA A 1 534 ? -12.844 2.846 -25.139 1.00 38.50 534 ALA A O 1
ATOM 4114 N N . PHE A 1 535 ? -14.076 4.369 -26.228 1.00 40.50 535 PHE A N 1
ATOM 4115 C CA . PHE A 1 535 ? -15.368 4.007 -25.619 1.00 40.50 535 PHE A CA 1
ATOM 4116 C C . PHE A 1 535 ? -16.328 3.284 -26.575 1.00 40.50 535 PHE A C 1
ATOM 4118 O O . PHE A 1 535 ? -17.532 3.224 -26.313 1.00 40.50 535 PHE A O 1
ATOM 4125 N N . LYS A 1 536 ? -15.826 2.753 -27.697 1.00 59.22 536 LYS A N 1
ATOM 4126 C CA . LYS A 1 536 ? -16.659 1.993 -28.635 1.00 59.22 536 LYS A CA 1
ATOM 4127 C C . LYS A 1 536 ? -17.171 0.689 -28.026 1.00 59.22 536 LYS A C 1
ATOM 4129 O O . LYS A 1 536 ? -16.550 0.060 -27.173 1.00 59.22 536 LYS A O 1
ATOM 4134 N N . GLU A 1 537 ? -18.332 0.288 -28.521 1.00 43.66 537 GLU A N 1
ATOM 4135 C CA . GLU A 1 537 ? -18.942 -1.002 -28.247 1.00 43.66 537 GLU A CA 1
ATOM 4136 C C . GLU A 1 537 ? -17.987 -2.139 -28.660 1.00 43.66 537 GLU A C 1
ATOM 4138 O O . GLU A 1 537 ? -17.573 -2.189 -29.816 1.00 43.66 537 GLU A O 1
ATOM 4143 N N . GLY A 1 538 ? -17.607 -3.014 -27.718 1.00 45.66 538 GLY A N 1
ATOM 4144 C CA . GLY A 1 538 ? -16.686 -4.136 -27.955 1.00 45.66 538 GLY A CA 1
ATOM 4145 C C . GLY A 1 538 ? -15.219 -3.898 -27.570 1.00 45.66 538 GLY A C 1
ATOM 4146 O O . GLY A 1 538 ? -14.392 -4.778 -27.797 1.00 45.66 538 GLY A O 1
ATOM 4147 N N . THR A 1 539 ? -14.866 -2.745 -26.985 1.00 56.31 539 THR A N 1
ATOM 4148 C CA . THR A 1 539 ? -13.556 -2.575 -26.330 1.00 56.31 539 THR A CA 1
ATOM 4149 C C . THR A 1 539 ? -13.627 -3.003 -24.857 1.00 56.31 539 THR A C 1
ATOM 4151 O O . THR A 1 539 ? -14.669 -2.813 -24.219 1.00 56.31 539 THR A O 1
ATOM 4154 N N . PRO A 1 540 ? -12.526 -3.498 -24.253 1.00 45.28 540 PRO A N 1
ATOM 4155 C CA . PRO A 1 540 ? -12.503 -3.889 -22.837 1.00 45.28 540 PRO A CA 1
ATOM 4156 C C . PRO A 1 540 ? -12.987 -2.784 -21.879 1.00 45.28 540 PRO A C 1
ATOM 4158 O O . PRO A 1 540 ? -13.657 -3.057 -20.880 1.00 45.28 540 PRO A O 1
ATOM 4161 N N . LEU A 1 541 ? -12.699 -1.518 -22.207 1.00 42.28 541 LEU A N 1
ATOM 4162 C CA . LEU A 1 541 ? -13.144 -0.350 -21.445 1.00 42.28 541 LEU A CA 1
ATOM 4163 C C . LEU A 1 541 ? -14.646 -0.064 -21.647 1.00 42.28 541 LEU A C 1
ATOM 4165 O O . LEU A 1 541 ? -15.358 0.170 -20.670 1.00 42.28 541 LEU A O 1
ATOM 4169 N N . GLY A 1 542 ? -15.150 -0.135 -22.886 1.00 55.03 542 GLY A N 1
ATOM 4170 C CA . GLY A 1 542 ? -16.575 0.037 -23.199 1.00 55.03 542 GLY A CA 1
ATOM 4171 C C . GLY A 1 542 ? -17.465 -1.066 -22.610 1.00 55.03 542 GLY A C 1
ATOM 4172 O O . GLY A 1 542 ? -18.605 -0.811 -22.207 1.00 55.03 542 GLY A O 1
ATOM 4173 N N . ASP A 1 543 ? -16.939 -2.283 -22.495 1.00 52.72 543 ASP A N 1
ATOM 4174 C CA . ASP A 1 543 ? -17.624 -3.420 -21.875 1.00 52.72 543 ASP A CA 1
ATOM 4175 C C . ASP A 1 543 ? -17.619 -3.331 -20.345 1.00 52.72 543 ASP A C 1
ATOM 4177 O O . ASP A 1 543 ? -18.650 -3.579 -19.714 1.00 52.72 543 ASP A O 1
ATOM 4181 N N . SER A 1 544 ? -16.517 -2.868 -19.746 1.00 45.00 544 SER A N 1
ATOM 4182 C CA . SER A 1 544 ? -16.420 -2.616 -18.300 1.00 45.00 544 SER A CA 1
ATOM 4183 C C . SER A 1 544 ? -17.400 -1.530 -17.842 1.00 45.00 544 SER A C 1
ATOM 4185 O O . SER A 1 544 ? -18.140 -1.724 -16.876 1.00 45.00 544 SER A O 1
ATOM 4187 N N . VAL A 1 545 ? -17.484 -0.412 -18.574 1.00 47.28 545 VAL A N 1
ATOM 4188 C CA . VAL A 1 545 ? -18.429 0.683 -18.280 1.00 47.28 545 VAL A CA 1
ATOM 4189 C C . VAL A 1 545 ? -19.887 0.211 -18.377 1.00 47.28 545 VAL A C 1
ATOM 4191 O O . VAL A 1 545 ? -20.713 0.563 -17.533 1.00 47.28 545 VAL A O 1
ATOM 4194 N N . ARG A 1 546 ? -20.223 -0.643 -19.353 1.00 57.34 546 ARG A N 1
ATOM 4195 C CA . ARG A 1 546 ? -21.585 -1.189 -19.503 1.00 57.34 546 ARG A CA 1
ATOM 4196 C C . ARG A 1 546 ? -21.921 -2.283 -18.497 1.00 57.34 546 ARG A C 1
ATOM 4198 O O . ARG A 1 546 ? -23.069 -2.351 -18.062 1.00 57.34 546 ARG A O 1
ATOM 4205 N N . GLY A 1 547 ? -20.956 -3.110 -18.100 1.00 51.12 547 GLY A N 1
ATOM 4206 C CA . GLY A 1 547 ? -21.133 -4.081 -17.016 1.00 51.12 547 GLY A CA 1
ATOM 4207 C C . GLY A 1 547 ? -21.508 -3.392 -15.704 1.00 51.12 547 GLY A C 1
ATOM 4208 O O . GLY A 1 547 ? -22.443 -3.806 -15.021 1.00 51.12 547 GLY A O 1
ATOM 4209 N N . VAL A 1 548 ? -20.854 -2.264 -15.423 1.00 43.91 548 VAL A N 1
ATOM 4210 C CA . VAL A 1 548 ? -21.166 -1.388 -14.289 1.00 43.91 548 VAL A CA 1
ATOM 4211 C C . VAL A 1 548 ? -22.572 -0.786 -14.423 1.00 43.91 548 VAL A C 1
ATOM 4213 O O . VAL A 1 548 ? -23.351 -0.853 -13.476 1.00 43.91 548 VAL A O 1
ATOM 4216 N N . GLN A 1 549 ? -22.944 -0.276 -15.603 1.00 47.78 549 GLN A N 1
ATOM 4217 C CA . GLN A 1 549 ? -24.281 0.279 -15.864 1.00 47.78 549 GLN A CA 1
ATOM 4218 C C . GLN A 1 549 ? -25.403 -0.762 -15.653 1.00 47.78 549 GLN A C 1
ATOM 4220 O O . GLN A 1 549 ? -26.345 -0.512 -14.905 1.00 47.78 549 GLN A O 1
ATOM 4225 N N . ARG A 1 550 ? -25.269 -1.970 -16.226 1.00 53.94 550 ARG A N 1
ATOM 4226 C CA . ARG A 1 550 ? -26.257 -3.064 -16.089 1.00 53.94 550 ARG A CA 1
ATOM 4227 C C . ARG A 1 550 ? -26.434 -3.519 -14.642 1.00 53.94 550 ARG A C 1
ATOM 4229 O O . ARG A 1 550 ? -27.538 -3.878 -14.242 1.00 53.94 550 ARG A O 1
ATOM 4236 N N . PHE A 1 551 ? -25.362 -3.489 -13.853 1.00 44.25 551 PHE A N 1
ATOM 4237 C CA . PHE A 1 551 ? -25.416 -3.790 -12.426 1.00 44.25 551 PHE A CA 1
ATOM 4238 C C . PHE A 1 551 ? -26.259 -2.765 -11.641 1.00 44.25 551 PHE A C 1
ATOM 4240 O O . PHE A 1 551 ? -26.951 -3.124 -10.685 1.00 44.25 551 PHE A O 1
ATOM 4247 N N . PHE A 1 552 ? -26.250 -1.491 -12.051 1.00 43.56 552 PHE A N 1
ATOM 4248 C CA . PHE A 1 552 ? -27.059 -0.443 -11.422 1.00 43.56 552 PHE A CA 1
ATOM 4249 C C . PHE A 1 552 ? -28.550 -0.505 -11.791 1.00 43.56 552 PHE A C 1
ATOM 4251 O O . PHE A 1 552 ? -29.381 -0.156 -10.948 1.00 43.56 552 PHE A O 1
ATOM 4258 N N . ASP A 1 553 ? -28.889 -1.010 -12.979 1.00 50.66 553 ASP A N 1
ATOM 4259 C CA . ASP A 1 553 ? -30.252 -0.990 -13.536 1.00 50.66 553 ASP A CA 1
ATOM 4260 C C . ASP A 1 553 ? -31.167 -2.156 -13.076 1.00 50.66 553 ASP A C 1
ATOM 4262 O O . ASP A 1 553 ? -32.330 -2.227 -13.474 1.00 50.66 553 ASP A O 1
ATOM 4266 N N . ALA A 1 554 ? -30.697 -3.061 -12.205 1.00 46.12 554 ALA A N 1
ATOM 4267 C CA . ALA A 1 554 ? -31.487 -4.207 -11.728 1.00 46.12 554 ALA A CA 1
ATOM 4268 C C . ALA A 1 554 ? -32.727 -3.787 -10.871 1.00 46.12 554 ALA A C 1
ATOM 4270 O O . ALA A 1 554 ? -32.544 -3.077 -9.869 1.00 46.12 554 ALA A O 1
ATOM 4271 N N . PRO A 1 555 ? -33.969 -4.231 -11.200 1.00 39.66 555 PRO A N 1
ATOM 4272 C CA . PRO A 1 555 ? -35.219 -3.697 -10.619 1.00 39.66 555 PRO A CA 1
ATOM 4273 C C . PRO A 1 555 ? -35.543 -4.029 -9.144 1.00 39.66 555 PRO A C 1
ATOM 4275 O O . PRO A 1 555 ? -36.251 -3.253 -8.505 1.00 39.66 555 PRO A O 1
ATOM 4278 N N . ASP A 1 556 ? -35.021 -5.112 -8.555 1.00 43.97 556 ASP A N 1
ATOM 4279 C CA . ASP A 1 556 ? -35.561 -5.681 -7.293 1.00 43.97 556 ASP A CA 1
ATOM 4280 C C . ASP A 1 556 ? -34.831 -5.258 -5.990 1.00 43.97 556 ASP A C 1
ATOM 4282 O O . ASP A 1 556 ? -34.816 -5.960 -4.978 1.00 43.97 556 ASP A O 1
ATOM 4286 N N . ALA A 1 557 ? -34.195 -4.086 -5.968 1.00 42.12 557 ALA A N 1
ATOM 4287 C CA . ALA A 1 557 ? -33.174 -3.738 -4.970 1.00 42.12 557 ALA A CA 1
ATOM 4288 C C . ALA A 1 557 ? -33.656 -2.872 -3.779 1.00 42.12 557 ALA A C 1
ATOM 4290 O O . ALA A 1 557 ? -33.173 -1.750 -3.599 1.00 42.12 557 ALA A O 1
ATOM 4291 N N . GLN A 1 558 ? -34.572 -3.371 -2.940 1.00 45.47 558 GLN A N 1
ATOM 4292 C CA . GLN A 1 558 ? -35.170 -2.578 -1.844 1.00 45.47 558 GLN A CA 1
ATOM 4293 C C . GLN A 1 558 ? -34.578 -2.786 -0.426 1.00 45.47 558 GLN A C 1
ATOM 4295 O O . GLN A 1 558 ? -35.009 -2.110 0.508 1.00 45.47 558 GLN A O 1
ATOM 4300 N N . ASN A 1 559 ? -33.565 -3.645 -0.239 1.00 51.25 559 ASN A N 1
ATOM 4301 C CA . ASN A 1 559 ? -33.006 -3.968 1.089 1.00 51.25 559 ASN A CA 1
ATOM 4302 C C . ASN A 1 559 ? -31.706 -3.199 1.424 1.00 51.25 559 ASN A C 1
ATOM 4304 O O . ASN A 1 559 ? -30.946 -2.789 0.553 1.00 51.25 559 ASN A O 1
ATOM 4308 N N . SER A 1 560 ? -31.395 -3.013 2.715 1.00 55.22 560 SER A N 1
ATOM 4309 C CA . SER A 1 560 ? -30.178 -2.304 3.174 1.00 55.22 560 SER A CA 1
ATOM 4310 C C . SER A 1 560 ? -28.874 -2.924 2.652 1.00 55.22 560 SER A C 1
ATOM 4312 O O . SER A 1 560 ? -27.906 -2.211 2.392 1.00 55.22 560 SER A O 1
ATOM 4314 N N . TRP A 1 561 ? -28.869 -4.240 2.430 1.00 55.06 561 TRP A N 1
ATOM 4315 C CA . TRP A 1 561 ? -27.751 -4.962 1.831 1.00 55.06 561 TRP A CA 1
ATOM 4316 C C . TRP A 1 561 ? -27.490 -4.540 0.375 1.00 55.06 561 TRP A C 1
ATOM 4318 O O . TRP A 1 561 ? -26.339 -4.315 0.015 1.00 55.06 561 TRP A O 1
ATOM 4328 N N . THR A 1 562 ? -28.523 -4.320 -0.448 1.00 67.69 562 THR A N 1
ATOM 4329 C CA . THR A 1 562 ? -28.345 -3.949 -1.867 1.00 67.69 562 THR A CA 1
ATOM 4330 C C . THR A 1 562 ? -27.815 -2.530 -2.037 1.00 67.69 562 THR A C 1
ATOM 4332 O O . THR A 1 562 ? -27.021 -2.279 -2.940 1.00 67.69 562 THR A O 1
ATOM 4335 N N . ASN A 1 563 ? -28.176 -1.606 -1.142 1.00 66.94 563 ASN A N 1
ATOM 4336 C CA . ASN A 1 563 ? -27.567 -0.273 -1.110 1.00 66.94 563 ASN A CA 1
ATOM 4337 C C . ASN A 1 563 ? -26.080 -0.349 -0.754 1.00 66.94 563 ASN A C 1
ATOM 4339 O O . ASN A 1 563 ? -25.273 0.335 -1.380 1.00 66.94 563 ASN A O 1
ATOM 4343 N N . ASN A 1 564 ? -25.710 -1.226 0.185 1.00 65.38 564 ASN A N 1
ATOM 4344 C CA . ASN A 1 564 ? -24.311 -1.414 0.547 1.00 65.38 564 ASN A CA 1
ATOM 4345 C C . ASN A 1 564 ? -23.497 -1.997 -0.607 1.00 65.38 564 ASN A C 1
ATOM 4347 O O . ASN A 1 564 ? -22.418 -1.492 -0.907 1.00 65.38 564 ASN A O 1
ATOM 4351 N N . VAL A 1 565 ? -24.039 -3.005 -1.291 1.00 70.69 565 VAL A N 1
ATOM 4352 C CA . VAL A 1 565 ? -23.402 -3.587 -2.474 1.00 70.69 565 VAL A CA 1
ATOM 4353 C C . VAL A 1 565 ? -23.274 -2.538 -3.584 1.00 70.69 565 VAL A C 1
ATOM 4355 O O . VAL A 1 565 ? -22.182 -2.364 -4.103 1.00 70.69 565 VAL A O 1
ATOM 4358 N N . ARG A 1 566 ? -24.319 -1.758 -3.894 1.00 73.81 566 ARG A N 1
ATOM 4359 C CA . ARG A 1 566 ? -24.250 -0.686 -4.909 1.00 73.81 566 ARG A CA 1
ATOM 4360 C C . ARG A 1 566 ? -23.179 0.356 -4.603 1.00 73.81 566 ARG A C 1
ATOM 4362 O O . ARG A 1 566 ? -22.466 0.771 -5.511 1.00 73.81 566 ARG A O 1
ATOM 4369 N N . THR A 1 567 ? -23.054 0.783 -3.348 1.00 74.00 567 THR A N 1
ATOM 4370 C CA . THR A 1 567 ? -22.023 1.746 -2.949 1.00 74.00 567 THR A CA 1
ATOM 4371 C C . THR A 1 567 ? -20.617 1.153 -3.060 1.00 74.00 567 THR A C 1
ATOM 4373 O O . THR A 1 567 ? -19.725 1.819 -3.580 1.00 74.00 567 THR A O 1
ATOM 4376 N N . LEU A 1 568 ? -20.416 -0.098 -2.632 1.00 73.00 568 LEU A N 1
ATOM 4377 C CA . LEU A 1 568 ? -19.129 -0.790 -2.763 1.00 73.00 568 LEU A CA 1
ATOM 4378 C C . LEU A 1 568 ? -18.764 -1.040 -4.235 1.00 73.00 568 LEU A C 1
ATOM 4380 O O . LEU A 1 568 ? -17.630 -0.790 -4.631 1.00 73.00 568 LEU A O 1
ATOM 4384 N N . SER A 1 569 ? -19.727 -1.442 -5.065 1.00 70.81 569 SER A N 1
ATOM 4385 C CA . SER A 1 569 ? -19.541 -1.605 -6.508 1.00 70.81 569 SER A CA 1
ATOM 4386 C C . SER A 1 569 ? -19.242 -0.279 -7.199 1.00 70.81 569 SER A C 1
ATOM 4388 O O . SER A 1 569 ? -18.395 -0.253 -8.079 1.00 70.81 569 SER A O 1
ATOM 4390 N N . ALA A 1 570 ? -19.873 0.829 -6.795 1.00 74.88 570 ALA A N 1
ATOM 4391 C CA . ALA A 1 570 ? -19.574 2.158 -7.333 1.00 74.88 570 ALA A CA 1
ATOM 4392 C C . ALA A 1 570 ? -18.149 2.623 -6.993 1.00 74.88 570 ALA A C 1
ATOM 4394 O O . ALA A 1 570 ? -17.483 3.203 -7.845 1.00 74.88 570 ALA A O 1
ATOM 4395 N N . LEU A 1 571 ? -17.684 2.364 -5.765 1.00 72.00 571 LEU A N 1
ATOM 4396 C CA . LEU A 1 571 ? -16.309 2.641 -5.338 1.00 72.00 571 LEU A CA 1
ATOM 4397 C C . LEU A 1 571 ? -15.305 1.832 -6.161 1.00 72.00 571 LEU A C 1
ATOM 4399 O O . LEU A 1 571 ? -14.414 2.418 -6.768 1.00 72.00 571 LEU A O 1
ATOM 4403 N N . ALA A 1 572 ? -15.495 0.511 -6.221 1.00 69.81 572 ALA A N 1
ATOM 4404 C CA . ALA A 1 572 ? -14.609 -0.388 -6.950 1.00 69.81 572 ALA A CA 1
ATOM 4405 C C . ALA A 1 572 ? -14.607 -0.079 -8.454 1.00 69.81 572 ALA A C 1
ATOM 4407 O O . ALA A 1 572 ? -13.548 0.083 -9.045 1.00 69.81 572 ALA A O 1
ATOM 4408 N N . ALA A 1 573 ? -15.783 0.093 -9.064 1.00 74.12 573 ALA A N 1
ATOM 4409 C CA . ALA A 1 573 ? -15.909 0.449 -10.474 1.00 74.12 573 ALA A CA 1
ATOM 4410 C C . ALA A 1 573 ? -15.283 1.810 -10.783 1.00 74.12 573 ALA A C 1
ATOM 4412 O O . ALA A 1 573 ? -14.560 1.936 -11.767 1.00 74.12 573 ALA A O 1
ATOM 4413 N N . GLY A 1 574 ? -15.531 2.817 -9.940 1.00 74.88 574 GLY A N 1
ATOM 4414 C CA . GLY A 1 574 ? -14.918 4.132 -10.074 1.00 74.88 574 GLY A CA 1
ATOM 4415 C C . GLY A 1 574 ? -13.399 4.031 -10.037 1.00 74.88 574 GLY A C 1
ATOM 4416 O O . GLY A 1 574 ? -12.737 4.523 -10.947 1.00 74.88 574 GLY A O 1
ATOM 4417 N N . GLY A 1 575 ? -12.851 3.339 -9.035 1.00 72.69 575 GLY A N 1
ATOM 4418 C CA . GLY A 1 575 ? -11.415 3.115 -8.908 1.00 72.69 575 GLY A CA 1
ATOM 4419 C C . GLY A 1 575 ? -10.827 2.360 -10.093 1.00 72.69 575 GLY A C 1
ATOM 4420 O O . GLY A 1 575 ? -9.798 2.769 -10.618 1.00 72.69 575 GLY A O 1
ATOM 4421 N N . THR A 1 576 ? -11.484 1.301 -10.569 1.00 72.75 576 THR A N 1
ATOM 4422 C CA . THR A 1 576 ? -10.995 0.511 -11.709 1.00 72.75 576 THR A CA 1
ATOM 4423 C C . THR A 1 576 ? -11.020 1.329 -12.991 1.00 72.75 576 THR A C 1
ATOM 4425 O O . THR A 1 576 ? -10.031 1.347 -13.714 1.00 72.75 576 THR A O 1
ATOM 4428 N N . VAL A 1 577 ? -12.104 2.060 -13.262 1.00 74.00 577 VAL A N 1
ATOM 4429 C CA . VAL A 1 577 ? -12.190 2.937 -14.439 1.00 74.00 577 VAL A CA 1
ATOM 4430 C C . VAL A 1 577 ? -11.142 4.045 -14.365 1.00 74.00 577 VAL A C 1
ATOM 4432 O O . VAL A 1 577 ? -10.489 4.317 -15.366 1.00 74.00 577 VAL A O 1
ATOM 4435 N N . GLY A 1 578 ? -10.940 4.653 -13.194 1.00 72.06 578 GLY A N 1
ATOM 4436 C CA . GLY A 1 578 ? -9.912 5.674 -12.999 1.00 72.06 578 GLY A CA 1
ATOM 4437 C C . GLY A 1 578 ? -8.493 5.136 -13.191 1.00 72.06 578 GLY A C 1
ATOM 4438 O O . GLY A 1 578 ? -7.689 5.775 -13.865 1.00 72.06 578 GLY A O 1
ATOM 4439 N N . ALA A 1 579 ? -8.207 3.943 -12.665 1.00 70.44 579 ALA A N 1
ATOM 4440 C CA . ALA A 1 579 ? -6.933 3.252 -12.846 1.00 70.44 579 ALA A CA 1
ATOM 4441 C C . ALA A 1 579 ? -6.661 2.939 -14.321 1.00 70.44 579 ALA A C 1
ATOM 4443 O O . ALA A 1 579 ? -5.599 3.273 -14.838 1.00 70.44 579 ALA A O 1
ATOM 4444 N N . LEU A 1 580 ? -7.638 2.336 -15.007 1.00 71.75 580 LEU A N 1
ATOM 4445 C CA . LEU A 1 580 ? -7.530 1.971 -16.419 1.00 71.75 580 LEU A CA 1
ATOM 4446 C C . LEU A 1 580 ? -7.411 3.205 -17.314 1.00 71.75 580 LEU A C 1
ATOM 4448 O O . LEU A 1 580 ? -6.594 3.211 -18.227 1.00 71.75 580 LEU A O 1
ATOM 4452 N N . ALA A 1 581 ? -8.189 4.258 -17.052 1.00 69.94 581 ALA A N 1
ATOM 4453 C CA . ALA A 1 581 ? -8.116 5.498 -17.818 1.00 69.94 581 ALA A CA 1
ATOM 4454 C C . ALA A 1 581 ? -6.761 6.190 -17.633 1.00 69.94 581 ALA A C 1
ATOM 4456 O O . ALA A 1 581 ? -6.150 6.599 -18.615 1.00 69.94 581 ALA A O 1
ATOM 4457 N N . ALA A 1 582 ? -6.264 6.290 -16.397 1.00 70.06 582 ALA A N 1
ATOM 4458 C CA . ALA A 1 582 ? -4.958 6.884 -16.141 1.00 70.06 582 ALA A CA 1
ATOM 4459 C C . ALA A 1 582 ? -3.809 6.027 -16.685 1.00 70.06 582 ALA A C 1
ATOM 4461 O O . ALA A 1 582 ? -2.869 6.591 -17.229 1.00 70.06 582 ALA A O 1
ATOM 4462 N N . GLY A 1 583 ? -3.906 4.696 -16.612 1.00 71.62 583 GLY A N 1
ATOM 4463 C CA . GLY A 1 583 ? -2.942 3.784 -17.231 1.00 71.62 583 GLY A CA 1
ATOM 4464 C C . GLY A 1 583 ? -2.934 3.865 -18.750 1.00 71.62 583 GLY A C 1
ATOM 4465 O O . GLY A 1 583 ? -1.867 3.962 -19.339 1.00 71.62 583 GLY A O 1
ATOM 4466 N N . ALA A 1 584 ? -4.102 3.928 -19.391 1.00 73.31 584 ALA A N 1
ATOM 4467 C CA . ALA A 1 584 ? -4.190 4.113 -20.837 1.00 73.31 584 ALA A CA 1
ATOM 4468 C C . ALA A 1 584 ? -3.629 5.476 -21.278 1.00 73.31 584 ALA A C 1
ATOM 4470 O O . ALA A 1 584 ? -2.931 5.549 -22.284 1.00 73.31 584 ALA A O 1
ATOM 4471 N N . ILE A 1 585 ? -3.899 6.550 -20.524 1.00 72.25 585 ILE A N 1
ATOM 4472 C CA . ILE A 1 585 ? -3.336 7.880 -20.801 1.00 72.25 585 ILE A CA 1
ATOM 4473 C C . ILE A 1 585 ? -1.821 7.878 -20.590 1.00 72.25 585 ILE A C 1
ATOM 4475 O O . ILE A 1 585 ? -1.100 8.399 -21.433 1.00 72.25 585 ILE A O 1
ATOM 4479 N N . ALA A 1 586 ? -1.333 7.302 -19.491 1.00 71.06 586 ALA A N 1
ATOM 4480 C CA . ALA A 1 586 ? 0.093 7.250 -19.197 1.00 71.06 586 ALA A CA 1
ATOM 4481 C C . ALA A 1 586 ? 0.857 6.410 -20.227 1.00 71.06 586 ALA A C 1
ATOM 4483 O O . ALA A 1 586 ? 1.869 6.876 -20.739 1.00 71.06 586 ALA A O 1
ATOM 4484 N N . GLY A 1 587 ? 0.323 5.243 -20.601 1.00 76.12 587 GLY A N 1
ATOM 4485 C CA . GLY A 1 587 ? 0.876 4.405 -21.663 1.00 76.12 587 GLY A CA 1
ATOM 4486 C C . GLY A 1 587 ? 0.897 5.123 -23.012 1.00 76.12 587 GLY A C 1
ATOM 4487 O O . GLY A 1 587 ? 1.929 5.147 -23.667 1.00 76.12 587 GLY A O 1
ATOM 4488 N N . ALA A 1 588 ? -0.189 5.807 -23.390 1.00 80.00 588 ALA A N 1
ATOM 4489 C CA . ALA A 1 588 ? -0.230 6.579 -24.633 1.00 80.00 588 ALA A CA 1
ATOM 4490 C C . ALA A 1 588 ? 0.751 7.768 -24.637 1.00 80.00 588 ALA A C 1
ATOM 4492 O O . ALA A 1 588 ? 1.363 8.054 -25.662 1.00 80.00 588 ALA A O 1
ATOM 4493 N N . LEU A 1 589 ? 0.914 8.465 -23.505 1.00 77.38 589 LEU A N 1
ATOM 4494 C CA . LEU A 1 589 ? 1.898 9.546 -23.367 1.00 77.38 589 LEU A CA 1
ATOM 4495 C C . LEU A 1 589 ? 3.333 9.022 -23.462 1.00 77.38 589 LEU A C 1
ATOM 4497 O O . LEU A 1 589 ? 4.187 9.683 -24.053 1.00 77.38 589 LEU A O 1
ATOM 4501 N N . GLU A 1 590 ? 3.587 7.852 -22.881 1.00 79.31 590 GLU A N 1
ATOM 4502 C CA . GLU A 1 590 ? 4.884 7.194 -22.932 1.00 79.31 590 GLU A CA 1
ATOM 4503 C C . GLU A 1 590 ? 5.189 6.690 -24.348 1.00 79.31 590 GLU A C 1
ATOM 4505 O O . GLU A 1 590 ? 6.253 6.999 -24.872 1.00 79.31 590 GLU A O 1
ATOM 4510 N N . ASP A 1 591 ? 4.250 6.025 -25.023 1.00 82.75 591 ASP A N 1
ATOM 4511 C CA . ASP A 1 591 ? 4.416 5.591 -26.415 1.00 82.75 591 ASP A CA 1
ATOM 4512 C C . ASP A 1 591 ? 4.641 6.780 -27.364 1.00 82.75 591 ASP A C 1
ATOM 4514 O O . ASP A 1 591 ? 5.505 6.720 -28.235 1.00 82.75 591 ASP A O 1
ATOM 4518 N N . GLU A 1 592 ? 3.945 7.903 -27.165 1.00 84.44 592 GLU A N 1
ATOM 4519 C CA . GLU A 1 592 ? 4.167 9.123 -27.951 1.00 84.44 592 GLU A CA 1
ATOM 4520 C C . GLU A 1 592 ? 5.537 9.762 -27.666 1.00 84.44 592 GLU A C 1
ATOM 4522 O O . GLU A 1 592 ? 6.182 10.320 -28.556 1.00 84.44 592 GLU A O 1
ATOM 4527 N N . ARG A 1 593 ? 6.020 9.689 -26.419 1.00 84.62 593 ARG A N 1
ATOM 4528 C CA . ARG A 1 593 ? 7.397 10.077 -26.080 1.00 84.62 593 ARG A CA 1
ATOM 4529 C C . ARG A 1 593 ? 8.399 9.183 -26.814 1.00 84.62 593 ARG A C 1
ATOM 4531 O O . ARG A 1 593 ? 9.315 9.710 -27.432 1.00 84.62 593 ARG A O 1
ATOM 4538 N N . ARG A 1 594 ? 8.189 7.862 -26.814 1.00 86.12 594 ARG A N 1
ATOM 4539 C CA . ARG A 1 594 ? 9.055 6.889 -27.503 1.00 86.12 594 ARG A CA 1
ATOM 4540 C C . ARG A 1 594 ? 9.084 7.110 -29.013 1.00 86.12 594 ARG A C 1
ATOM 4542 O O . ARG A 1 594 ? 10.162 7.122 -29.592 1.00 86.12 594 ARG A O 1
ATOM 4549 N N . ARG A 1 595 ? 7.927 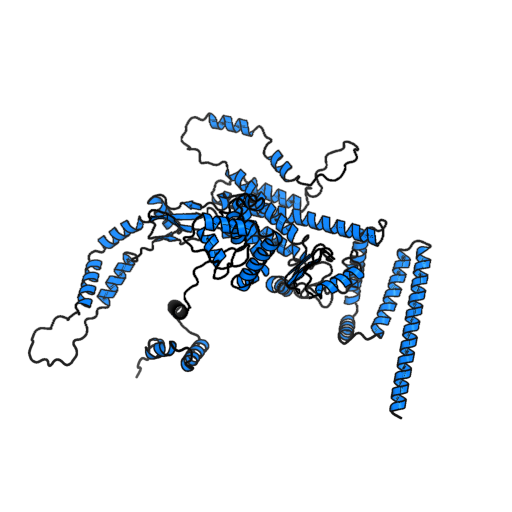7.358 -29.635 1.00 88.75 595 ARG A N 1
ATOM 4550 C CA . ARG A 1 595 ? 7.821 7.700 -31.065 1.00 88.75 595 ARG A CA 1
ATOM 4551 C C . ARG A 1 595 ? 8.600 8.961 -31.411 1.00 88.75 595 ARG A C 1
ATOM 4553 O O . ARG A 1 595 ? 9.317 8.964 -32.403 1.00 88.75 595 ARG A O 1
ATOM 4560 N N . ARG A 1 596 ? 8.496 10.008 -30.585 1.00 88.19 596 ARG A N 1
ATOM 4561 C CA . ARG A 1 596 ? 9.255 11.253 -30.781 1.00 88.19 596 ARG A CA 1
ATOM 4562 C C . ARG A 1 596 ? 10.754 11.039 -30.631 1.00 88.19 596 ARG A C 1
ATOM 4564 O O . ARG A 1 596 ? 11.484 11.417 -31.535 1.00 88.19 596 ARG A O 1
ATOM 4571 N N . ASN A 1 597 ? 11.196 10.369 -29.568 1.00 84.25 597 ASN A N 1
ATOM 4572 C CA . ASN A 1 597 ? 12.614 10.053 -29.374 1.00 84.25 597 ASN A CA 1
ATOM 4573 C C . ASN A 1 597 ? 13.169 9.222 -30.544 1.00 84.25 597 ASN A C 1
ATOM 4575 O O . ASN A 1 597 ? 14.256 9.495 -31.045 1.00 84.25 597 ASN A O 1
ATOM 4579 N N . PHE A 1 598 ? 12.397 8.245 -31.027 1.00 88.94 598 PHE A N 1
ATOM 4580 C CA . PHE A 1 598 ? 12.775 7.437 -32.182 1.00 88.94 598 PHE A CA 1
ATOM 4581 C C . PHE A 1 598 ? 12.855 8.267 -33.472 1.00 88.94 598 PHE A C 1
ATOM 4583 O O . PHE A 1 598 ? 13.841 8.163 -34.198 1.00 88.94 598 PHE A O 1
ATOM 4590 N N . ALA A 1 599 ? 11.864 9.120 -33.742 1.00 90.88 599 ALA A N 1
ATOM 4591 C CA . ALA A 1 599 ? 11.861 10.003 -34.908 1.00 90.88 599 ALA A CA 1
ATOM 4592 C C . ALA A 1 599 ? 13.006 11.031 -34.862 1.00 90.88 599 ALA A C 1
ATOM 4594 O O . ALA A 1 599 ? 13.633 11.300 -35.883 1.00 90.88 599 ALA A O 1
ATOM 4595 N N . GLU A 1 600 ? 13.333 11.566 -33.682 1.00 88.19 600 GLU A N 1
ATOM 4596 C CA . GLU A 1 600 ? 14.493 12.444 -33.482 1.00 88.19 600 GLU A CA 1
ATOM 4597 C C . GLU A 1 600 ? 15.815 11.716 -33.760 1.00 88.19 600 GLU A C 1
ATOM 4599 O O . GLU A 1 600 ? 16.743 12.305 -34.315 1.00 88.19 600 GLU A O 1
ATOM 4604 N N . GLN A 1 601 ? 15.904 10.432 -33.403 1.00 86.25 601 GLN A N 1
ATOM 4605 C CA . GLN A 1 601 ? 17.127 9.649 -33.551 1.00 86.25 601 GLN A CA 1
ATOM 4606 C C . GLN A 1 601 ? 17.341 9.112 -34.973 1.00 86.25 601 GLN A C 1
ATOM 4608 O O . GLN A 1 601 ? 18.472 9.122 -35.465 1.00 86.25 601 GLN A O 1
ATOM 4613 N N . TYR A 1 602 ? 16.289 8.605 -35.615 1.00 89.06 602 TYR A N 1
ATOM 4614 C CA . TYR A 1 602 ? 16.386 7.875 -36.884 1.00 89.06 602 TYR A CA 1
ATOM 4615 C C . TYR A 1 602 ? 15.734 8.607 -38.069 1.00 89.06 602 TYR A C 1
ATOM 4617 O O . TYR A 1 602 ? 15.910 8.185 -39.210 1.00 89.06 602 TYR A O 1
ATOM 4625 N N . GLY A 1 603 ? 15.053 9.730 -37.825 1.00 91.12 603 GLY A N 1
ATOM 4626 C CA . GLY A 1 603 ? 14.312 10.501 -38.823 1.00 91.12 603 GLY A CA 1
ATOM 4627 C C . GLY A 1 603 ? 12.822 10.146 -38.866 1.00 91.12 603 GLY A C 1
ATOM 4628 O O . GLY A 1 603 ? 12.423 9.028 -38.546 1.00 91.12 603 GLY A O 1
ATOM 4629 N N . GLU A 1 604 ? 11.990 11.106 -39.288 1.00 91.88 604 GLU A N 1
ATOM 4630 C CA . GLU A 1 604 ? 10.523 10.957 -39.364 1.00 91.88 604 GLU A CA 1
ATOM 4631 C C . GLU A 1 604 ? 10.057 9.937 -40.422 1.00 91.88 604 GLU A C 1
ATOM 4633 O O . GLU A 1 604 ? 8.921 9.472 -40.363 1.00 91.88 604 GLU A O 1
ATOM 4638 N N . ASP A 1 605 ? 10.925 9.567 -41.371 1.00 91.81 605 ASP A N 1
ATOM 4639 C CA . ASP A 1 605 ? 10.605 8.625 -42.454 1.00 91.81 605 ASP A CA 1
ATOM 4640 C C . ASP A 1 605 ? 10.494 7.163 -41.976 1.00 91.81 605 ASP A C 1
ATOM 4642 O O . ASP A 1 605 ? 9.964 6.312 -42.696 1.00 91.81 605 ASP A O 1
ATOM 4646 N N . LEU A 1 606 ? 10.995 6.847 -40.776 1.00 88.25 606 LEU A N 1
ATOM 4647 C CA . LEU A 1 606 ? 10.957 5.502 -40.203 1.00 88.25 606 LEU A CA 1
ATOM 4648 C C . LEU A 1 606 ? 9.792 5.363 -39.214 1.00 88.25 606 LEU A C 1
ATOM 4650 O O . LEU A 1 606 ? 9.773 5.982 -38.152 1.00 88.25 606 LEU A O 1
ATOM 4654 N N . ASP A 1 607 ? 8.834 4.493 -39.544 1.00 91.88 607 ASP A N 1
ATOM 4655 C CA . ASP A 1 607 ? 7.694 4.186 -38.676 1.00 91.88 607 ASP A CA 1
ATOM 4656 C C . ASP A 1 607 ? 8.140 3.360 -37.455 1.00 91.88 607 ASP A C 1
ATOM 4658 O O . ASP A 1 607 ? 8.534 2.193 -37.572 1.00 91.88 607 ASP A O 1
ATOM 4662 N N . TYR A 1 608 ? 8.053 3.973 -36.270 1.00 90.06 608 TYR A N 1
ATOM 4663 C CA . TYR A 1 608 ? 8.376 3.346 -34.987 1.00 90.06 608 TYR A CA 1
ATOM 4664 C C . TYR A 1 608 ? 7.603 2.044 -34.751 1.00 90.06 608 TYR A C 1
ATOM 4666 O O . TYR A 1 608 ? 8.182 1.075 -34.258 1.00 90.06 608 TYR A O 1
ATOM 4674 N N . ASP A 1 609 ? 6.315 1.988 -35.103 1.00 90.94 609 ASP A N 1
ATOM 4675 C CA . ASP A 1 609 ? 5.487 0.809 -34.837 1.00 90.94 609 ASP A CA 1
ATOM 4676 C C . ASP A 1 609 ? 5.919 -0.362 -35.735 1.00 90.94 609 ASP A C 1
ATOM 4678 O O . ASP A 1 609 ? 6.038 -1.505 -35.276 1.00 90.94 609 ASP A O 1
ATOM 4682 N N . GLN A 1 610 ? 6.227 -0.073 -37.005 1.00 90.50 610 GLN A N 1
ATOM 4683 C CA . GLN A 1 610 ? 6.762 -1.060 -37.942 1.00 90.50 610 GLN A CA 1
ATOM 4684 C C . GLN A 1 610 ? 8.145 -1.550 -37.499 1.00 90.50 610 GLN A C 1
ATOM 4686 O O . GLN A 1 610 ? 8.396 -2.758 -37.482 1.00 90.50 610 GLN A O 1
ATOM 4691 N N . TYR A 1 611 ? 9.028 -0.635 -37.087 1.00 89.06 611 TYR A N 1
ATOM 4692 C CA . TYR A 1 611 ? 10.341 -0.990 -36.558 1.00 89.06 611 TYR A CA 1
ATOM 4693 C C . TYR A 1 611 ? 10.210 -1.887 -35.321 1.00 89.06 611 TYR A C 1
ATOM 4695 O O . TYR A 1 611 ? 10.840 -2.943 -35.258 1.00 89.06 611 TYR A O 1
ATOM 4703 N N . LYS A 1 612 ? 9.358 -1.513 -34.358 1.00 87.62 612 LYS A N 1
ATOM 4704 C CA . LYS A 1 612 ? 9.115 -2.282 -33.129 1.00 87.62 612 LYS A CA 1
ATOM 4705 C C . LYS A 1 612 ? 8.607 -3.693 -33.436 1.00 87.62 612 LYS A C 1
ATOM 4707 O O . LYS A 1 612 ? 9.083 -4.655 -32.836 1.00 87.62 612 LYS A O 1
ATOM 4712 N N . SER A 1 613 ? 7.698 -3.841 -34.403 1.00 87.25 613 SER A N 1
ATOM 4713 C CA . SER A 1 613 ? 7.223 -5.157 -34.852 1.00 87.25 613 SER A CA 1
ATOM 4714 C C . SER A 1 613 ? 8.338 -6.001 -35.483 1.00 87.25 613 SER A C 1
ATOM 4716 O O . SER A 1 613 ? 8.422 -7.202 -35.223 1.00 87.25 613 SER A O 1
ATOM 4718 N N . ASN A 1 614 ? 9.202 -5.394 -36.299 1.00 88.25 614 ASN A N 1
ATOM 4719 C CA . ASN A 1 614 ? 10.328 -6.091 -36.926 1.00 88.25 614 ASN A CA 1
ATOM 4720 C C . ASN A 1 614 ? 11.372 -6.516 -35.886 1.00 88.25 614 ASN A C 1
ATOM 4722 O O . ASN A 1 614 ? 11.858 -7.646 -35.921 1.00 88.25 614 ASN A O 1
ATOM 4726 N N . ALA A 1 615 ? 11.679 -5.641 -34.928 1.00 84.19 615 ALA A N 1
ATOM 4727 C CA . ALA A 1 615 ? 12.604 -5.924 -33.838 1.00 84.19 615 ALA A CA 1
ATOM 4728 C C . ALA A 1 615 ? 12.093 -7.067 -32.943 1.00 84.19 615 ALA A C 1
ATOM 4730 O O . ALA A 1 615 ? 12.862 -7.969 -32.608 1.00 84.19 615 ALA A O 1
ATOM 4731 N N . ALA A 1 616 ? 10.788 -7.102 -32.647 1.00 83.62 616 ALA A N 1
ATOM 4732 C CA . ALA A 1 616 ? 10.163 -8.219 -31.939 1.00 83.62 616 ALA A CA 1
ATOM 4733 C C . ALA A 1 616 ? 10.308 -9.548 -32.708 1.00 83.62 616 ALA A C 1
ATOM 4735 O O . ALA A 1 616 ? 10.690 -10.559 -32.120 1.00 83.62 616 ALA A O 1
ATOM 4736 N N . ALA A 1 617 ? 10.091 -9.548 -34.029 1.00 87.50 617 ALA A N 1
ATOM 4737 C CA . ALA A 1 617 ? 10.246 -10.745 -34.861 1.00 87.50 617 ALA A CA 1
ATOM 4738 C C . ALA A 1 617 ? 11.705 -11.240 -34.948 1.00 87.50 617 ALA A C 1
ATOM 4740 O O . ALA A 1 617 ? 11.961 -12.451 -34.934 1.00 87.50 617 ALA A O 1
ATOM 4741 N N . LEU A 1 618 ? 12.672 -10.319 -35.013 1.00 86.44 618 LEU A N 1
ATOM 4742 C CA . LEU A 1 618 ? 14.102 -10.640 -34.954 1.00 86.44 618 LEU A CA 1
ATOM 4743 C C . LEU A 1 618 ? 14.474 -11.239 -33.601 1.00 86.44 618 LEU A C 1
ATOM 4745 O O . LEU A 1 618 ? 15.172 -12.250 -33.534 1.00 86.44 618 LEU A O 1
ATOM 4749 N N . LEU A 1 619 ? 13.960 -10.658 -32.521 1.00 85.69 619 LEU A N 1
ATOM 4750 C CA . LEU A 1 619 ? 14.203 -11.128 -31.168 1.00 85.69 619 LEU A CA 1
ATOM 4751 C C . LEU A 1 619 ? 13.616 -12.532 -30.941 1.00 85.69 619 LEU A C 1
ATOM 4753 O O . LEU A 1 619 ? 14.292 -13.385 -30.368 1.00 85.69 619 LEU A O 1
ATOM 4757 N N . ASP A 1 620 ? 12.418 -12.817 -31.450 1.00 86.56 620 ASP A N 1
ATOM 4758 C CA . ASP A 1 620 ? 11.832 -14.165 -31.436 1.00 86.56 620 ASP A CA 1
ATOM 4759 C C . ASP A 1 620 ? 12.654 -15.161 -32.258 1.00 86.56 620 ASP A C 1
ATOM 4761 O O . ASP A 1 620 ? 12.878 -16.299 -31.836 1.00 86.56 620 ASP A O 1
ATOM 4765 N N . THR A 1 621 ? 13.160 -14.729 -33.414 1.00 90.00 621 THR A N 1
ATOM 4766 C CA . THR A 1 621 ? 14.043 -15.548 -34.251 1.00 90.00 621 THR A CA 1
ATOM 4767 C C . THR A 1 621 ? 15.349 -15.862 -33.524 1.00 90.00 621 THR A C 1
ATOM 4769 O O . THR A 1 621 ? 15.759 -17.021 -33.497 1.00 90.00 621 THR A O 1
ATOM 4772 N N . LYS A 1 622 ? 15.954 -14.878 -32.849 1.00 87.12 622 LYS A N 1
ATOM 4773 C CA . LYS A 1 622 ? 17.146 -15.056 -32.010 1.00 87.12 622 LYS A CA 1
ATOM 4774 C C . LYS A 1 622 ? 16.908 -16.064 -30.883 1.00 87.12 622 LYS A C 1
ATOM 4776 O O . LYS A 1 622 ? 17.733 -16.956 -30.693 1.00 87.12 622 LYS A O 1
ATOM 4781 N N . ILE A 1 623 ? 15.777 -15.980 -30.169 1.00 86.31 623 ILE A N 1
ATOM 4782 C CA . ILE A 1 623 ? 15.417 -16.981 -29.145 1.00 86.31 623 ILE A CA 1
ATOM 4783 C C . ILE A 1 623 ? 15.298 -18.363 -29.773 1.00 86.31 623 ILE A C 1
ATOM 4785 O O . ILE A 1 623 ? 15.825 -19.330 -29.229 1.00 86.31 623 ILE A O 1
ATOM 4789 N N . ARG A 1 624 ? 14.574 -18.472 -30.894 1.00 89.50 624 ARG A N 1
ATOM 4790 C CA . ARG A 1 624 ? 14.331 -19.752 -31.560 1.00 89.50 624 ARG A CA 1
ATOM 4791 C C . ARG A 1 624 ? 15.646 -20.400 -31.977 1.00 89.50 624 ARG A C 1
ATOM 4793 O O . ARG A 1 624 ? 15.861 -21.554 -31.635 1.00 89.50 624 ARG A O 1
ATOM 4800 N N . MET A 1 625 ? 16.549 -19.643 -32.598 1.00 86.25 625 MET A N 1
ATOM 4801 C CA . MET A 1 625 ? 17.891 -20.126 -32.939 1.00 86.25 625 MET A CA 1
ATOM 4802 C C . MET A 1 625 ? 18.678 -20.548 -31.691 1.00 86.25 625 MET A C 1
ATOM 4804 O O . MET A 1 625 ? 19.331 -21.586 -31.698 1.00 86.25 625 MET A O 1
ATOM 4808 N N . GLY A 1 626 ? 18.566 -19.799 -30.590 1.00 83.88 626 GLY A N 1
ATOM 4809 C CA . GLY A 1 626 ? 19.167 -20.175 -29.309 1.00 83.88 626 GLY A CA 1
ATOM 4810 C C . GLY A 1 626 ? 18.601 -21.471 -28.714 1.00 83.88 626 GLY A C 1
ATOM 4811 O O . GLY A 1 626 ? 19.347 -22.228 -28.104 1.00 83.88 626 GLY A O 1
ATOM 4812 N N . ARG A 1 627 ? 17.305 -21.750 -28.908 1.00 85.50 627 ARG A N 1
ATOM 4813 C CA . ARG A 1 627 ? 16.647 -22.999 -28.479 1.00 85.50 627 ARG A CA 1
ATOM 4814 C C . ARG A 1 627 ? 16.987 -24.182 -29.382 1.00 85.50 627 ARG A C 1
ATOM 4816 O O . ARG A 1 627 ? 17.079 -25.305 -28.902 1.00 85.50 627 ARG A O 1
ATOM 4823 N N . GLU A 1 628 ? 17.136 -23.934 -30.678 1.00 90.06 628 GLU A N 1
ATOM 4824 C CA . GLU A 1 628 ? 17.460 -24.953 -31.678 1.00 90.06 628 GLU A CA 1
ATOM 4825 C C . GLU A 1 628 ? 18.953 -25.307 -31.692 1.00 90.06 628 GLU A C 1
ATOM 4827 O O . GLU A 1 628 ? 19.303 -26.391 -32.152 1.00 90.06 628 GLU A O 1
ATOM 4832 N N . ASN A 1 629 ? 19.831 -24.443 -31.164 1.00 86.69 629 ASN A N 1
ATOM 4833 C CA . ASN A 1 629 ? 21.257 -24.732 -31.040 1.00 86.69 629 ASN A CA 1
ATOM 4834 C C . ASN A 1 629 ? 21.502 -25.769 -29.915 1.00 86.69 629 ASN A C 1
ATOM 4836 O O . ASN A 1 629 ? 21.418 -25.422 -28.733 1.00 86.69 629 ASN A O 1
ATOM 4840 N N . PRO A 1 630 ? 21.875 -27.024 -30.245 1.00 84.75 630 PRO A N 1
ATOM 4841 C CA . PRO A 1 630 ? 22.094 -28.078 -29.252 1.00 84.75 630 PRO A CA 1
ATOM 4842 C C . PRO A 1 630 ? 23.283 -27.787 -28.324 1.00 84.75 630 PRO A C 1
ATOM 4844 O O . PRO A 1 630 ? 23.372 -28.363 -27.242 1.00 84.75 630 PRO A O 1
ATOM 4847 N N . ASN A 1 631 ? 24.173 -26.872 -28.722 1.00 88.44 631 ASN A N 1
ATOM 4848 C CA . ASN A 1 631 ? 25.341 -26.466 -27.950 1.00 88.44 631 ASN A CA 1
ATOM 4849 C C . ASN A 1 631 ? 25.106 -25.184 -27.142 1.00 88.44 631 ASN A C 1
ATOM 4851 O O . ASN A 1 631 ? 26.008 -24.769 -26.419 1.00 88.44 631 ASN A O 1
ATOM 4855 N N . ALA A 1 632 ? 23.924 -24.558 -27.205 1.00 77.75 632 ALA A N 1
ATOM 4856 C CA . ALA A 1 632 ? 23.678 -23.269 -26.553 1.00 77.75 632 ALA A CA 1
ATOM 4857 C C . ALA A 1 632 ? 23.945 -23.299 -25.040 1.00 77.75 632 ALA A C 1
ATOM 4859 O O . ALA A 1 632 ? 24.502 -22.351 -24.489 1.00 77.75 632 ALA A O 1
ATOM 4860 N N . ALA A 1 633 ? 23.593 -24.395 -24.359 1.00 73.62 633 ALA A N 1
ATOM 4861 C CA . ALA A 1 633 ? 23.888 -24.567 -22.936 1.00 73.62 633 ALA A CA 1
ATOM 4862 C C . ALA A 1 633 ? 25.403 -24.626 -22.674 1.00 73.62 633 ALA A C 1
ATOM 4864 O O . ALA A 1 633 ? 25.908 -23.943 -21.786 1.00 73.62 633 ALA A O 1
ATOM 4865 N N . GLN A 1 634 ? 26.139 -25.370 -23.503 1.00 79.69 634 GLN A N 1
ATOM 4866 C CA . GLN A 1 634 ? 27.587 -25.519 -23.383 1.00 79.69 634 GLN A CA 1
ATOM 4867 C C . GLN A 1 634 ? 28.327 -24.215 -23.719 1.00 79.69 634 GLN A C 1
ATOM 4869 O O . GLN A 1 634 ? 29.273 -23.845 -23.030 1.00 79.69 634 GLN A O 1
ATOM 4874 N N . GLU A 1 635 ? 27.881 -23.481 -24.737 1.00 76.00 635 GLU A N 1
ATOM 4875 C CA . GLU A 1 635 ? 28.415 -22.164 -25.100 1.00 76.00 635 GLU A CA 1
ATOM 4876 C C . GLU A 1 635 ? 28.146 -21.122 -24.012 1.00 76.00 635 GLU A C 1
ATOM 4878 O O . GLU A 1 635 ? 29.025 -20.316 -23.700 1.00 76.00 635 GLU A O 1
ATOM 4883 N N . ARG A 1 636 ? 26.965 -21.160 -23.381 1.00 68.75 636 ARG A N 1
ATOM 4884 C CA . ARG A 1 636 ? 26.640 -20.297 -22.239 1.00 68.75 636 ARG A CA 1
ATOM 4885 C C . ARG A 1 636 ? 27.512 -20.611 -21.038 1.00 68.75 636 ARG A C 1
ATOM 4887 O O . ARG A 1 636 ? 28.091 -19.680 -20.482 1.00 68.75 636 ARG A O 1
ATOM 4894 N N . GLU A 1 637 ? 27.669 -21.882 -20.678 1.00 70.31 637 GLU A N 1
ATOM 4895 C CA . GLU A 1 637 ? 28.580 -22.291 -19.605 1.00 70.31 637 GLU A CA 1
ATOM 4896 C C . GLU A 1 637 ? 30.010 -21.833 -19.903 1.00 70.31 637 GLU A C 1
ATOM 4898 O O . GLU A 1 637 ? 30.625 -21.186 -19.060 1.00 70.31 637 GLU A O 1
ATOM 4903 N N . GLN A 1 638 ? 30.503 -22.043 -21.128 1.00 70.38 638 GLN A N 1
ATOM 4904 C CA . GLN A 1 638 ? 31.821 -21.567 -21.560 1.00 70.38 638 GLN A CA 1
ATOM 4905 C C . GLN A 1 638 ? 31.945 -20.036 -21.537 1.00 70.38 638 GLN A C 1
ATOM 4907 O O . GLN A 1 638 ? 33.008 -19.511 -21.206 1.00 70.38 638 GLN A O 1
ATOM 4912 N N . SER A 1 639 ? 30.873 -19.302 -21.844 1.00 59.53 639 SER A N 1
ATOM 4913 C CA . SER A 1 639 ? 30.842 -17.837 -21.755 1.00 59.53 639 SER A CA 1
ATOM 4914 C C . SER A 1 639 ? 30.812 -17.332 -20.304 1.00 59.53 639 SER A C 1
ATOM 4916 O O . SER A 1 639 ? 31.389 -16.281 -20.006 1.00 59.53 639 SER A O 1
ATOM 4918 N N . ALA A 1 640 ? 30.209 -18.103 -19.391 1.00 54.28 640 ALA A N 1
ATOM 4919 C CA . ALA A 1 640 ? 30.117 -17.796 -17.967 1.00 54.28 640 ALA A CA 1
ATOM 4920 C C . ALA A 1 640 ? 31.462 -17.967 -17.241 1.00 54.28 640 ALA A C 1
ATOM 4922 O O . ALA A 1 640 ? 31.728 -17.235 -16.288 1.00 54.28 640 ALA A O 1
ATOM 4923 N N . VAL A 1 641 ? 32.351 -18.851 -17.720 1.00 51.22 641 VAL A N 1
ATOM 4924 C CA . VAL A 1 641 ? 33.710 -19.031 -17.156 1.00 51.22 641 VAL A CA 1
ATOM 4925 C C . VAL A 1 641 ? 34.720 -17.964 -17.612 1.00 51.22 641 VAL A C 1
ATOM 4927 O O . VAL A 1 641 ? 35.911 -18.060 -17.323 1.00 51.22 641 VAL A O 1
ATOM 4930 N N . GLY A 1 642 ? 34.255 -16.909 -18.281 1.00 46.50 642 GLY A N 1
ATOM 4931 C CA . GLY A 1 642 ? 35.094 -15.843 -18.812 1.00 46.50 642 GLY A CA 1
ATOM 4932 C C . GLY A 1 642 ? 35.228 -15.973 -20.321 1.00 46.50 642 GLY A C 1
ATOM 4933 O O . GLY A 1 642 ? 36.017 -16.761 -20.834 1.00 46.50 642 GLY A O 1
ATOM 4934 N N . PHE A 1 643 ? 34.448 -15.149 -21.018 1.00 43.69 643 PHE A N 1
ATOM 4935 C CA . PHE A 1 643 ? 34.484 -14.909 -22.459 1.00 43.69 643 PHE A CA 1
ATOM 4936 C C . PHE A 1 643 ? 35.902 -15.011 -23.052 1.00 43.69 643 PHE A C 1
ATOM 4938 O O . PHE A 1 643 ? 36.720 -14.096 -22.920 1.00 43.69 643 PHE A O 1
ATOM 4945 N N . SER A 1 644 ? 36.193 -16.104 -23.761 1.00 53.84 644 SER A N 1
ATOM 4946 C CA . SER A 1 644 ? 37.403 -16.168 -24.578 1.00 53.84 644 SER A CA 1
ATOM 4947 C C . SER A 1 644 ? 37.231 -15.217 -25.772 1.00 53.84 644 SER A C 1
ATOM 4949 O O . SER A 1 644 ? 36.209 -15.244 -26.461 1.00 53.84 644 SER A O 1
ATOM 4951 N N . ARG A 1 645 ? 38.225 -14.353 -26.026 1.00 53.44 645 ARG A N 1
ATOM 4952 C CA . ARG A 1 645 ? 38.212 -13.358 -27.123 1.00 53.44 645 ARG A CA 1
ATOM 4953 C C . ARG A 1 645 ? 37.917 -13.962 -28.504 1.00 53.44 645 ARG A C 1
ATOM 4955 O O . ARG A 1 645 ? 37.396 -13.265 -29.366 1.00 53.44 645 ARG A O 1
ATOM 4962 N N . ARG A 1 646 ? 38.181 -15.260 -28.701 1.00 53.31 646 ARG A N 1
ATOM 4963 C CA . ARG A 1 646 ? 37.866 -15.983 -29.944 1.00 53.31 646 ARG A CA 1
ATOM 4964 C C . ARG A 1 646 ? 36.363 -16.093 -30.204 1.00 53.31 646 ARG A C 1
ATOM 4966 O O . ARG A 1 646 ? 35.937 -15.901 -31.336 1.00 53.31 646 ARG A O 1
ATOM 4973 N N . ASN A 1 647 ? 35.557 -16.291 -29.162 1.00 54.81 647 ASN A N 1
ATOM 4974 C CA . ASN A 1 647 ? 34.101 -16.365 -29.318 1.00 54.81 647 ASN A CA 1
ATOM 4975 C C . ASN A 1 647 ? 33.499 -14.977 -29.601 1.00 54.81 647 ASN A C 1
ATOM 4977 O O . ASN A 1 647 ? 32.494 -14.877 -30.294 1.00 54.81 647 ASN A O 1
ATOM 4981 N N . GLN A 1 648 ? 34.149 -13.897 -29.140 1.00 58.50 648 GLN A N 1
ATOM 4982 C CA . GLN A 1 648 ? 33.760 -12.524 -29.496 1.00 58.50 648 GLN A CA 1
ATOM 4983 C C . GLN A 1 648 ? 34.016 -12.233 -30.978 1.00 58.50 648 GLN A C 1
ATOM 4985 O O . GLN A 1 648 ? 33.193 -11.596 -31.621 1.00 58.50 648 GLN A O 1
ATOM 4990 N N . GLN A 1 649 ? 35.129 -12.718 -31.533 1.00 60.44 649 GLN A N 1
ATOM 4991 C CA . GLN A 1 649 ? 35.449 -12.534 -32.951 1.00 60.44 649 GLN A CA 1
ATOM 4992 C C . GLN A 1 649 ? 34.519 -13.337 -33.867 1.00 60.44 649 GLN A C 1
ATOM 4994 O O . GLN A 1 649 ? 34.084 -12.801 -34.882 1.00 60.44 649 GLN A O 1
ATOM 4999 N N . ALA A 1 650 ? 34.165 -14.571 -33.493 1.00 61.72 650 ALA A N 1
ATOM 5000 C CA . ALA A 1 650 ? 33.197 -15.376 -34.242 1.00 61.72 650 ALA A CA 1
ATOM 5001 C C . ALA A 1 650 ? 31.803 -14.722 -34.256 1.00 61.72 650 ALA A C 1
ATOM 5003 O O . ALA A 1 650 ? 31.245 -14.495 -35.324 1.00 61.72 650 ALA A O 1
ATOM 5004 N N . ALA A 1 651 ? 31.306 -14.289 -33.092 1.00 55.97 651 ALA A N 1
ATOM 5005 C CA . ALA A 1 651 ? 30.022 -13.593 -32.995 1.00 55.97 651 ALA A CA 1
ATOM 5006 C C . ALA A 1 651 ? 30.004 -12.253 -33.756 1.00 55.97 651 ALA A C 1
ATOM 5008 O O . ALA A 1 651 ? 28.983 -11.879 -34.326 1.00 55.97 651 ALA A O 1
ATOM 5009 N N . LEU A 1 652 ? 31.130 -11.528 -33.798 1.00 65.94 652 LEU A N 1
ATOM 5010 C CA . LEU A 1 652 ? 31.253 -10.293 -34.581 1.00 65.94 652 LEU A CA 1
ATOM 5011 C C . LEU A 1 652 ? 31.235 -10.548 -36.094 1.00 65.94 652 LEU A C 1
ATOM 5013 O O . LEU A 1 652 ? 30.705 -9.717 -36.828 1.00 65.94 652 LEU A O 1
ATOM 5017 N N . MET A 1 653 ? 31.793 -11.670 -36.558 1.00 68.50 653 MET A N 1
ATOM 5018 C CA . MET A 1 653 ? 31.726 -12.067 -37.968 1.00 68.50 653 MET A CA 1
ATOM 5019 C C . MET A 1 653 ? 30.305 -12.475 -38.371 1.00 68.50 653 MET A C 1
ATOM 5021 O O . MET A 1 653 ? 29.821 -12.023 -39.406 1.00 68.50 653 MET A O 1
ATOM 5025 N N . ASP A 1 654 ? 29.613 -13.254 -37.536 1.00 64.00 654 ASP A N 1
ATOM 5026 C CA . ASP A 1 654 ? 28.223 -13.654 -37.797 1.00 64.00 654 ASP A CA 1
ATOM 5027 C C . ASP A 1 654 ? 27.281 -12.441 -37.800 1.00 64.00 654 ASP A C 1
ATOM 5029 O O . ASP A 1 654 ? 26.454 -12.291 -38.700 1.00 64.00 654 ASP A O 1
ATOM 5033 N N . TYR A 1 655 ? 27.470 -11.507 -36.861 1.00 62.25 655 TYR A N 1
ATOM 5034 C CA . TYR A 1 655 ? 26.703 -10.261 -36.811 1.00 62.25 655 TYR A CA 1
ATOM 5035 C C . TYR A 1 655 ? 26.948 -9.370 -38.039 1.00 62.25 655 TYR A C 1
ATOM 5037 O O . TYR A 1 655 ? 26.014 -8.772 -38.570 1.00 62.25 655 TYR A O 1
ATOM 5045 N N . ALA A 1 656 ? 28.184 -9.301 -38.541 1.00 68.75 656 ALA A N 1
ATOM 5046 C CA . ALA A 1 656 ? 28.492 -8.554 -39.760 1.00 68.75 656 ALA A CA 1
ATOM 5047 C C . ALA A 1 656 ? 27.827 -9.169 -41.008 1.00 68.75 656 ALA A C 1
ATOM 5049 O O . ALA A 1 656 ? 27.364 -8.437 -41.885 1.00 68.75 656 ALA A O 1
ATOM 5050 N N . LEU A 1 657 ? 27.719 -10.502 -41.077 1.00 70.25 657 LEU A N 1
ATOM 5051 C CA . LEU A 1 657 ? 26.994 -11.198 -42.146 1.00 70.25 657 LEU A CA 1
ATOM 5052 C C . LEU A 1 657 ? 25.480 -10.945 -42.074 1.00 70.25 657 LEU A C 1
ATOM 5054 O O . LEU A 1 657 ? 24.837 -10.731 -43.103 1.00 70.25 657 LEU A O 1
ATOM 5058 N N . GLU A 1 658 ? 24.910 -10.909 -40.869 1.00 65.12 658 GLU A N 1
ATOM 5059 C CA . GLU A 1 658 ? 23.495 -10.585 -40.663 1.00 65.12 658 GLU A CA 1
ATOM 5060 C C . GLU A 1 658 ? 23.188 -9.129 -41.053 1.00 65.12 658 GLU A C 1
ATOM 5062 O O . GLU A 1 658 ? 22.232 -8.876 -41.796 1.00 65.12 658 GLU A O 1
ATOM 5067 N N . GLN A 1 659 ? 24.053 -8.185 -40.654 1.00 69.19 659 GLN A N 1
ATOM 5068 C CA . GLN A 1 659 ? 23.972 -6.776 -41.052 1.00 69.19 659 GLN A CA 1
ATOM 5069 C C . GLN A 1 659 ? 24.058 -6.591 -42.570 1.00 69.19 659 GLN A C 1
ATOM 5071 O O . GLN A 1 659 ? 23.307 -5.785 -43.121 1.00 69.19 659 GLN A O 1
ATOM 5076 N N . GLN A 1 660 ? 24.910 -7.359 -43.256 1.00 69.44 660 GLN A N 1
ATOM 5077 C CA . GLN A 1 660 ? 24.977 -7.353 -44.718 1.00 69.44 660 GLN A CA 1
ATOM 5078 C C . GLN A 1 660 ? 23.634 -7.771 -45.334 1.00 69.44 660 GLN A C 1
ATOM 5080 O O . GLN A 1 660 ? 23.145 -7.100 -46.242 1.00 69.44 660 GLN A O 1
ATOM 5085 N N . SER A 1 661 ? 22.991 -8.817 -44.801 1.00 67.12 661 SER A N 1
ATOM 5086 C CA . SER A 1 661 ? 21.688 -9.277 -45.303 1.00 67.12 661 SER A CA 1
ATOM 5087 C C . SER A 1 661 ? 20.568 -8.246 -45.095 1.00 67.12 661 SER A C 1
ATOM 5089 O O . SER A 1 661 ? 19.700 -8.095 -45.953 1.00 67.12 661 SER A O 1
ATOM 5091 N N . LEU A 1 662 ? 20.612 -7.501 -43.985 1.00 59.72 662 LEU A N 1
ATOM 5092 C CA . LEU A 1 662 ? 19.661 -6.434 -43.657 1.00 59.72 662 LEU A CA 1
ATOM 5093 C C . LEU A 1 662 ? 19.864 -5.202 -44.542 1.00 59.72 662 LEU A C 1
ATOM 5095 O O . LEU A 1 662 ? 18.894 -4.645 -45.053 1.00 59.72 662 LEU A O 1
ATOM 5099 N N . ILE A 1 663 ? 21.115 -4.805 -44.777 1.00 70.62 663 ILE A N 1
ATOM 5100 C CA . ILE A 1 663 ? 21.459 -3.731 -45.718 1.00 70.62 663 ILE A CA 1
ATOM 5101 C C . ILE A 1 663 ? 20.998 -4.088 -47.133 1.00 70.62 663 ILE A C 1
ATOM 5103 O O . ILE A 1 663 ? 20.426 -3.245 -47.824 1.00 70.62 663 ILE A O 1
ATOM 5107 N N . ASP A 1 664 ? 21.162 -5.349 -47.535 1.00 67.81 664 ASP A N 1
ATOM 5108 C CA . ASP A 1 664 ? 20.714 -5.842 -48.835 1.00 67.81 664 ASP A CA 1
ATOM 5109 C C . ASP A 1 664 ? 19.184 -5.846 -49.000 1.00 67.81 664 ASP A C 1
ATOM 5111 O O . ASP A 1 664 ? 18.699 -5.744 -50.132 1.00 67.81 664 ASP A O 1
ATOM 5115 N N . GLN A 1 665 ? 18.434 -5.937 -47.896 1.00 65.06 665 GLN A N 1
ATOM 5116 C CA . GLN A 1 665 ? 16.967 -5.927 -47.881 1.00 65.06 665 GLN A CA 1
ATOM 5117 C C . GLN A 1 665 ? 16.359 -4.527 -47.725 1.00 65.06 665 GLN A C 1
ATOM 5119 O O . GLN A 1 665 ? 15.270 -4.292 -48.244 1.00 65.06 665 GLN A O 1
ATOM 5124 N N . MET A 1 666 ? 17.026 -3.607 -47.019 1.00 61.59 666 MET A N 1
ATOM 5125 C CA . MET A 1 666 ? 16.407 -2.347 -46.579 1.00 61.59 666 MET A CA 1
ATOM 5126 C C . MET A 1 666 ? 16.959 -1.083 -47.245 1.00 61.59 666 MET A C 1
ATOM 5128 O O . MET A 1 666 ? 16.248 -0.082 -47.287 1.00 61.59 666 MET A O 1
ATOM 5132 N N . ALA A 1 667 ? 18.189 -1.086 -47.770 1.00 71.50 667 ALA A N 1
ATOM 5133 C CA . ALA A 1 667 ? 18.799 0.134 -48.302 1.00 71.50 667 ALA A CA 1
ATOM 5134 C C . ALA A 1 667 ? 18.543 0.295 -49.819 1.00 71.50 667 ALA A C 1
ATOM 5136 O O . ALA A 1 667 ? 18.980 -0.550 -50.611 1.00 71.50 667 ALA A O 1
ATOM 5137 N N . PRO A 1 668 ? 17.873 1.372 -50.276 1.00 66.19 668 PRO A N 1
ATOM 5138 C CA . PRO A 1 668 ? 17.714 1.644 -51.699 1.00 66.19 668 PRO A CA 1
ATOM 5139 C C . PRO A 1 668 ? 18.998 2.227 -52.317 1.00 66.19 668 PRO A C 1
ATOM 5141 O O . PRO A 1 668 ? 19.578 3.190 -51.823 1.00 66.19 668 PRO A O 1
ATOM 5144 N N . GLY A 1 669 ? 19.409 1.658 -53.455 1.00 78.75 669 GLY A N 1
ATOM 5145 C CA . GLY A 1 669 ? 20.406 2.215 -54.380 1.00 78.75 669 GLY A CA 1
ATOM 5146 C C . GLY A 1 669 ? 21.720 2.695 -53.731 1.00 78.75 669 GLY A C 1
ATOM 5147 O O . GLY A 1 669 ? 22.479 1.864 -53.236 1.00 78.75 669 GLY A O 1
ATOM 5148 N N . PRO A 1 670 ? 22.032 4.005 -53.762 1.00 73.62 670 PRO A N 1
ATOM 5149 C CA . PRO A 1 670 ? 23.351 4.532 -53.390 1.00 73.62 670 PRO A CA 1
ATOM 5150 C C . PRO A 1 670 ? 23.731 4.307 -51.916 1.00 73.62 670 PRO A C 1
ATOM 5152 O O . PRO A 1 670 ? 24.917 4.179 -51.604 1.00 73.62 670 PRO A O 1
ATOM 5155 N N . ASP A 1 671 ? 22.756 4.191 -51.009 1.00 67.06 671 ASP A N 1
ATOM 5156 C CA . ASP A 1 671 ? 23.032 3.929 -49.590 1.00 67.06 671 ASP A CA 1
ATOM 5157 C C . ASP A 1 671 ? 23.461 2.477 -49.342 1.00 67.06 671 ASP A C 1
ATOM 5159 O O . ASP A 1 671 ? 24.242 2.205 -48.427 1.00 67.06 671 ASP A O 1
ATOM 5163 N N . ARG A 1 672 ? 23.048 1.550 -50.215 1.00 77.62 672 ARG A N 1
ATOM 5164 C CA . ARG A 1 672 ? 23.471 0.145 -50.174 1.00 77.62 672 ARG A CA 1
ATOM 5165 C C . ARG A 1 672 ? 24.952 -0.011 -50.500 1.00 77.62 672 ARG A C 1
ATOM 5167 O O . ARG A 1 672 ? 25.646 -0.765 -49.824 1.00 77.62 672 ARG A O 1
ATOM 5174 N N . GLU A 1 673 ? 25.459 0.727 -51.488 1.00 73.38 673 GLU A N 1
ATOM 5175 C CA . GLU A 1 673 ? 26.885 0.698 -51.847 1.00 73.38 673 GLU A CA 1
ATOM 5176 C C . GLU A 1 673 ? 27.754 1.250 -50.716 1.00 73.38 673 GLU A C 1
ATOM 5178 O O . GLU A 1 673 ? 28.769 0.652 -50.354 1.00 73.38 673 GLU A O 1
ATOM 5183 N N . ARG A 1 674 ? 27.325 2.356 -50.096 1.00 70.06 674 ARG A N 1
ATOM 5184 C CA . ARG A 1 674 ? 28.046 2.963 -48.974 1.00 70.06 674 ARG A CA 1
ATOM 5185 C C . ARG A 1 674 ? 28.040 2.067 -47.736 1.00 70.06 674 ARG A C 1
ATOM 5187 O O . ARG A 1 674 ? 29.067 1.936 -47.073 1.00 70.06 674 ARG A O 1
ATOM 5194 N N . ALA A 1 675 ? 26.907 1.439 -47.438 1.00 71.38 675 ALA A N 1
ATOM 5195 C CA . ALA A 1 675 ? 26.783 0.505 -46.328 1.00 71.38 675 ALA A CA 1
ATOM 5196 C C . ALA A 1 675 ? 27.593 -0.784 -46.568 1.00 71.38 675 ALA A C 1
ATOM 5198 O O . ALA A 1 675 ? 28.288 -1.244 -45.662 1.00 71.38 675 ALA A O 1
ATOM 5199 N N . SER A 1 676 ? 27.605 -1.304 -47.801 1.00 75.50 676 SER A N 1
ATOM 5200 C CA . SER A 1 676 ? 28.422 -2.463 -48.180 1.00 75.50 676 SER A CA 1
ATOM 5201 C C . SER A 1 676 ? 29.929 -2.171 -48.133 1.00 75.50 676 SER A C 1
ATOM 5203 O O . SER A 1 676 ? 30.695 -3.038 -47.716 1.00 75.50 676 SER A O 1
ATOM 5205 N N . ASP A 1 677 ? 30.376 -0.968 -48.512 1.00 80.56 677 ASP A N 1
ATOM 5206 C CA . ASP A 1 677 ? 31.785 -0.550 -48.391 1.00 80.56 677 ASP A CA 1
ATOM 5207 C C . ASP A 1 677 ? 32.222 -0.432 -46.919 1.00 80.56 677 ASP A C 1
ATOM 5209 O O . ASP A 1 677 ? 33.308 -0.881 -46.541 1.00 80.56 677 ASP A O 1
ATOM 5213 N N . LEU A 1 678 ? 31.360 0.120 -46.057 1.00 71.75 678 LEU A N 1
ATOM 5214 C CA . LEU A 1 678 ? 31.622 0.208 -44.618 1.00 71.75 678 LEU A CA 1
ATOM 5215 C C . LEU A 1 678 ? 31.701 -1.177 -43.961 1.00 71.75 678 LEU A C 1
ATOM 5217 O O . LEU A 1 678 ? 32.636 -1.428 -43.196 1.00 71.75 678 LEU A O 1
ATOM 5221 N N . LEU A 1 679 ? 30.791 -2.090 -44.310 1.00 77.12 679 LEU A N 1
ATOM 5222 C CA . LEU A 1 679 ? 30.848 -3.483 -43.863 1.00 77.12 679 LEU A CA 1
ATOM 5223 C C . LEU A 1 679 ? 32.101 -4.196 -44.374 1.00 77.12 679 LEU A C 1
ATOM 5225 O O . LEU A 1 679 ? 32.778 -4.870 -43.601 1.00 77.12 679 LEU A O 1
ATOM 5229 N N . GLY A 1 680 ? 32.481 -3.994 -45.639 1.00 80.62 680 GLY A N 1
ATOM 5230 C CA . GLY A 1 680 ? 33.718 -4.544 -46.198 1.00 80.62 680 GLY A CA 1
ATOM 5231 C C . GLY A 1 680 ? 34.965 -4.094 -45.428 1.00 80.62 680 GLY A C 1
ATOM 5232 O O . GLY A 1 680 ? 35.831 -4.910 -45.100 1.00 80.62 680 GLY A O 1
ATOM 5233 N N . LYS A 1 681 ? 35.036 -2.810 -45.055 1.00 79.88 681 LYS A N 1
ATOM 5234 C CA . LYS A 1 681 ? 36.120 -2.262 -44.219 1.00 79.88 681 LYS A CA 1
ATOM 5235 C C . LYS A 1 681 ? 36.121 -2.847 -42.808 1.00 79.88 681 LYS A C 1
ATOM 5237 O O . LYS A 1 681 ? 37.193 -3.138 -42.273 1.00 79.88 681 LYS A O 1
ATOM 5242 N N . GLN A 1 682 ? 34.947 -3.056 -42.219 1.00 72.56 682 GLN A N 1
ATOM 5243 C CA . GLN A 1 682 ? 34.809 -3.688 -40.909 1.00 72.56 682 GLN A CA 1
ATOM 5244 C C . GLN A 1 682 ? 35.256 -5.157 -40.942 1.00 72.56 682 GLN A C 1
ATOM 5246 O O . GLN A 1 682 ? 36.051 -5.569 -40.099 1.00 72.56 682 GLN A O 1
ATOM 5251 N N . MET A 1 683 ? 34.833 -5.921 -41.951 1.00 77.56 683 MET A N 1
ATOM 5252 C CA . MET A 1 683 ? 35.241 -7.315 -42.157 1.00 77.56 683 MET A CA 1
ATOM 5253 C C . MET A 1 683 ? 36.751 -7.442 -42.375 1.00 77.56 683 MET A C 1
ATOM 5255 O O . MET A 1 683 ? 37.397 -8.317 -41.795 1.00 77.56 683 MET A O 1
ATOM 5259 N N . TRP A 1 684 ? 37.344 -6.529 -43.148 1.00 83.06 684 TRP A N 1
ATOM 5260 C CA . TRP A 1 684 ? 38.794 -6.463 -43.321 1.00 83.06 684 TRP A CA 1
ATOM 5261 C C . TRP A 1 684 ? 39.524 -6.189 -41.997 1.00 83.06 684 TRP A C 1
ATOM 5263 O O . TRP A 1 684 ? 40.516 -6.852 -41.690 1.00 83.06 684 TRP A O 1
ATOM 5273 N N . ALA A 1 685 ? 39.020 -5.258 -41.181 1.00 70.56 685 ALA A N 1
ATOM 5274 C CA . ALA A 1 685 ? 39.599 -4.949 -39.876 1.00 70.56 685 ALA A CA 1
ATOM 5275 C C . ALA A 1 685 ? 39.492 -6.131 -38.895 1.00 70.56 685 ALA A C 1
ATOM 5277 O O . ALA A 1 685 ? 40.463 -6.435 -38.200 1.00 70.56 685 ALA A O 1
ATOM 5278 N N . LEU A 1 686 ? 38.354 -6.836 -38.877 1.00 73.56 686 LEU A N 1
ATOM 5279 C CA . LEU A 1 686 ? 38.156 -8.044 -38.068 1.00 73.56 686 LEU A CA 1
ATOM 5280 C C . LEU A 1 686 ? 39.093 -9.179 -38.507 1.00 73.56 686 LEU A C 1
ATOM 5282 O O . LEU A 1 686 ? 39.737 -9.805 -37.665 1.00 73.56 686 LEU A O 1
ATOM 5286 N N . SER A 1 687 ? 39.243 -9.392 -39.817 1.00 77.25 687 SER A N 1
ATOM 5287 C CA . SER A 1 687 ? 40.199 -10.358 -40.374 1.00 77.25 687 SER A CA 1
ATOM 5288 C C . SER A 1 687 ? 41.642 -10.017 -39.983 1.00 77.25 687 SER A C 1
ATOM 5290 O O . SER A 1 687 ? 42.400 -10.890 -39.554 1.00 77.25 687 SER A O 1
ATOM 5292 N N . LYS A 1 688 ? 42.021 -8.733 -40.039 1.00 78.25 688 LYS A N 1
ATOM 5293 C CA . LYS A 1 688 ? 43.347 -8.281 -39.600 1.00 78.25 688 LYS A CA 1
ATOM 5294 C C . LYS A 1 688 ? 43.575 -8.482 -38.106 1.00 78.25 688 LYS A C 1
ATOM 5296 O O . LYS A 1 688 ? 44.642 -8.967 -37.737 1.00 78.25 688 LYS A O 1
ATOM 5301 N N . ALA A 1 689 ? 42.596 -8.169 -37.260 1.00 70.50 689 ALA A N 1
ATOM 5302 C CA . ALA A 1 689 ? 42.694 -8.398 -35.820 1.00 70.50 689 ALA A CA 1
ATOM 5303 C C . ALA A 1 689 ? 42.906 -9.887 -35.494 1.00 70.50 689 ALA A C 1
ATOM 5305 O O . ALA A 1 689 ? 43.800 -10.217 -34.718 1.00 70.50 689 ALA A O 1
ATOM 5306 N N . SER A 1 690 ? 42.165 -10.779 -36.161 1.00 77.38 690 SER A N 1
ATOM 5307 C CA . SER A 1 690 ? 42.342 -12.229 -36.026 1.00 77.38 690 SER A CA 1
ATOM 5308 C C . SER A 1 690 ? 43.757 -12.677 -36.422 1.00 77.38 690 SER A C 1
ATOM 5310 O O . SER A 1 690 ? 44.400 -13.392 -35.656 1.00 77.38 690 SER A O 1
ATOM 5312 N N . SER A 1 691 ? 44.299 -12.177 -37.542 1.00 76.12 691 SER A N 1
ATOM 5313 C CA . SER A 1 691 ? 45.671 -12.512 -37.963 1.00 76.12 691 SER A CA 1
ATOM 5314 C C . SER A 1 691 ? 46.749 -12.039 -36.974 1.00 76.12 691 SER A C 1
ATOM 5316 O O . SER A 1 691 ? 47.740 -12.734 -36.756 1.00 76.12 691 SER A O 1
ATOM 5318 N N . ILE A 1 692 ? 46.546 -10.883 -36.329 1.00 74.69 692 ILE A N 1
ATOM 5319 C CA . ILE A 1 692 ? 47.458 -10.360 -35.299 1.00 74.69 692 ILE A CA 1
ATOM 5320 C C . ILE A 1 692 ? 47.405 -11.239 -34.045 1.00 74.69 692 ILE A C 1
ATOM 5322 O O . ILE A 1 692 ? 48.441 -11.530 -33.450 1.00 74.69 692 ILE A O 1
ATOM 5326 N N . ASP A 1 693 ? 46.216 -11.687 -33.644 1.00 69.38 693 ASP A N 1
ATOM 5327 C CA . ASP A 1 693 ? 46.058 -12.567 -32.487 1.00 69.38 693 ASP A CA 1
ATOM 5328 C C . ASP A 1 693 ? 46.682 -13.951 -32.724 1.00 69.38 693 ASP A C 1
ATOM 5330 O O . ASP A 1 693 ? 47.316 -14.499 -31.816 1.00 69.38 693 ASP A O 1
ATOM 5334 N N . GLU A 1 694 ? 46.564 -14.500 -33.936 1.00 82.25 694 GLU A N 1
ATOM 5335 C CA . GLU A 1 694 ? 47.262 -15.728 -34.333 1.00 82.25 694 GLU A CA 1
ATOM 5336 C C . GLU A 1 694 ? 48.782 -15.560 -34.252 1.00 82.25 694 GLU A C 1
ATOM 5338 O O . GLU A 1 694 ? 49.469 -16.413 -33.683 1.00 82.25 694 GLU A O 1
ATOM 5343 N N . GLU A 1 695 ? 49.309 -14.429 -34.728 1.00 86.00 695 GLU A N 1
ATOM 5344 C CA . GLU A 1 695 ? 50.736 -14.117 -34.646 1.00 86.00 695 GLU A CA 1
ATOM 5345 C C . GLU A 1 695 ? 51.211 -13.970 -33.190 1.00 86.00 695 GLU A C 1
ATOM 5347 O O . GLU A 1 695 ? 52.246 -14.522 -32.807 1.00 86.00 695 GLU A O 1
ATOM 5352 N N . ILE A 1 696 ? 50.446 -13.280 -32.337 1.00 80.25 696 ILE A N 1
ATOM 5353 C CA . ILE A 1 696 ? 50.744 -13.163 -30.901 1.00 80.25 696 ILE A CA 1
ATOM 5354 C C . ILE A 1 696 ? 50.723 -14.544 -30.236 1.00 80.25 696 ILE A C 1
ATOM 5356 O O . ILE A 1 696 ? 51.593 -14.843 -29.413 1.00 80.25 696 ILE A O 1
ATOM 5360 N N . GLY A 1 697 ? 49.752 -15.391 -30.584 1.00 87.88 697 GLY A N 1
ATOM 5361 C CA . GLY A 1 697 ? 49.653 -16.763 -30.094 1.00 87.88 697 GLY A CA 1
ATOM 5362 C C . GLY A 1 697 ? 50.858 -17.616 -30.494 1.00 87.88 697 GLY A C 1
ATOM 5363 O O . GLY A 1 697 ? 51.426 -18.301 -29.643 1.00 87.88 697 GLY A O 1
ATOM 5364 N N . ALA A 1 698 ? 51.287 -17.526 -31.754 1.00 90.06 698 ALA A N 1
ATOM 5365 C CA . ALA A 1 69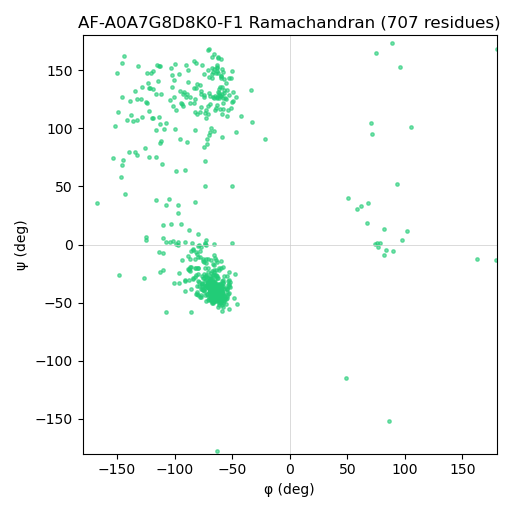8 ? 52.476 -18.210 -32.258 1.00 90.06 698 ALA A CA 1
ATOM 5366 C C . ALA A 1 698 ? 53.751 -17.740 -31.539 1.00 90.06 698 ALA A C 1
ATOM 5368 O O . ALA A 1 698 ? 54.530 -18.566 -31.067 1.00 90.06 698 ALA A O 1
ATOM 5369 N N . ARG A 1 699 ? 53.921 -16.423 -31.350 1.00 87.31 699 ARG A N 1
ATOM 5370 C CA . ARG A 1 699 ? 55.065 -15.852 -30.616 1.00 87.31 699 ARG A CA 1
ATOM 5371 C C . ARG A 1 699 ? 55.096 -16.261 -29.143 1.00 87.31 699 ARG A C 1
ATOM 5373 O O . ARG A 1 699 ? 56.177 -16.417 -28.585 1.00 87.31 699 ARG A O 1
ATOM 5380 N N . ARG A 1 700 ? 53.934 -16.415 -28.495 1.00 88.38 700 ARG A N 1
ATOM 5381 C CA . ARG A 1 700 ? 53.857 -16.917 -27.111 1.00 88.38 700 ARG A CA 1
ATOM 5382 C C . ARG A 1 700 ? 54.298 -18.371 -27.024 1.00 88.38 700 ARG A C 1
ATOM 5384 O O . ARG A 1 700 ? 55.169 -18.661 -26.220 1.00 88.38 700 ARG A O 1
ATOM 5391 N N . LYS A 1 701 ? 53.783 -19.238 -27.903 1.00 91.75 701 LYS A N 1
ATOM 5392 C CA . LYS A 1 701 ? 54.216 -20.642 -27.970 1.00 91.75 701 LYS A CA 1
ATOM 5393 C C . LYS A 1 701 ? 55.717 -20.768 -28.211 1.00 91.75 701 LYS A C 1
ATOM 5395 O O . LYS A 1 701 ? 56.370 -21.520 -27.507 1.00 91.75 701 LYS A O 1
ATOM 5400 N N . GLN A 1 702 ? 56.261 -19.983 -29.140 1.00 92.19 702 GLN A N 1
ATOM 5401 C CA . GLN A 1 702 ? 57.698 -19.970 -29.404 1.00 92.19 702 GLN A CA 1
ATOM 5402 C C . GLN A 1 702 ? 58.505 -19.535 -28.171 1.00 92.19 702 GLN A C 1
ATOM 5404 O O . GLN A 1 702 ? 59.519 -20.146 -27.861 1.00 92.19 702 GLN A O 1
ATOM 5409 N N . LYS A 1 703 ? 58.040 -18.522 -27.427 1.00 90.56 703 LYS A N 1
ATOM 5410 C CA . LYS A 1 703 ? 58.666 -18.108 -26.161 1.00 90.56 703 LYS A CA 1
ATOM 5411 C C . LYS A 1 703 ? 58.607 -19.186 -25.083 1.00 90.56 703 LYS A C 1
ATOM 5413 O O . LYS A 1 703 ? 59.569 -19.333 -24.339 1.00 90.56 703 LYS A O 1
ATOM 5418 N N . ASP A 1 704 ? 57.489 -19.894 -24.981 1.00 90.44 704 ASP A N 1
ATOM 5419 C CA . ASP A 1 704 ? 57.322 -20.975 -24.010 1.00 90.44 704 ASP A CA 1
ATOM 5420 C C . ASP A 1 704 ? 58.237 -22.165 -24.367 1.00 90.44 704 ASP A C 1
ATOM 5422 O O . ASP A 1 704 ? 58.853 -22.755 -23.483 1.00 90.44 704 ASP A O 1
ATOM 5426 N N . GLU A 1 705 ? 58.399 -22.471 -25.661 1.00 92.62 705 GLU A N 1
ATOM 5427 C CA . GLU A 1 705 ? 59.352 -23.471 -26.169 1.00 92.62 705 GLU A CA 1
ATOM 5428 C C . GLU A 1 705 ? 60.816 -23.050 -25.941 1.00 92.62 705 GLU A C 1
ATOM 5430 O O . GLU A 1 705 ? 61.620 -23.868 -25.501 1.00 92.62 705 GLU A O 1
ATOM 5435 N N . GLU A 1 706 ? 61.161 -21.775 -26.158 1.00 88.94 706 GLU A N 1
ATOM 5436 C CA . GLU A 1 706 ? 62.490 -21.213 -25.859 1.00 88.94 706 GLU A CA 1
ATOM 5437 C C . GLU A 1 706 ? 62.815 -21.183 -24.358 1.00 88.94 706 GLU A C 1
ATOM 5439 O O . GLU A 1 706 ? 63.984 -21.200 -24.000 1.00 88.94 706 GLU A O 1
ATOM 5444 N N . GLN A 1 707 ? 61.813 -21.118 -23.474 1.00 87.81 707 GLN A N 1
ATOM 5445 C CA . GLN A 1 707 ? 62.013 -21.188 -22.019 1.00 87.81 707 GLN A CA 1
ATOM 5446 C C . GLN A 1 707 ? 62.157 -22.622 -21.492 1.00 87.81 707 GLN A C 1
ATOM 5448 O O . GLN A 1 707 ? 62.631 -22.815 -20.372 1.00 87.81 707 GLN A O 1
ATOM 5453 N N . LEU A 1 708 ? 61.699 -23.612 -22.261 1.00 84.69 708 LEU A N 1
ATOM 5454 C CA . LEU A 1 708 ? 61.803 -25.035 -21.932 1.00 84.69 708 LEU A CA 1
ATOM 5455 C C . LEU A 1 708 ? 63.125 -25.664 -22.402 1.00 84.69 708 LEU A C 1
ATOM 5457 O O . LEU A 1 708 ? 63.507 -26.709 -21.869 1.00 84.69 708 LEU A O 1
ATOM 5461 N N . LEU A 1 709 ? 63.786 -25.053 -23.390 1.00 80.31 709 LEU A N 1
ATOM 5462 C CA . LEU A 1 709 ? 65.130 -25.389 -23.878 1.00 80.31 709 LEU A CA 1
ATOM 5463 C C . LEU A 1 709 ? 66.208 -24.680 -23.052 1.00 80.31 709 LEU A C 1
ATOM 5465 O O . LEU A 1 709 ? 67.258 -25.324 -22.817 1.00 80.31 709 LEU A O 1
#

Solvent-accessible surface area (backbone atoms only — not comparable to full-atom values): 39964 Å² total; per-residue (Å²): 144,87,82,90,87,86,73,70,73,84,77,36,70,70,55,61,60,49,65,73,42,89,84,42,68,66,52,57,48,55,52,51,52,43,66,74,66,62,74,91,62,56,75,70,56,54,54,52,52,54,50,51,54,51,55,58,58,60,72,74,56,72,82,76,75,73,84,86,69,69,102,42,72,69,60,50,49,52,18,47,50,22,49,51,36,58,85,37,73,69,32,66,73,44,76,95,63,67,47,51,53,71,54,59,48,38,56,31,34,52,70,44,70,37,58,45,82,58,43,51,90,89,60,52,64,60,85,84,55,53,71,66,59,53,50,53,49,32,50,56,45,63,68,48,51,69,68,57,31,49,49,29,44,52,49,47,53,50,50,45,37,67,77,71,34,41,67,59,42,50,51,31,66,67,27,60,50,54,54,49,45,53,52,34,50,53,47,32,38,72,58,21,50,66,63,67,29,61,45,72,50,44,72,64,63,67,23,47,56,50,33,39,76,70,50,38,30,40,87,55,42,98,76,53,50,49,63,59,43,47,53,51,26,47,49,49,61,73,62,61,65,77,77,77,76,72,93,76,74,80,90,80,84,74,100,60,86,75,72,82,81,61,52,75,67,57,43,53,54,46,52,54,24,50,50,52,66,74,38,48,65,58,39,50,53,48,43,57,58,48,70,63,38,60,76,26,43,43,65,64,32,89,57,39,43,77,42,80,40,96,86,79,53,48,35,38,34,31,42,73,43,58,62,70,56,55,49,48,26,40,30,55,23,26,41,49,22,40,34,50,28,61,37,58,75,45,72,51,91,42,32,20,22,63,36,45,22,91,86,43,43,67,40,58,65,38,67,68,60,29,44,46,36,29,62,76,67,54,42,72,32,55,74,41,59,66,72,58,19,35,38,70,37,69,55,49,49,76,65,55,50,51,52,49,56,44,58,74,67,50,50,63,72,39,85,55,59,78,82,84,50,33,33,22,56,54,42,43,40,33,37,31,65,82,33,98,70,38,40,27,40,27,49,70,79,38,66,38,24,40,42,48,19,52,37,5,29,52,21,3,44,53,14,15,32,50,16,29,39,52,40,52,65,66,65,72,73,74,79,78,69,79,88,81,70,90,72,72,67,61,66,57,61,50,54,66,55,63,76,59,78,82,62,67,65,64,50,56,63,53,71,76,60,85,71,87,93,81,72,92,81,81,92,73,82,96,69,85,89,76,73,66,75,75,60,36,90,86,34,77,60,28,46,50,56,46,54,54,50,58,66,70,70,57,88,85,67,86,49,78,66,46,56,51,50,51,41,40,50,31,14,27,51,21,3,37,52,20,11,51,52,28,35,53,50,29,50,51,54,50,51,53,48,40,45,48,50,32,24,73,72,74,36,80,90,55,59,57,69,60,50,49,53,52,29,47,54,51,49,52,49,52,45,48,53,52,70,68,38,88,54,42,67,59,53,47,54,53,45,69,76,56,67,55,71,66,62,55,53,53,53,52,50,54,49,52,53,51,51,50,55,49,41,72,72,71,43,68,69,74,55,30,57,55,50,50,53,52,50,49,54,49,51,51,52,53,54,50,52,52,54,51,50,52,50,53,51,52,55,48,52,51,51,54,53,63,72,74,107

Sequence (709 aa):
MTSSYNSNPYSDPVFLERARNPANPEFWRALGDGLKGGMDVAPEERHGMLRHIRDVQGMDEAPRIHYVLGNNPLVDLAKQVKAVNPEGRIARMLPGISPYDDEELIRRGNAGFLLGPQLTRGEQIKPDASPEVVEAFKEKLRRIPTVSKAGYALGNLAQDFTNNASRNIWWLINAPQAVVDLASESVASQLNPSLFGAERLTSGADGITEAEKLGLIRFSPKGGTAEEQWDRAKKVVDGIQPSPVPPGGTAAGYGQLDPLVFTPEQQALYEDAQDKLKNYKDLLDNERKERNKAENYVASAPGVRKVEREGGKTFFKRRRFNPNLVSLAALLPAATAVNAGIGLLDRQDGYAATVPSDEDPRQTSNAIAEVASRYFLGREGNLLPADDVLLERPDVTRAEYNQYKGYLRDREIDLNPFDDGKINLGGVLKTNPDGIRGVEVQFLGKSLPVNDTLMPVAGALLGTAAGAALSNVGSLRFRRGRLNDPNKKIAEAYRQKISKGNRVEKALGKAAGFIPESIPRKDQGVGERNFNPAFKEGTPLGDSVRGVQRFFDAPDAQNSWTNNVRTLSALAAGGTVGALAAGAIAGALEDERRRRNFAEQYGEDLDYDQYKSNAAALLDTKIRMGRENPNAAQEREQSAVGFSRRNQQAALMDYALEQQSLIDQMAPGPDRERASDLLGKQMWALSKASSIDEEIGARRKQKDEEQLL

Mean predicted aligned error: 18.89 Å

Radius of gyration: 38.78 Å; Cα contacts (8 Å, |Δi|>4): 695; chains: 1; bounding box: 119×90×134 Å

Foldseek 3Di:
DDDDDDDDPVVDVVLVVLVLDPPDVVVVVVVVVCVVVDDPDPPVVVVVVVVVVVVSVVVPDDPDDDCLDDPDLVLLQLLQVCQLPVPDPSNVVDPPRHHDDLLSNLSCLCVLLHLDGRQDPVRRADSPHDPVNSNVVSVVSVPPDPVSSVVSSVVSVVVCCPPPCVVVVVVCVLPVLVVLLVLLCVLLCVLFVLQQDWDWQDDFQVSLVVCVVVQQKDFAAPVGALVVLLVVLVCLLVVPDQDDDPPPPPPPDDPDDDPRDDDPVSVVSNVVSVVSNVPSVVSVVVNVVSSRAPVRMDGRDQQKDWDADDPGHITIIHRLDRSVLLSCLLRPLLSVLQCFQLQLVAADQQFFQQQADPLGSNDHPDPVVSNCCCNVVVDHGHGDPLLRSCLRQVLADPVNVVVLVVVLVDQDAACDCPPQNWGHHRQQWIWDCSHSLHTWIDHNSRIGRCLRRVQLNVLLSVLLSVLSNVLVVVVPPDPPDPPPDPPPPVVVVVVVVPVDDDDPVVVVVVVVDDDDPDDDDDDDDDDDDDDDPCCDDPHPLVVLVVVLVVLVPDDPQDDSVSSNVNSSSSSNSSSNNRSVVSNVVSVVVSVVVSQVSSCVVPNPVDDPVVSSVVSVVVSVVVSVVCVVPPCNVVVVVVVVVPDDVVVVLVVVVVVLVVQLVVLVVPPPDPVSVVSVVVSVVVVVVSVVVVVVVVVVVVVVVVVVVVVVD